Protein AF-0000000084674458 (afdb_homodimer)

Solvent-accessible surface area (backbone atoms only — not comparable to full-atom values): 36174 Å² total; per-residue (Å²): 134,76,93,43,54,44,60,72,57,74,43,96,80,61,64,52,61,41,69,32,42,58,55,99,85,36,41,43,38,36,57,61,54,48,10,60,68,35,63,53,49,47,68,57,46,52,53,46,52,50,49,40,42,73,71,61,54,45,59,59,85,79,31,52,47,76,42,78,42,71,42,98,86,69,44,73,39,81,40,59,30,32,24,51,52,49,56,52,55,43,36,59,67,46,89,30,74,47,11,41,52,47,45,38,52,51,33,52,49,50,42,42,23,69,72,52,34,37,41,71,40,62,77,58,62,30,39,70,76,76,73,40,57,64,58,50,51,51,52,51,25,49,34,50,48,28,68,60,30,35,50,50,54,52,48,56,57,47,62,64,14,75,52,33,84,82,37,55,74,55,47,57,54,49,50,51,49,54,52,26,35,52,37,23,43,60,70,72,31,34,48,34,43,43,33,57,71,50,53,30,45,88,39,73,73,32,46,45,71,48,68,72,82,94,55,85,49,82,77,45,61,73,40,46,74,21,56,42,52,72,67,46,45,51,51,39,17,49,51,44,46,51,48,50,54,51,51,52,51,50,57,72,72,44,89,82,43,43,64,68,50,54,56,50,49,53,50,50,51,33,52,72,68,72,35,60,77,68,88,66,90,66,93,44,49,65,66,57,28,48,52,52,39,49,53,35,44,53,52,28,51,50,53,49,52,50,51,50,49,50,51,52,49,48,50,49,48,51,49,48,50,51,49,50,52,54,53,55,57,58,56,68,80,102,137,81,88,41,61,46,55,73,64,69,48,96,80,66,62,58,64,44,69,33,44,58,56,99,85,35,42,44,39,36,56,61,54,49,11,62,68,33,64,53,48,47,66,57,46,51,52,46,53,53,49,40,43,72,71,61,56,46,60,59,86,78,33,53,46,78,43,77,42,70,42,96,86,70,44,71,39,81,40,59,31,31,23,51,53,48,56,51,56,43,34,60,66,45,89,29,73,47,11,41,52,46,44,38,52,51,32,50,49,50,42,42,24,70,73,54,33,36,40,71,39,62,76,59,62,30,42,69,85,74,73,40,55,64,57,49,50,51,52,50,26,49,33,50,49,28,69,60,29,35,48,50,53,52,48,56,57,45,63,63,15,75,51,33,83,82,37,54,74,55,45,56,53,48,49,51,48,54,51,27,35,51,36,23,44,61,71,72,30,34,47,34,43,42,34,58,70,50,53,30,46,86,39,74,70,32,46,43,72,49,68,73,80,95,55,86,49,81,76,47,60,74,41,48,73,22,56,40,51,72,66,46,43,51,52,40,18,50,51,43,47,51,47,52,54,49,50,50,52,49,56,73,72,44,88,80,43,43,64,67,52,55,56,50,48,54,51,51,50,34,54,73,68,71,36,59,76,68,88,67,89,65,93,45,48,66,66,56,28,49,51,52,40,49,52,35,44,53,53,28,49,50,52,50,53,48,51,51,48,50,50,52,48,52,50,50,49,52,49,49,48,52,49,50,53,55,52,54,56,56,57,68,77,99

InterPro domains:
  IPR011204 Virulence protein RhuM-like [PF13310] (62-306)
  IPR011204 Virulence protein RhuM-like [PIRSF015268] (3-325)

Radius of gyration: 31.55 Å; Cα contacts (8 Å, |Δi|>4): 806; chains: 2; bounding box: 107×78×80 Å

Secondary structure (DSSP, 8-state):
--TT-B-----TTS-----BEEETTEEEEEHHHHHHHTTS-HHHHHHHHHHHHHTTSS-HHHHEEEEEEE-TTS-EEEEEEEEHHHHHHHHTT--SHHHHHHHHHHHHHHHHHHHHSEEE-HHHHTS-SS--HHHHHHHHHHHHTSHHHHHHHHHHHHHTSTTTGGGHHHHHHHHHHHHHHHHHHHHSS-HHHHHHHH--TTSGGGG-S--SSSS--TTGGG-GGGG--HHHHHHHHHHHHHHHHHHHHHHHH-SS--HHHHHHHHHHHHHHTTPPPP-S--SS-HHHHHHHHHHHHHHHHHHHHHHHHHHHHHHHHHHHHHHHHHHHHHHHT-/--S-B------TTS-----BEEETTEEEEEHHHHHHHTTS-HHHHHHHHHHHHHTTSS-HHHHEEEEEEE-TTS-EEEEEEEEHHHHHHHHTT--SHHHHHHHHHHHHHHHHHHHHSEEE-HHHHT-TTS--HHHHHHHHHHHHTSHHHHHHHHHHHHHTSTTTGGGHHHHHHHHHHHHHHHHHHHHSS-HHHHHHHH--TTSGGGG-S--SSSS--TTGGG-GGGG--HHHHHHHHHHHHHHHHHHHHHHHH-SS--HHHHHHHHHHHHHHTTPPPP-S--SS-HHHHHHHHHHHHHHHHHHHHHHHHHHHHHHHHHHHHHHHHHHHHHHHT-

Nearest PDB structures (foldseek):
  7qvb-assembly1_A  TM=4.836E-01  e=3.045E-03  Deinococcus radiodurans R1 = ATCC 13939 = DSM 20539
  6irx-assembly1_A  TM=2.181E-01  e=9.329E+00  Danio rerio
  7qvb-assembly1_A  TM=4.905E-01  e=1.839E-03  Deinococcus radiodurans R1 = ATCC 13939 = DSM 20539
  6irx-assembly1_A  TM=2.181E-01  e=9.487E+00  Danio rerio

Structure (mmCIF, N/CA/C/O backbone):
data_AF-0000000084674458-model_v1
#
loop_
_entity.id
_entity.type
_entity.pdbx_description
1 polymer 'Hydroxyacid dehydrogenase'
#
loop_
_atom_site.group_PDB
_atom_site.id
_atom_site.type_symbol
_atom_site.label_atom_id
_atom_site.label_alt_id
_atom_site.label_comp_id
_atom_site.label_asym_id
_atom_site.label_entity_id
_atom_site.label_seq_id
_atom_site.pdbx_PDB_ins_code
_atom_site.Cartn_x
_atom_site.Cartn_y
_atom_site.Cartn_z
_atom_site.occupancy
_atom_site.B_iso_or_equiv
_atom_site.auth_seq_id
_atom_site.auth_comp_id
_atom_site.auth_asym_id
_atom_site.auth_atom_id
_atom_site.pdbx_PDB_model_num
ATOM 1 N N . MET A 1 1 ? -18.562 17.781 -16.188 1 26.91 1 MET A N 1
ATOM 2 C CA . MET A 1 1 ? -17.703 17.672 -15.016 1 26.91 1 MET A CA 1
ATOM 3 C C . MET A 1 1 ? -16.266 17.391 -15.414 1 26.91 1 MET A C 1
ATOM 5 O O . MET A 1 1 ? -15.992 16.359 -16.047 1 26.91 1 MET A O 1
ATOM 9 N N . ALA A 1 2 ? -15.398 18.281 -15.602 1 32.12 2 ALA A N 1
ATOM 10 C CA . ALA A 1 2 ? -14.133 18.203 -16.328 1 32.12 2 ALA A CA 1
ATOM 11 C C . ALA A 1 2 ? -13.219 17.156 -15.703 1 32.12 2 ALA A C 1
ATOM 13 O O . ALA A 1 2 ? -13.383 16.781 -14.547 1 32.12 2 ALA A O 1
ATOM 14 N N . SER A 1 3 ? -12.188 16.656 -16.359 1 39.53 3 SER A N 1
ATOM 15 C CA . SER A 1 3 ? -11.219 15.578 -16.172 1 39.53 3 SER A CA 1
ATOM 16 C C . SER A 1 3 ? -10.648 15.602 -14.758 1 39.53 3 SER A C 1
ATOM 18 O O . SER A 1 3 ? -10.242 14.562 -14.234 1 39.53 3 SER A O 1
ATOM 20 N N . GLY A 1 4 ? -9.891 16.703 -14.336 1 41.16 4 GLY A N 1
ATOM 21 C CA . GLY A 1 4 ? -8.781 16.859 -13.406 1 41.16 4 GLY A CA 1
ATOM 22 C C . GLY A 1 4 ? -9.227 16.969 -11.953 1 41.16 4 GLY A C 1
ATOM 23 O O . GLY A 1 4 ? -8.5 17.484 -11.109 1 41.16 4 GLY A O 1
ATOM 24 N N . ASP A 1 5 ? -10.453 16.672 -11.641 1 44.88 5 ASP A N 1
ATOM 25 C CA . ASP A 1 5 ? -10.867 17.141 -10.32 1 44.88 5 ASP A CA 1
ATOM 26 C C . ASP A 1 5 ? -10.312 16.234 -9.227 1 44.88 5 ASP A C 1
ATOM 28 O O . ASP A 1 5 ? -10.477 15.008 -9.273 1 44.88 5 ASP A O 1
ATOM 32 N N . LEU A 1 6 ? -9.094 16.406 -8.781 1 48.19 6 LEU A N 1
ATOM 33 C CA . LEU A 1 6 ? -8.633 15.688 -7.598 1 48.19 6 LEU A CA 1
ATOM 34 C C . LEU A 1 6 ? -9.391 16.156 -6.355 1 48.19 6 LEU A C 1
ATOM 36 O O . LEU A 1 6 ? -9.57 17.359 -6.148 1 48.19 6 LEU A O 1
ATOM 40 N N . ILE A 1 7 ? -10.273 15.406 -5.809 1 49.28 7 ILE A N 1
ATOM 41 C CA . ILE A 1 7 ? -11.031 15.633 -4.586 1 49.28 7 ILE A CA 1
ATOM 42 C C . ILE A 1 7 ? -10.094 15.57 -3.379 1 49.28 7 ILE A C 1
ATOM 44 O O . ILE A 1 7 ? -9.445 14.547 -3.143 1 49.28 7 ILE A O 1
ATOM 48 N N . LEU A 1 8 ? -9.57 16.578 -2.836 1 51 8 LEU A N 1
ATOM 49 C CA . LEU A 1 8 ? -8.594 16.5 -1.76 1 51 8 LEU A CA 1
ATOM 50 C C . LEU A 1 8 ? -9.141 15.711 -0.58 1 51 8 LEU A C 1
ATOM 52 O O . LEU A 1 8 ? -8.484 14.797 -0.072 1 51 8 LEU A O 1
ATOM 56 N N . TYR A 1 9 ? -9.938 16.312 0.445 1 51.25 9 TYR A N 1
ATOM 57 C CA . TYR A 1 9 ? -10.336 15.594 1.646 1 51.25 9 TYR A CA 1
ATOM 58 C C . TYR A 1 9 ? -11.852 15.562 1.791 1 51.25 9 TYR A C 1
ATOM 60 O O . TYR A 1 9 ? -12.547 16.453 1.299 1 51.25 9 TYR A O 1
ATOM 68 N N . SER A 1 10 ? -12.453 14.422 1.663 1 50.34 10 SER A N 1
ATOM 69 C CA . SER A 1 10 ? -13.891 14.383 1.915 1 50.34 10 SER A CA 1
ATOM 70 C C . SER A 1 10 ? -14.203 14.68 3.377 1 50.34 10 SER A C 1
ATOM 72 O O . SER A 1 10 ? -13.656 14.039 4.277 1 50.34 10 SER A O 1
ATOM 74 N N . THR A 1 11 ? -14.508 15.805 3.689 1 47.94 11 THR A N 1
ATOM 75 C CA . THR A 1 11 ? -15.055 16.062 5.02 1 47.94 11 THR A CA 1
ATOM 76 C C . THR A 1 11 ? -16.25 15.172 5.293 1 47.94 11 THR A C 1
ATOM 78 O O . THR A 1 11 ? -16.891 14.68 4.359 1 47.94 11 THR A O 1
ATOM 81 N N . ASP A 1 12 ? -16.359 14.766 6.531 1 47.94 12 ASP A N 1
ATOM 82 C CA . ASP A 1 12 ? -17.5 13.969 6.953 1 47.94 12 ASP A CA 1
ATOM 83 C C . ASP A 1 12 ? -18.781 14.438 6.258 1 47.94 12 ASP A C 1
ATOM 85 O O . ASP A 1 12 ? -19.688 13.641 6 1 47.94 12 ASP A O 1
ATOM 89 N N . ASP A 1 13 ? -18.844 15.828 6.125 1 46 13 ASP A N 1
ATOM 90 C CA . ASP A 1 13 ? -20.062 16.391 5.531 1 46 13 ASP A CA 1
ATOM 91 C C . ASP A 1 13 ? -20.062 16.203 4.012 1 46 13 ASP A C 1
ATOM 93 O O . ASP A 1 13 ? -21.047 16.516 3.344 1 46 13 ASP A O 1
ATOM 97 N N . GLY A 1 14 ? -19.219 15.477 3.393 1 47.09 14 GLY A N 1
ATOM 98 C CA . GLY A 1 14 ? -19.141 15.211 1.964 1 47.09 14 GLY A CA 1
ATOM 99 C C . GLY A 1 14 ? -18.891 16.469 1.142 1 47.09 14 GLY A C 1
ATOM 100 O O . GLY A 1 14 ? -18.953 16.422 -0.089 1 47.09 14 GLY A O 1
ATOM 101 N N . LEU A 1 15 ? -18.984 17.547 1.688 1 43.97 15 LEU A N 1
ATOM 102 C CA . LEU A 1 15 ? -19.109 18.812 0.98 1 43.97 15 LEU A CA 1
ATOM 103 C C . LEU A 1 15 ? -17.812 19.188 0.272 1 43.97 15 LEU A C 1
ATOM 105 O O . LEU A 1 15 ? -17.828 19.75 -0.823 1 43.97 15 LEU A O 1
ATOM 109 N N . ALA A 1 16 ? -16.703 19.188 0.928 1 46.22 16 ALA A N 1
ATOM 110 C CA . ALA A 1 16 ? -15.688 19.953 0.221 1 46.22 16 ALA A CA 1
ATOM 111 C C . ALA A 1 16 ? -14.93 19.078 -0.774 1 46.22 16 ALA A C 1
ATOM 113 O O . ALA A 1 16 ? -14.383 18.047 -0.402 1 46.22 16 ALA A O 1
ATOM 114 N N . GLN A 1 17 ? -15.539 18.859 -1.891 1 48.56 17 GLN A N 1
ATOM 115 C CA . GLN A 1 17 ? -14.797 18.25 -2.982 1 48.56 17 GLN A CA 1
ATOM 116 C C . GLN A 1 17 ? -13.883 19.266 -3.666 1 48.56 17 GLN A C 1
ATOM 118 O O . GLN A 1 17 ? -14.32 20.359 -4.027 1 48.56 17 GLN A O 1
ATOM 123 N N . PHE A 1 18 ? -12.625 19.375 -3.266 1 49.88 18 PHE A N 1
ATOM 124 C CA . PHE A 1 18 ? -11.742 20.344 -3.916 1 49.88 18 PHE A CA 1
ATOM 125 C C . PHE A 1 18 ? -11.375 19.891 -5.32 1 49.88 18 PHE A C 1
ATOM 127 O O . PHE A 1 18 ? -11.086 18.703 -5.539 1 49.88 18 PHE A O 1
ATOM 134 N N . THR A 1 19 ? -11.859 20.484 -6.262 1 51.72 19 THR A N 1
ATOM 135 C CA . THR A 1 19 ? -11.477 20.219 -7.645 1 51.72 19 THR A CA 1
ATOM 136 C C . THR A 1 19 ? -10.055 20.703 -7.91 1 51.72 19 THR A C 1
ATOM 138 O O . THR A 1 19 ? -9.742 21.875 -7.707 1 51.72 19 THR A O 1
ATOM 141 N N . LEU A 1 20 ? -8.992 19.828 -7.793 1 56.5 20 LEU A N 1
ATOM 142 C CA . LEU A 1 20 ? -7.602 20.125 -8.141 1 56.5 20 LEU A CA 1
ATOM 143 C C . LEU A 1 20 ? -7.395 20.062 -9.648 1 56.5 20 LEU A C 1
ATOM 145 O O . LEU A 1 20 ? -8.031 19.266 -10.336 1 56.5 20 LEU A O 1
ATOM 149 N N . ARG A 1 21 ? -7.023 21.188 -10.227 1 62.56 21 ARG A N 1
ATOM 150 C CA . ARG A 1 21 ? -6.633 21.219 -11.633 1 62.56 21 ARG A CA 1
ATOM 151 C C . ARG A 1 21 ? -5.305 20.5 -11.836 1 62.56 21 ARG A C 1
ATOM 153 O O . ARG A 1 21 ? -4.395 20.609 -11.016 1 62.56 21 ARG A O 1
ATOM 160 N N . GLU A 1 22 ? -5.332 19.594 -12.75 1 68.25 22 GLU A N 1
ATOM 161 C CA . GLU A 1 22 ? -4.102 18.875 -13.062 1 68.25 22 GLU A CA 1
ATOM 162 C C . GLU A 1 22 ? -3.4 19.469 -14.281 1 68.25 22 GLU A C 1
ATOM 164 O O . GLU A 1 22 ? -4.031 19.703 -15.305 1 68.25 22 GLU A O 1
ATOM 169 N N . MET A 1 23 ? -2.238 20.125 -14.078 1 64.94 23 MET A N 1
ATOM 170 C CA . MET A 1 23 ? -1.347 20.531 -15.156 1 64.94 23 MET A CA 1
ATOM 171 C C . MET A 1 23 ? -0.086 19.672 -15.172 1 64.94 23 MET A C 1
ATOM 173 O O . MET A 1 23 ? 0.641 19.609 -14.18 1 64.94 23 MET A O 1
ATOM 177 N N . ASP A 1 24 ? 0.194 19.078 -16.312 1 64.62 24 ASP A N 1
ATOM 178 C CA . ASP A 1 24 ? 1.366 18.234 -16.5 1 64.62 24 ASP A CA 1
ATOM 179 C C . ASP A 1 24 ? 1.448 17.172 -15.391 1 64.62 24 ASP A C 1
ATOM 181 O O . ASP A 1 24 ? 2.521 16.938 -14.836 1 64.62 24 ASP A O 1
ATOM 185 N N . GLY A 1 25 ? 0.286 16.812 -14.891 1 66.5 25 GLY A N 1
ATOM 186 C CA . GLY A 1 25 ? 0.246 15.734 -13.914 1 66.5 25 GLY A CA 1
ATOM 187 C C . GLY A 1 25 ? 0.304 16.234 -12.477 1 66.5 25 GLY A C 1
ATOM 188 O O . GLY A 1 25 ? 0.232 15.43 -11.539 1 66.5 25 GLY A O 1
ATOM 189 N N . GLN A 1 26 ? 0.491 17.578 -12.445 1 75.56 26 GLN A N 1
ATOM 190 C CA . GLN A 1 26 ? 0.587 18.141 -11.102 1 75.56 26 GLN A CA 1
ATOM 191 C C . GLN A 1 26 ? -0.63 19 -10.781 1 75.56 26 GLN A C 1
ATOM 193 O O . GLN A 1 26 ? -1.264 19.547 -11.688 1 75.56 26 GLN A O 1
ATOM 198 N N . VAL A 1 27 ? -0.944 19.047 -9.57 1 81 27 VAL A N 1
ATOM 199 C CA . VAL A 1 27 ? -2.076 19.828 -9.078 1 81 27 VAL A CA 1
ATOM 200 C C . VAL A 1 27 ? -1.633 21.25 -8.773 1 81 27 VAL A C 1
ATOM 202 O O . VAL A 1 27 ? -0.647 21.469 -8.07 1 81 27 VAL A O 1
ATOM 205 N N . TRP A 1 28 ? -2.311 22.219 -9.43 1 86.31 28 TRP A N 1
ATOM 206 C CA . TRP A 1 28 ? -2.002 23.625 -9.211 1 86.31 28 TRP A CA 1
ATOM 207 C C . TRP A 1 28 ? -3.254 24.406 -8.82 1 86.31 28 TRP A C 1
ATOM 209 O O . TRP A 1 28 ? -4.355 24.094 -9.281 1 86.31 28 TRP A O 1
ATOM 219 N N . LEU A 1 29 ? -3.107 25.406 -8.016 1 88.56 29 LEU A N 1
ATOM 220 C CA . LEU A 1 29 ? -4.188 26.344 -7.691 1 88.56 29 LEU A CA 1
ATOM 221 C C . LEU A 1 29 ? -3.693 27.781 -7.734 1 88.56 29 LEU A C 1
ATOM 223 O O . LEU A 1 29 ? -2.521 28.047 -7.453 1 88.56 29 LEU A O 1
ATOM 227 N N . THR A 1 30 ? -4.586 28.641 -8.172 1 88.69 30 THR A N 1
ATOM 228 C CA . THR A 1 30 ? -4.301 30.062 -8.016 1 88.69 30 THR A CA 1
ATOM 229 C C . THR A 1 30 ? -4.48 30.5 -6.566 1 88.69 30 THR A C 1
ATOM 231 O O . THR A 1 30 ? -5.023 29.75 -5.75 1 88.69 30 THR A O 1
ATOM 234 N N . GLN A 1 31 ? -4 31.734 -6.34 1 91.56 31 GLN A N 1
ATOM 235 C CA . GLN A 1 31 ? -4.184 32.281 -5.004 1 91.56 31 GLN A CA 1
ATOM 236 C C . GLN A 1 31 ? -5.668 32.406 -4.652 1 91.56 31 GLN A C 1
ATOM 238 O O . GLN A 1 31 ? -6.07 32.094 -3.529 1 91.56 31 GLN A O 1
ATOM 243 N N . LEU A 1 32 ? -6.43 32.781 -5.602 1 88.12 32 LEU A N 1
ATOM 244 C CA . LEU A 1 32 ? -7.867 32.938 -5.395 1 88.12 32 LEU A CA 1
ATOM 245 C C . LEU A 1 32 ? -8.516 31.578 -5.125 1 88.12 32 LEU A C 1
ATOM 247 O O . LEU A 1 32 ? -9.367 31.453 -4.238 1 88.12 32 LEU A O 1
ATOM 251 N N . GLU A 1 33 ? -8.141 30.594 -5.848 1 86.31 33 GLU A N 1
ATOM 252 C CA . GLU A 1 33 ? -8.688 29.25 -5.668 1 86.31 33 GLU A CA 1
ATOM 253 C C . GLU A 1 33 ? -8.305 28.688 -4.305 1 86.31 33 GLU A C 1
ATOM 255 O O . GLU A 1 33 ? -9.102 27.984 -3.676 1 86.31 33 GLU A O 1
ATOM 260 N N . MET A 1 34 ? -7.105 28.969 -3.822 1 91.06 34 MET A N 1
ATOM 261 C CA . MET A 1 34 ? -6.688 28.531 -2.494 1 91.06 34 MET A CA 1
ATOM 262 C C . MET A 1 34 ? -7.5 29.234 -1.408 1 91.06 34 MET A C 1
ATOM 264 O O . MET A 1 34 ? -7.852 28.609 -0.399 1 91.06 34 MET A O 1
ATOM 268 N N . ALA A 1 35 ? -7.766 30.484 -1.708 1 92.44 35 ALA A N 1
ATOM 269 C CA . ALA A 1 35 ? -8.594 31.25 -0.768 1 92.44 35 ALA A CA 1
ATOM 270 C C . ALA A 1 35 ? -9.984 30.641 -0.653 1 92.44 35 ALA A C 1
ATOM 272 O O . ALA A 1 35 ? -10.539 30.531 0.446 1 92.44 35 ALA A O 1
ATOM 273 N N . GLU A 1 36 ? -10.484 30.219 -1.762 1 86.88 36 GLU A N 1
ATOM 274 C CA . GLU A 1 36 ? -11.789 29.562 -1.779 1 86.88 36 GLU A CA 1
ATOM 275 C C . GLU A 1 36 ? -11.727 28.203 -1.098 1 86.88 36 GLU A C 1
ATOM 277 O O . GLU A 1 36 ? -12.609 27.859 -0.307 1 86.88 36 GLU A O 1
ATOM 282 N N . LEU A 1 37 ? -10.688 27.484 -1.349 1 85.31 37 LEU A N 1
ATOM 283 C CA . LEU A 1 37 ? -10.5 26.156 -0.791 1 85.31 37 LEU A CA 1
ATOM 284 C C . LEU A 1 37 ? -10.484 26.203 0.734 1 85.31 37 LEU A C 1
ATOM 286 O O . LEU A 1 37 ? -11.125 25.375 1.392 1 85.31 37 LEU A O 1
ATOM 290 N N . TYR A 1 38 ? -9.805 27.156 1.272 1 91.06 38 TYR A N 1
ATOM 291 C CA . TYR A 1 38 ? -9.594 27.203 2.715 1 91.06 38 TYR A CA 1
ATOM 292 C C . TYR A 1 38 ? -10.516 28.219 3.369 1 91.06 38 TYR A C 1
ATOM 294 O O . TYR A 1 38 ? -10.398 28.5 4.566 1 91.06 38 TYR A O 1
ATOM 302 N N . GLN A 1 39 ? -11.414 28.781 2.541 1 88.31 39 GLN A N 1
ATOM 303 C CA . GLN A 1 39 ? -12.422 29.719 3.041 1 88.31 39 GLN A CA 1
ATOM 304 C C . GLN A 1 39 ? -11.781 30.859 3.814 1 88.31 39 GLN A C 1
ATOM 306 O O . GLN A 1 39 ? -12.156 31.141 4.953 1 88.31 39 GLN A O 1
ATOM 311 N N . THR A 1 40 ? -10.883 31.547 3.213 1 94.44 40 THR A N 1
ATOM 312 C CA . THR A 1 40 ? -10.195 32.719 3.738 1 94.44 40 THR A CA 1
ATOM 313 C C . THR A 1 40 ? -9.961 33.75 2.635 1 94.44 40 THR A C 1
ATOM 315 O O . THR A 1 40 ? -10.531 33.625 1.547 1 94.44 40 THR A O 1
ATOM 318 N N . THR A 1 41 ? -9.281 34.812 2.887 1 96.44 41 THR A N 1
ATOM 319 C CA . THR A 1 41 ? -9.07 35.875 1.915 1 96.44 41 THR A CA 1
ATOM 320 C C . THR A 1 41 ? -7.797 35.625 1.107 1 96.44 41 THR A C 1
ATOM 322 O O . THR A 1 41 ? -6.887 34.938 1.572 1 96.44 41 THR A O 1
ATOM 325 N N . LYS A 1 42 ? -7.789 36.156 -0.122 1 95 42 LYS A N 1
ATOM 326 C CA . LYS A 1 42 ? -6.605 36.062 -0.975 1 95 42 LYS A CA 1
ATOM 327 C C . LYS A 1 42 ? -5.391 36.688 -0.283 1 95 42 LYS A C 1
ATOM 329 O O . LYS A 1 42 ? -4.281 36.156 -0.388 1 95 42 LYS A O 1
ATOM 334 N N . GLN A 1 43 ? -5.625 37.75 0.397 1 96.38 43 GLN A N 1
ATOM 335 C CA . GLN A 1 43 ? -4.559 38.438 1.117 1 96.38 43 GLN A CA 1
ATOM 336 C C . GLN A 1 43 ? -3.938 37.5 2.174 1 96.38 43 GLN A C 1
ATOM 338 O O . GLN A 1 43 ? -2.713 37.469 2.307 1 96.38 43 GLN A O 1
ATOM 343 N N . ASN A 1 44 ? -4.785 36.812 2.893 1 97.25 44 ASN A N 1
ATOM 344 C CA . ASN A 1 44 ? -4.301 35.906 3.914 1 97.25 44 ASN A CA 1
ATOM 345 C C . ASN A 1 44 ? -3.475 34.781 3.305 1 97.25 44 ASN A C 1
ATOM 347 O O . ASN A 1 44 ? -2.426 34.406 3.842 1 97.25 44 ASN A O 1
ATOM 351 N N . ILE A 1 45 ? -3.945 34.25 2.213 1 96.81 45 ILE A N 1
ATOM 352 C CA . ILE A 1 45 ? -3.211 33.219 1.496 1 96.81 45 ILE A CA 1
ATOM 353 C C . ILE A 1 45 ? -1.831 33.75 1.104 1 96.81 45 ILE A C 1
ATOM 355 O O . ILE A 1 45 ? -0.825 33.062 1.291 1 96.81 45 ILE A O 1
ATOM 359 N N . GLY A 1 46 ? -1.797 34.906 0.561 1 96.88 46 GLY A N 1
ATOM 360 C CA . GLY A 1 46 ? -0.536 35.531 0.156 1 96.88 46 GLY A CA 1
ATOM 361 C C . GLY A 1 46 ? 0.46 35.656 1.294 1 96.88 46 GLY A C 1
ATOM 362 O O . GLY A 1 46 ? 1.652 35.375 1.113 1 96.88 46 GLY A O 1
ATOM 363 N N . LYS A 1 47 ? -0.022 36.031 2.434 1 97.38 47 LYS A N 1
ATOM 364 C CA . LYS A 1 47 ? 0.822 36.156 3.619 1 97.38 47 LYS A CA 1
ATOM 365 C C . LYS A 1 47 ? 1.451 34.812 3.98 1 97.38 47 LYS A C 1
ATOM 367 O O . LYS A 1 47 ? 2.643 34.75 4.289 1 97.38 47 LYS A O 1
ATOM 372 N N . HIS A 1 48 ? 0.653 33.812 4.004 1 97.12 48 HIS A N 1
ATOM 373 C CA . HIS A 1 48 ? 1.153 32.469 4.348 1 97.12 48 HIS A CA 1
ATOM 374 C C . HIS A 1 48 ? 2.186 32 3.33 1 97.12 48 HIS A C 1
ATOM 376 O O . HIS A 1 48 ? 3.215 31.422 3.705 1 97.12 48 HIS A O 1
ATOM 382 N N . ILE A 1 49 ? 1.895 32.219 2.041 1 97.25 49 ILE A N 1
ATOM 383 C CA . ILE A 1 49 ? 2.809 31.812 0.983 1 97.25 49 ILE A CA 1
ATOM 384 C C . ILE A 1 49 ? 4.168 32.469 1.188 1 97.25 49 ILE A C 1
ATOM 386 O O . ILE A 1 49 ? 5.207 31.812 1.13 1 97.25 49 ILE A O 1
ATOM 390 N N . GLN A 1 50 ? 4.129 33.719 1.466 1 96.44 50 GLN A N 1
ATOM 391 C CA . GLN A 1 50 ? 5.367 34.438 1.681 1 96.44 50 GLN A CA 1
ATOM 392 C C . GLN A 1 50 ? 6.129 33.906 2.889 1 96.44 50 GLN A C 1
ATOM 394 O O . GLN A 1 50 ? 7.352 33.75 2.842 1 96.44 50 GLN A O 1
ATOM 399 N N . ALA A 1 51 ? 5.449 33.625 3.941 1 95.44 51 ALA A N 1
ATOM 400 C CA . ALA A 1 51 ? 6.066 33.125 5.156 1 95.44 51 ALA A CA 1
ATOM 401 C C . ALA A 1 51 ? 6.703 31.75 4.906 1 95.44 51 ALA A C 1
ATOM 403 O O . ALA A 1 51 ? 7.809 31.484 5.387 1 95.44 51 ALA A O 1
ATOM 404 N N . ILE A 1 52 ? 6.043 30.875 4.16 1 96.62 52 ILE A N 1
ATOM 405 C CA . ILE A 1 52 ? 6.5 29.516 3.863 1 96.62 52 ILE A CA 1
ATOM 406 C C . ILE A 1 52 ? 7.809 29.578 3.076 1 96.62 52 ILE A C 1
ATOM 408 O O . ILE A 1 52 ? 8.75 28.844 3.369 1 96.62 52 ILE A O 1
ATOM 412 N N . ILE A 1 53 ? 7.84 30.5 2.127 1 95.62 53 ILE A N 1
ATOM 413 C CA . ILE A 1 53 ? 9.023 30.656 1.294 1 95.62 53 ILE A CA 1
ATOM 414 C C . ILE A 1 53 ? 10.164 31.25 2.119 1 95.62 53 ILE A C 1
ATOM 416 O O . ILE A 1 53 ? 11.305 30.781 2.049 1 95.62 53 ILE A O 1
ATOM 420 N N . ALA A 1 54 ? 9.844 32.188 2.93 1 94.44 54 ALA A N 1
ATOM 421 C CA . ALA A 1 54 ? 10.828 32.875 3.764 1 94.44 54 ALA A CA 1
ATOM 422 C C . ALA A 1 54 ? 11.438 31.906 4.781 1 94.44 54 ALA A C 1
ATOM 424 O O . ALA A 1 54 ? 12.633 32 5.09 1 94.44 54 ALA A O 1
ATOM 425 N N . ASP A 1 55 ? 10.656 30.953 5.316 1 92.12 55 ASP A N 1
ATOM 426 C CA . ASP A 1 55 ? 11.102 29.969 6.305 1 92.12 55 ASP A CA 1
ATOM 427 C C . ASP A 1 55 ? 11.938 28.875 5.652 1 92.12 55 ASP A C 1
ATOM 429 O O . ASP A 1 55 ? 12.531 28.047 6.344 1 92.12 55 ASP A O 1
ATOM 433 N N . GLY A 1 56 ? 11.953 28.844 4.324 1 91.62 56 GLY A N 1
ATOM 434 C CA . GLY A 1 56 ? 12.703 27.828 3.611 1 91.62 56 GLY A CA 1
ATOM 435 C C . GLY A 1 56 ? 12.023 26.469 3.625 1 91.62 56 GLY A C 1
ATOM 436 O O . GLY A 1 56 ? 12.672 25.438 3.422 1 91.62 56 GLY A O 1
ATOM 437 N N . GLU A 1 57 ? 10.758 26.453 3.971 1 93.12 57 GLU A N 1
ATOM 438 C CA . GLU A 1 57 ? 10.008 25.203 3.996 1 93.12 57 GLU A CA 1
ATOM 439 C C . GLU A 1 57 ? 9.836 24.641 2.592 1 93.12 57 GLU A C 1
ATOM 441 O O . GLU A 1 57 ? 9.906 23.422 2.396 1 93.12 57 GLU A O 1
ATOM 446 N N . LEU A 1 58 ? 9.594 25.5 1.631 1 95.44 58 LEU A N 1
ATOM 447 C CA . LEU A 1 58 ? 9.5 25.125 0.221 1 95.44 58 LEU A CA 1
ATOM 448 C C . LEU A 1 58 ? 10.312 26.094 -0.644 1 95.44 58 LEU A C 1
ATOM 450 O O . LEU A 1 58 ? 10.359 27.297 -0.369 1 95.44 58 LEU A O 1
ATOM 454 N N . ALA A 1 59 ? 10.875 25.531 -1.638 1 93.69 59 ALA A N 1
ATOM 455 C CA . ALA A 1 59 ? 11.602 26.359 -2.602 1 93.69 59 ALA A CA 1
ATOM 456 C C . ALA A 1 59 ? 10.648 26.953 -3.631 1 93.69 59 ALA A C 1
ATOM 458 O O . ALA A 1 59 ? 9.922 26.234 -4.316 1 93.69 59 ALA A O 1
ATOM 459 N N . GLU A 1 60 ? 10.727 28.281 -3.742 1 92.25 60 GLU A N 1
ATOM 460 C CA . GLU A 1 60 ? 9.797 29 -4.609 1 92.25 60 GLU A CA 1
ATOM 461 C C . GLU A 1 60 ? 9.836 28.453 -6.035 1 92.25 60 GLU A C 1
ATOM 463 O O . GLU A 1 60 ? 8.789 28.25 -6.656 1 92.25 60 GLU A O 1
ATOM 468 N N . GLY A 1 61 ? 10.938 28.188 -6.535 1 90.5 61 GLY A N 1
ATOM 469 C CA . GLY A 1 61 ? 11.109 27.719 -7.906 1 90.5 61 GLY A CA 1
ATOM 470 C C . GLY A 1 61 ? 10.438 26.391 -8.172 1 90.5 61 GLY A C 1
ATOM 471 O O . GLY A 1 61 ? 10.109 26.078 -9.32 1 90.5 61 GLY A O 1
ATOM 472 N N . ALA A 1 62 ? 10.148 25.672 -7.148 1 89.44 62 ALA A N 1
ATOM 473 C CA . ALA A 1 62 ? 9.602 24.328 -7.312 1 89.44 62 ALA A CA 1
ATOM 474 C C . ALA A 1 62 ? 8.086 24.328 -7.156 1 89.44 62 ALA A C 1
ATOM 476 O O . ALA A 1 62 ? 7.41 23.391 -7.59 1 89.44 62 ALA A O 1
ATOM 477 N N . VAL A 1 63 ? 7.539 25.438 -6.562 1 92.69 63 VAL A N 1
ATOM 478 C CA . VAL A 1 63 ? 6.145 25.312 -6.156 1 92.69 63 VAL A CA 1
ATOM 479 C C . VAL A 1 63 ? 5.336 26.484 -6.695 1 92.69 63 VAL A C 1
ATOM 481 O O . VAL A 1 63 ? 4.125 26.562 -6.48 1 92.69 63 VAL A O 1
ATOM 484 N N . VAL A 1 64 ? 6.008 27.469 -7.449 1 92.19 64 VAL A N 1
ATOM 485 C CA . VAL A 1 64 ? 5.312 28.609 -8.016 1 92.19 64 VAL A CA 1
ATOM 486 C C . VAL A 1 64 ? 5.504 28.625 -9.531 1 92.19 64 VAL A C 1
ATOM 488 O O . VAL A 1 64 ? 6.621 28.453 -10.023 1 92.19 64 VAL A O 1
ATOM 491 N N . ASN A 1 65 ? 4.422 28.688 -10.219 1 87.88 65 ASN A N 1
ATOM 492 C CA 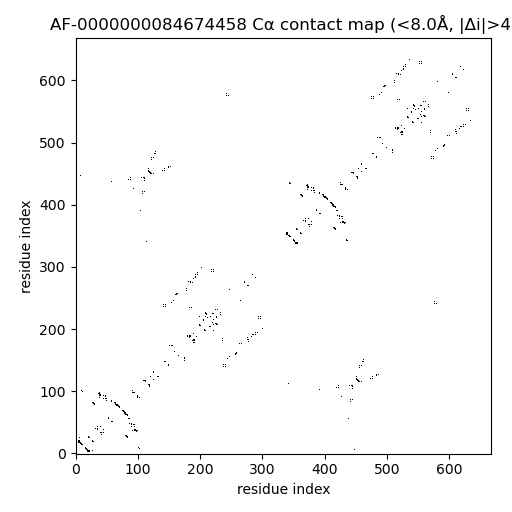. ASN A 1 65 ? 4.418 28.844 -11.664 1 87.88 65 ASN A CA 1
ATOM 493 C C . ASN A 1 65 ? 3.545 30.031 -12.094 1 87.88 65 ASN A C 1
ATOM 495 O O . ASN A 1 65 ? 2.857 30.625 -11.266 1 87.88 65 ASN A O 1
ATOM 499 N N . GLN A 1 66 ? 3.752 30.453 -13.344 1 87.12 66 GLN A N 1
ATOM 500 C CA . GLN A 1 66 ? 2.977 31.594 -13.836 1 87.12 66 GLN A CA 1
ATOM 501 C C . GLN A 1 66 ? 2.311 31.266 -15.172 1 87.12 66 GLN A C 1
ATOM 503 O O . GLN A 1 66 ? 2.871 30.547 -15.984 1 87.12 66 GLN A O 1
ATOM 508 N N . LYS A 1 67 ? 1.089 31.656 -15.242 1 79.25 67 LYS A N 1
ATOM 509 C CA . LYS A 1 67 ? 0.338 31.516 -16.484 1 79.25 67 LYS A CA 1
ATOM 510 C C . LYS A 1 67 ? -0.378 32.812 -16.844 1 79.25 67 LYS A C 1
ATOM 512 O O . LYS A 1 67 ? -0.817 33.562 -15.969 1 79.25 67 LYS A O 1
ATOM 517 N N . PHE A 1 68 ? -0.348 33.062 -18.188 1 78.75 68 PHE A N 1
ATOM 518 C CA . PHE A 1 68 ? -1.098 34.219 -18.641 1 78.75 68 PHE A CA 1
ATOM 519 C C . PHE A 1 68 ? -2.582 33.875 -18.766 1 78.75 68 PHE A C 1
ATOM 521 O O . PHE A 1 68 ? -2.953 32.844 -19.312 1 78.75 68 PHE A O 1
ATOM 528 N N . THR A 1 69 ? -3.391 34.562 -18.109 1 75.12 69 THR A N 1
ATOM 529 C CA . THR A 1 69 ? -4.836 34.406 -18.219 1 75.12 69 THR A CA 1
ATOM 530 C C . THR A 1 69 ? -5.473 35.688 -18.766 1 75.12 69 THR A C 1
ATOM 532 O O . THR A 1 69 ? -5.102 36.781 -18.375 1 75.12 69 THR A O 1
ATOM 535 N N . THR A 1 70 ? -6.258 35.5 -19.844 1 76.69 70 THR A N 1
ATOM 536 C CA . THR A 1 70 ? -6.934 36.625 -20.469 1 76.69 70 THR A CA 1
ATOM 537 C C . THR A 1 70 ? -8.133 37.062 -19.625 1 76.69 70 THR A C 1
ATOM 539 O O . THR A 1 70 ? -9.031 36.25 -19.359 1 76.69 70 THR A O 1
ATOM 542 N N . ALA A 1 71 ? -8.086 38.281 -19.141 1 74.25 71 ALA A N 1
ATOM 543 C CA . ALA A 1 71 ? -9.188 38.812 -18.344 1 74.25 71 ALA A CA 1
ATOM 544 C C . ALA A 1 71 ? -10.344 39.281 -19.234 1 74.25 71 ALA A C 1
ATOM 546 O O . ALA A 1 71 ? -10.266 39.188 -20.453 1 74.25 71 ALA A O 1
ATOM 547 N N . ALA A 1 72 ? -11.484 39.5 -18.547 1 75.25 72 ALA A N 1
ATOM 548 C CA . ALA A 1 72 ? -12.688 39.906 -19.25 1 75.25 72 ALA A CA 1
ATOM 549 C C . ALA A 1 72 ? -12.406 41.125 -20.125 1 75.25 72 ALA A C 1
ATOM 551 O O . ALA A 1 72 ? -13.062 41.344 -21.141 1 75.25 72 ALA A O 1
ATOM 552 N N . ASP A 1 73 ? -11.422 41.875 -19.812 1 80.31 73 ASP A N 1
ATOM 553 C CA . ASP A 1 73 ? -11.117 43.094 -20.562 1 80.31 73 ASP A CA 1
ATOM 554 C C . ASP A 1 73 ? -10.234 42.812 -21.766 1 80.31 73 ASP A C 1
ATOM 556 O O . ASP A 1 73 ? -9.812 43.719 -22.469 1 80.31 73 ASP A O 1
ATOM 560 N N . GLY A 1 74 ? -9.961 41.562 -21.922 1 76.5 74 GLY A N 1
ATOM 561 C CA . GLY A 1 74 ? -9.203 41.156 -23.094 1 76.5 74 GLY A CA 1
ATOM 562 C C . GLY A 1 74 ? -7.699 41.188 -22.875 1 76.5 74 GLY A C 1
ATOM 563 O O . GLY A 1 74 ? -6.926 40.906 -23.781 1 76.5 74 GLY A O 1
ATOM 564 N N . LYS A 1 75 ? -7.363 41.625 -21.703 1 82.56 75 LYS A N 1
ATOM 565 C CA . LYS A 1 75 ? -5.941 41.75 -21.391 1 82.56 75 LYS A CA 1
ATOM 566 C C . LYS A 1 75 ? -5.418 40.469 -20.719 1 82.56 75 LYS A C 1
ATOM 568 O O . LYS A 1 75 ? -6.16 39.781 -20.031 1 82.56 75 LYS A O 1
ATOM 573 N N . ASP A 1 76 ? -4.156 40.188 -21 1 79.94 76 ASP A N 1
ATOM 574 C CA . ASP A 1 76 ? -3.496 39.031 -20.406 1 79.94 76 ASP A CA 1
ATOM 575 C C . ASP A 1 76 ? -2.838 39.375 -19.078 1 79.94 76 ASP A C 1
ATOM 577 O O . ASP A 1 76 ? -2.107 40.375 -18.984 1 79.94 76 ASP A O 1
ATOM 581 N N . TYR A 1 77 ? -3.398 38.906 -18.094 1 79.81 77 TYR A N 1
ATOM 582 C CA . TYR A 1 77 ? -2.768 39.062 -16.797 1 79.81 77 TYR A CA 1
ATOM 583 C C . TYR A 1 77 ? -1.993 37.812 -16.391 1 79.81 77 TYR A C 1
ATOM 585 O O . TYR A 1 77 ? -2.393 36.688 -16.719 1 79.81 77 TYR A O 1
ATOM 593 N N . LEU A 1 78 ? -0.817 38.125 -15.797 1 84.94 78 LEU A N 1
ATOM 594 C CA . LEU A 1 78 ? -0.008 37.031 -15.281 1 84.94 78 LEU A CA 1
ATOM 595 C C . LEU A 1 78 ? -0.557 36.531 -13.953 1 84.94 78 LEU A C 1
ATOM 597 O O . LEU A 1 78 ? -0.711 37.312 -13.008 1 84.94 78 LEU A O 1
ATOM 601 N N . THR A 1 79 ? -1.039 35.344 -13.945 1 86.81 79 THR A N 1
ATOM 602 C CA . THR A 1 79 ? -1.575 34.75 -12.727 1 86.81 79 THR A CA 1
ATOM 603 C C . THR A 1 79 ? -0.626 33.688 -12.18 1 86.81 79 THR A C 1
ATOM 605 O O . THR A 1 79 ? -0.098 32.875 -12.938 1 86.81 79 THR A O 1
ATOM 608 N N . HIS A 1 80 ? -0.352 33.844 -10.852 1 90.69 80 HIS A N 1
ATOM 609 C CA . HIS A 1 80 ? 0.525 32.875 -10.211 1 90.69 80 HIS A CA 1
ATOM 610 C C . HIS A 1 80 ? -0.227 31.594 -9.867 1 90.69 80 HIS A C 1
ATOM 612 O O . HIS A 1 80 ? -1.385 31.641 -9.445 1 90.69 80 HIS A O 1
ATOM 618 N N . LEU A 1 81 ? 0.461 30.453 -10.125 1 90.31 81 LEU A N 1
ATOM 619 C CA . LEU A 1 81 ? -0.034 29.125 -9.781 1 90.31 81 LEU A CA 1
ATOM 620 C C . LEU A 1 81 ? 0.853 28.469 -8.727 1 90.31 81 LEU A C 1
ATOM 622 O O . LEU A 1 81 ? 2.08 28.578 -8.781 1 90.31 81 LEU A O 1
ATOM 626 N N . TYR A 1 82 ? 0.195 27.812 -7.836 1 93 82 TYR A N 1
ATOM 627 C CA . TYR A 1 82 ? 0.916 27.188 -6.734 1 93 82 TYR A CA 1
ATOM 628 C C . TYR A 1 82 ? 0.703 25.688 -6.734 1 93 82 TYR A C 1
ATOM 630 O O . TYR A 1 82 ? -0.428 25.203 -6.867 1 93 82 TYR A O 1
ATOM 638 N N . ALA A 1 83 ? 1.8 24.969 -6.531 1 92 83 ALA A N 1
ATOM 639 C CA . ALA A 1 83 ? 1.781 23.516 -6.625 1 92 83 ALA A CA 1
ATOM 640 C C . ALA A 1 83 ? 1.201 22.891 -5.359 1 92 83 ALA A C 1
ATOM 642 O O . ALA A 1 83 ? 1.009 23.578 -4.352 1 92 83 ALA A O 1
ATOM 643 N N . LEU A 1 84 ? 1.015 21.594 -5.383 1 91.69 84 LEU A N 1
ATOM 644 C CA . LEU A 1 84 ? 0.374 20.828 -4.324 1 91.69 84 LEU A CA 1
ATOM 645 C C . LEU A 1 84 ? 1.126 20.984 -3.006 1 91.69 84 LEU A C 1
ATOM 647 O O . LEU A 1 84 ? 0.516 21.234 -1.964 1 91.69 84 LEU A O 1
ATOM 651 N N . PRO A 1 85 ? 2.439 20.969 -2.98 1 94.12 85 PRO A N 1
ATOM 652 C CA . PRO A 1 85 ? 3.135 21.141 -1.703 1 94.12 85 PRO A CA 1
ATOM 653 C C . PRO A 1 85 ? 2.803 22.469 -1.031 1 94.12 85 PRO A C 1
ATOM 655 O O . PRO A 1 85 ? 2.637 22.531 0.19 1 94.12 85 PRO A O 1
ATOM 658 N N . MET A 1 86 ? 2.689 23.516 -1.838 1 95.62 86 MET A N 1
ATOM 659 C CA . MET A 1 86 ? 2.342 24.828 -1.292 1 95.62 86 MET A CA 1
ATOM 660 C C . MET A 1 86 ? 0.906 24.828 -0.776 1 95.62 86 MET A C 1
ATOM 662 O O . MET A 1 86 ? 0.628 25.391 0.288 1 95.62 86 MET A O 1
ATOM 666 N N . ILE A 1 87 ? 0.053 24.203 -1.521 1 92.69 87 ILE A N 1
ATOM 667 C CA . ILE A 1 87 ? -1.35 24.125 -1.128 1 92.69 87 ILE A CA 1
ATOM 668 C C . ILE A 1 87 ? -1.468 23.438 0.229 1 92.69 87 ILE A C 1
ATOM 670 O O . ILE A 1 87 ? -2.199 23.891 1.106 1 92.69 87 ILE A O 1
ATOM 674 N N . ILE A 1 88 ? -0.722 22.375 0.438 1 93.5 88 ILE A N 1
ATOM 675 C CA . ILE A 1 88 ? -0.713 21.609 1.688 1 93.5 88 ILE A CA 1
ATOM 676 C C . ILE A 1 88 ? -0.127 22.469 2.805 1 93.5 88 ILE A C 1
ATOM 678 O O . ILE A 1 88 ? -0.711 22.578 3.885 1 93.5 88 ILE A O 1
ATOM 682 N N . ALA A 1 89 ? 0.986 23.125 2.496 1 96.38 89 ALA A N 1
ATOM 683 C CA . ALA A 1 89 ? 1.685 23.922 3.496 1 96.38 89 ALA A CA 1
ATOM 684 C C . ALA A 1 89 ? 0.801 25.062 4 1 96.38 89 ALA A C 1
ATOM 686 O O . ALA A 1 89 ? 0.788 25.359 5.199 1 96.38 89 ALA A O 1
ATOM 687 N N . VAL A 1 90 ? 0.099 25.672 3.104 1 96.12 90 VAL A N 1
ATOM 688 C CA . VAL A 1 90 ? -0.819 26.734 3.48 1 96.12 90 VAL A CA 1
ATOM 689 C C . VAL A 1 90 ? -1.921 26.188 4.379 1 96.12 90 VAL A C 1
ATOM 691 O O . VAL A 1 90 ? -2.336 26.828 5.34 1 96.12 90 VAL A O 1
ATOM 694 N N . GLY A 1 91 ? -2.34 25.016 4.141 1 93.44 91 GLY A N 1
ATOM 695 C CA . GLY A 1 91 ? -3.402 24.391 4.91 1 93.44 91 GLY A CA 1
ATOM 696 C C . GLY A 1 91 ? -3.049 24.203 6.375 1 93.44 91 GLY A C 1
ATOM 697 O O . GLY A 1 91 ? -3.924 24.266 7.242 1 93.44 91 GLY A O 1
ATOM 698 N N . TYR A 1 92 ? -1.789 24.062 6.637 1 94.56 92 TYR A N 1
ATOM 699 C CA . TYR A 1 92 ? -1.351 23.875 8.016 1 94.56 92 TYR A CA 1
ATOM 700 C C . TYR A 1 92 ? -1.493 25.172 8.812 1 94.56 92 TYR A C 1
ATOM 702 O O . TYR A 1 92 ? -1.508 25.156 10.039 1 94.56 92 TYR A O 1
ATOM 710 N N . ARG A 1 93 ? -1.597 26.266 8.086 1 94.12 93 ARG A N 1
ATOM 711 C CA . ARG A 1 93 ? -1.434 27.562 8.758 1 94.12 93 ARG A CA 1
ATOM 712 C C . ARG A 1 93 ? -2.74 28.344 8.758 1 94.12 93 ARG A C 1
ATOM 714 O O . ARG A 1 93 ? -2.943 29.219 9.602 1 94.12 93 ARG A O 1
ATOM 721 N N . VAL A 1 94 ? -3.57 28.047 7.848 1 94 94 VAL A N 1
ATOM 722 C CA . VAL A 1 94 ? -4.777 28.844 7.664 1 94 94 VAL A CA 1
ATOM 723 C C . VAL A 1 94 ? -5.727 28.625 8.836 1 94 94 VAL A C 1
ATOM 725 O O . VAL A 1 94 ? -5.961 27.484 9.25 1 94 94 VAL A O 1
ATOM 728 N N . ARG A 1 95 ? -6.215 29.781 9.336 1 91.94 95 ARG A N 1
ATOM 729 C CA . ARG A 1 95 ? -7.211 29.703 10.406 1 91.94 95 ARG A CA 1
ATOM 730 C C . ARG A 1 95 ? -8.625 29.844 9.844 1 91.94 95 ARG A C 1
ATOM 732 O O . ARG A 1 95 ? -9.062 30.953 9.531 1 91.94 95 ARG A O 1
ATOM 739 N N . SER A 1 96 ? -9.25 28.797 9.594 1 90.69 96 SER A N 1
ATOM 740 C CA . SER A 1 96 ? -10.609 28.688 9.086 1 90.69 96 SER A CA 1
ATOM 741 C C . SER A 1 96 ? -11.203 27.312 9.398 1 90.69 96 SER A C 1
ATOM 743 O O . SER A 1 96 ? -10.492 26.406 9.852 1 90.69 96 SER A O 1
ATOM 745 N N . THR A 1 97 ? -12.461 27.234 9.242 1 86.88 97 THR A N 1
ATOM 746 C CA . THR A 1 97 ? -13.133 25.953 9.445 1 86.88 97 THR A CA 1
ATOM 747 C C . THR A 1 97 ? -12.562 24.891 8.516 1 86.88 97 THR A C 1
ATOM 749 O O . THR A 1 97 ? -12.266 23.781 8.945 1 86.88 97 THR A O 1
ATOM 752 N N . ARG A 1 98 ? -12.297 25.281 7.293 1 86.25 98 ARG A N 1
ATOM 753 C CA . ARG A 1 98 ? -11.758 24.344 6.316 1 86.25 98 ARG A CA 1
ATOM 754 C C . ARG A 1 98 ? -10.297 24.016 6.609 1 86.25 98 ARG A C 1
ATOM 756 O O . ARG A 1 98 ? -9.844 22.891 6.391 1 86.25 98 ARG A O 1
ATOM 763 N N . GLY A 1 99 ? -9.648 25.016 7.059 1 89.44 99 GLY A N 1
ATOM 764 C CA . GLY A 1 99 ? -8.281 24.766 7.488 1 89.44 99 GLY A CA 1
ATOM 765 C C . GLY A 1 99 ? -8.18 23.75 8.609 1 89.44 99 GLY A C 1
ATOM 766 O O . GLY A 1 99 ? -7.309 22.891 8.594 1 89.44 99 GLY A O 1
ATOM 767 N N . THR A 1 100 ? -9.117 23.844 9.516 1 90.5 100 THR A N 1
ATOM 768 C CA . THR A 1 100 ? -9.164 22.922 10.641 1 90.5 100 THR A CA 1
ATOM 769 C C . THR A 1 100 ? -9.477 21.5 10.156 1 90.5 100 THR A C 1
ATOM 771 O O . THR A 1 100 ? -8.844 20.531 10.586 1 90.5 100 THR A O 1
ATOM 774 N N . GLN A 1 101 ? -10.367 21.391 9.266 1 88.12 101 GLN A N 1
ATOM 775 C CA . GLN A 1 101 ? -10.719 20.094 8.695 1 88.12 101 GLN A CA 1
ATOM 776 C C . GLN A 1 101 ? -9.539 19.469 7.953 1 88.12 101 GLN A C 1
ATOM 778 O O . GLN A 1 101 ? -9.32 18.266 8.031 1 88.12 101 GLN A O 1
ATOM 783 N N . PHE A 1 102 ? -8.844 20.312 7.266 1 89.81 102 PHE A N 1
ATOM 784 C CA . PHE A 1 102 ? -7.66 19.828 6.562 1 89.81 102 PHE A CA 1
ATOM 785 C C . PHE A 1 102 ? -6.641 19.266 7.543 1 89.81 102 PHE A C 1
ATOM 787 O O . PHE A 1 102 ? -6.098 18.188 7.324 1 89.81 102 PHE A O 1
ATOM 794 N N . ARG A 1 103 ? -6.379 20.016 8.609 1 93.5 103 ARG A N 1
ATOM 795 C CA . ARG A 1 103 ? -5.383 19.578 9.586 1 93.5 103 ARG A CA 1
ATOM 796 C C . ARG A 1 103 ? -5.828 18.297 10.281 1 93.5 103 ARG A C 1
ATOM 798 O O . ARG A 1 103 ? -5.004 17.438 10.602 1 93.5 103 ARG A O 1
ATOM 805 N N . GLN A 1 104 ? -7.133 18.125 10.477 1 91.88 104 GLN A N 1
ATOM 806 C CA . GLN A 1 104 ? -7.656 16.891 11.031 1 91.88 104 GLN A CA 1
ATOM 807 C C . GLN A 1 104 ? -7.375 15.703 10.109 1 91.88 104 GLN A C 1
ATOM 809 O O . GLN A 1 104 ? -6.887 14.664 10.555 1 91.88 104 GLN A O 1
ATOM 814 N N . TRP A 1 105 ? -7.664 15.875 8.859 1 90.31 105 TRP A N 1
ATOM 815 C CA . TRP A 1 105 ? -7.422 14.844 7.863 1 90.31 105 TRP A CA 1
ATOM 816 C C . TRP A 1 105 ? -5.934 14.516 7.766 1 90.31 105 TRP A C 1
ATOM 818 O O . TRP A 1 105 ? -5.547 13.344 7.754 1 90.31 105 TRP A O 1
ATOM 828 N N . ALA A 1 106 ? -5.125 15.602 7.672 1 93.19 106 ALA A N 1
ATOM 829 C CA . ALA A 1 106 ? -3.682 15.438 7.543 1 93.19 106 ALA A CA 1
ATOM 830 C C . ALA A 1 106 ? -3.107 14.672 8.734 1 93.19 106 ALA A C 1
ATOM 832 O O . ALA A 1 106 ? -2.305 13.75 8.562 1 93.19 106 ALA A O 1
ATOM 833 N N . THR A 1 107 ? -3.541 15.039 9.922 1 93.75 107 THR A N 1
ATOM 834 C CA . THR A 1 107 ? -3.059 14.406 11.141 1 93.75 107 THR A CA 1
ATOM 835 C C . THR A 1 107 ? -3.469 12.938 11.18 1 93.75 107 THR A C 1
ATOM 837 O O . THR A 1 107 ? -2.658 12.07 11.516 1 93.75 107 THR A O 1
ATOM 840 N N . ARG A 1 108 ? -4.672 12.719 10.812 1 92.38 108 ARG A N 1
ATOM 841 C CA . ARG A 1 108 ? -5.152 11.336 10.781 1 92.38 108 ARG A CA 1
ATOM 842 C C . ARG A 1 108 ? -4.355 10.5 9.789 1 92.38 108 ARG A C 1
ATOM 844 O O . ARG A 1 108 ? -3.936 9.383 10.109 1 92.38 108 ARG A O 1
ATOM 851 N N . SER A 1 109 ? -4.113 10.984 8.602 1 92.75 109 SER A N 1
ATOM 852 C CA . SER A 1 109 ? -3.387 10.281 7.547 1 92.75 109 SER A CA 1
ATOM 853 C C . SER A 1 109 ? -1.938 10.023 7.949 1 92.75 109 SER A C 1
ATOM 855 O O . SER A 1 109 ? -1.443 8.906 7.82 1 92.75 109 SER A O 1
ATOM 857 N N . LEU A 1 110 ? -1.309 11.047 8.477 1 92.69 110 LEU A N 1
ATOM 858 C CA . LEU A 1 110 ? 0.091 10.898 8.859 1 92.69 110 LEU A CA 1
ATOM 859 C C . LEU A 1 110 ? 0.23 9.977 10.07 1 92.69 110 LEU A C 1
ATOM 861 O O . LEU A 1 110 ? 1.214 9.242 10.188 1 92.69 110 LEU A O 1
ATOM 865 N N . SER A 1 111 ? -0.808 10.055 10.969 1 91 111 SER A N 1
ATOM 866 C CA . SER A 1 111 ? -0.803 9.141 12.109 1 91 111 SER A CA 1
ATOM 867 C C . SER A 1 111 ? -0.83 7.684 11.648 1 91 111 SER A C 1
ATOM 869 O O . SER A 1 111 ? -0.064 6.859 12.148 1 91 111 SER A O 1
ATOM 871 N N . GLU A 1 112 ? -1.687 7.402 10.711 1 91.94 112 GLU A N 1
ATOM 872 C CA . GLU A 1 112 ? -1.763 6.047 10.18 1 91.94 112 GLU A CA 1
ATOM 873 C C . GLU A 1 112 ? -0.452 5.641 9.516 1 91.94 112 GLU A C 1
ATOM 875 O O . GLU A 1 112 ? 0.047 4.535 9.734 1 91.94 112 GLU A O 1
ATOM 880 N N . TYR A 1 113 ? 0.1 6.488 8.797 1 92.38 113 TYR A N 1
ATOM 881 C CA . TYR A 1 113 ? 1.367 6.234 8.117 1 92.38 113 TYR A CA 1
ATOM 882 C C . TYR A 1 113 ? 2.473 5.934 9.125 1 92.38 113 TYR A C 1
ATOM 884 O O . TYR A 1 113 ? 3.221 4.965 8.961 1 92.38 113 TYR A O 1
ATOM 892 N N . LEU A 1 114 ? 2.428 6.77 10.094 1 87.88 114 LEU A N 1
ATOM 893 C CA . LEU A 1 114 ? 3.496 6.629 11.078 1 87.88 114 LEU A CA 1
ATOM 894 C C . LEU A 1 114 ? 3.299 5.371 11.922 1 87.88 114 LEU A C 1
ATOM 896 O O . LEU A 1 114 ? 4.273 4.742 12.344 1 87.88 114 LEU A O 1
ATOM 900 N N . GLN A 1 115 ? 2.137 5 12.125 1 86.44 115 GLN A N 1
ATOM 901 C CA . GLN A 1 115 ? 1.847 3.812 12.922 1 86.44 115 GLN A CA 1
ATOM 902 C C . GLN A 1 115 ? 2.059 2.539 12.102 1 86.44 115 GLN A C 1
ATOM 904 O O . GLN A 1 115 ? 2.689 1.593 12.578 1 86.44 115 GLN A O 1
ATOM 909 N N . LYS A 1 116 ? 1.624 2.518 10.844 1 89.88 116 LYS A N 1
ATOM 910 C CA . LYS A 1 116 ? 1.539 1.26 10.109 1 89.88 116 LYS A CA 1
ATOM 911 C C . LYS A 1 116 ? 2.648 1.156 9.07 1 89.88 116 LYS A C 1
ATOM 913 O O . LYS A 1 116 ? 2.912 0.074 8.539 1 89.88 116 LYS A O 1
ATOM 918 N N . GLY A 1 117 ? 3.252 2.324 8.695 1 90 117 GLY A N 1
ATOM 919 C CA . GLY A 1 117 ? 4.254 2.344 7.641 1 90 117 GLY A CA 1
ATOM 920 C C . GLY A 1 117 ? 3.662 2.582 6.266 1 90 117 GLY A C 1
ATOM 921 O O . GLY A 1 117 ? 4.383 2.57 5.266 1 90 117 GLY A O 1
ATOM 922 N N . PHE A 1 118 ? 2.303 2.756 6.273 1 94.25 118 PHE A N 1
ATOM 923 C CA . PHE A 1 118 ? 1.644 3.035 5.004 1 94.25 118 PHE A CA 1
ATOM 924 C C . PHE A 1 118 ? 0.291 3.699 5.23 1 94.25 118 PHE A C 1
ATOM 926 O O . PHE A 1 118 ? -0.274 3.611 6.32 1 94.25 118 PHE A O 1
ATOM 933 N N . VAL A 1 119 ? -0.184 4.395 4.289 1 95.31 119 VAL A N 1
ATOM 934 C CA . VAL A 1 119 ? -1.551 4.898 4.203 1 95.31 119 VAL A CA 1
ATOM 935 C C . VAL A 1 119 ? -2.029 4.855 2.754 1 95.31 119 VAL A C 1
ATOM 937 O O . VAL A 1 119 ? -1.265 5.148 1.833 1 95.31 119 VAL A O 1
ATOM 940 N N . MET A 1 120 ? -3.262 4.352 2.57 1 94.94 120 MET A N 1
ATOM 941 C CA . MET A 1 120 ? -3.789 4.156 1.223 1 94.94 120 MET A CA 1
ATOM 942 C C . MET A 1 120 ? -5.23 4.641 1.126 1 94.94 120 MET A C 1
ATOM 944 O O . MET A 1 120 ? -6.012 4.48 2.066 1 94.94 120 MET A O 1
ATOM 948 N N . ASP A 1 121 ? -5.52 5.195 0.087 1 90.94 121 ASP A N 1
ATOM 949 C CA . ASP A 1 121 ? -6.895 5.512 -0.282 1 90.94 121 ASP A CA 1
ATOM 950 C C . ASP A 1 121 ? -7.508 4.395 -1.123 1 90.94 121 ASP A C 1
ATOM 952 O O . ASP A 1 121 ? -7.465 4.441 -2.354 1 90.94 121 ASP A O 1
ATOM 956 N N . ASP A 1 122 ? -8.141 3.436 -0.51 1 92.12 122 ASP A N 1
ATOM 957 C CA . ASP A 1 122 ? -8.633 2.225 -1.161 1 92.12 122 ASP A CA 1
ATOM 958 C C . ASP A 1 122 ? -9.625 2.562 -2.268 1 92.12 122 ASP A C 1
ATOM 960 O O . ASP A 1 122 ? -9.562 1.996 -3.361 1 92.12 122 ASP A O 1
ATOM 964 N N . ALA A 1 123 ? -10.555 3.422 -1.952 1 86.88 123 ALA A N 1
ATOM 965 C CA . ALA A 1 123 ? -11.594 3.785 -2.916 1 86.88 123 ALA A CA 1
ATOM 966 C C . ALA A 1 123 ? -10.977 4.363 -4.188 1 86.88 123 ALA A C 1
ATOM 968 O O . ALA A 1 123 ? -11.398 4.023 -5.297 1 86.88 123 ALA A O 1
ATOM 969 N N . ARG A 1 124 ? -9.969 5.18 -3.994 1 86.81 124 ARG A N 1
ATOM 970 C CA . ARG A 1 124 ? -9.305 5.797 -5.137 1 86.81 124 ARG A CA 1
ATOM 971 C C . ARG A 1 124 ? -8.523 4.758 -5.941 1 86.81 124 ARG A C 1
ATOM 973 O O . ARG A 1 124 ? -8.547 4.777 -7.172 1 86.81 124 ARG A O 1
ATOM 980 N N . LEU A 1 125 ? -7.891 3.904 -5.254 1 91.62 125 LEU A N 1
ATOM 981 C CA . LEU A 1 125 ? -7.043 2.914 -5.91 1 91.62 125 LEU A CA 1
ATOM 982 C C . LEU A 1 125 ? -7.891 1.886 -6.652 1 91.62 125 LEU A C 1
ATOM 984 O O . LEU A 1 125 ? -7.387 1.176 -7.527 1 91.62 125 LEU A O 1
ATOM 988 N N . LYS A 1 126 ? -9.18 1.797 -6.336 1 90.56 126 LYS A N 1
ATOM 989 C CA . LYS A 1 126 ? -10.086 0.896 -7.035 1 90.56 126 LYS A CA 1
ATOM 990 C C . LYS A 1 126 ? -10.516 1.483 -8.375 1 90.56 126 LYS A C 1
ATOM 992 O O . LYS A 1 126 ? -11.07 0.776 -9.219 1 90.56 126 LYS A O 1
ATOM 997 N N . GLU A 1 127 ? -10.234 2.75 -8.555 1 85.06 127 GLU A N 1
ATOM 998 C CA . GLU A 1 127 ? -10.555 3.41 -9.812 1 85.06 127 GLU A CA 1
ATOM 999 C C . GLU A 1 127 ? -9.383 3.338 -10.789 1 85.06 127 GLU A C 1
ATOM 1001 O O . GLU A 1 127 ? -8.32 3.912 -10.531 1 85.06 127 GLU A O 1
ATOM 1006 N N . PRO A 1 128 ? -9.617 2.688 -11.828 1 79.88 128 PRO A N 1
ATOM 1007 C CA . PRO A 1 128 ? -8.5 2.459 -12.742 1 79.88 128 PRO A CA 1
ATOM 1008 C C . PRO A 1 128 ? -7.973 3.75 -13.367 1 79.88 128 PRO A C 1
ATOM 1010 O O . PRO A 1 128 ? -6.875 3.764 -13.938 1 79.88 128 PRO A O 1
ATOM 1013 N N . ARG A 1 129 ? -8.773 4.938 -13.141 1 66.25 129 ARG A N 1
ATOM 1014 C CA . ARG A 1 129 ? -8.312 6.219 -13.656 1 66.25 129 ARG A CA 1
ATOM 1015 C C . ARG A 1 129 ? -7.066 6.691 -12.914 1 66.25 129 ARG A C 1
ATOM 1017 O O . ARG A 1 129 ? -7 6.605 -11.688 1 66.25 129 ARG A O 1
ATOM 1024 N N . TRP A 1 130 ? -5.707 6.785 -13.445 1 63.88 130 TRP A N 1
ATOM 1025 C CA . TRP A 1 130 ? -4.465 7.336 -12.922 1 63.88 130 TRP A CA 1
ATOM 1026 C C . TRP A 1 130 ? -3.609 6.25 -12.281 1 63.88 130 TRP A C 1
ATOM 1028 O O . TRP A 1 130 ? -3.691 6.016 -11.07 1 63.88 130 TRP A O 1
ATOM 1038 N N . ASP A 1 131 ? -2.969 5.543 -12.898 1 73.75 131 ASP A N 1
ATOM 1039 C CA . ASP A 1 131 ? -2.686 4.18 -12.453 1 73.75 131 ASP A CA 1
ATOM 1040 C C . ASP A 1 131 ? -1.322 4.094 -11.773 1 73.75 131 ASP A C 1
ATOM 1042 O O . ASP A 1 131 ? -0.292 4.008 -12.445 1 73.75 131 ASP A O 1
ATOM 1046 N N . TYR A 1 132 ? -1.306 4.547 -10.57 1 88 132 TYR A N 1
ATOM 1047 C CA . TYR A 1 132 ? -0.137 4.312 -9.727 1 88 132 TYR A CA 1
ATOM 1048 C C . TYR A 1 132 ? -0.253 2.979 -8.992 1 88 132 TYR A C 1
ATOM 1050 O O . TYR A 1 132 ? 0.582 2.656 -8.148 1 88 132 TYR A O 1
ATOM 1058 N N . PHE A 1 133 ? -1.261 2.279 -9.375 1 92.44 133 PHE A N 1
ATOM 1059 C CA . PHE A 1 133 ? -1.483 1.024 -8.672 1 92.44 133 PHE A CA 1
ATOM 1060 C C . PHE A 1 133 ? -0.419 -0.001 -9.039 1 92.44 133 PHE A C 1
ATOM 1062 O O . PHE A 1 133 ? 0.035 -0.768 -8.188 1 92.44 133 PHE A O 1
ATOM 1069 N N . ASP A 1 134 ? -0.013 -0.033 -10.266 1 91.75 134 ASP A N 1
ATOM 1070 C CA . ASP A 1 134 ? 1.045 -0.946 -10.688 1 91.75 134 ASP A CA 1
ATOM 1071 C C . ASP A 1 134 ? 2.352 -0.652 -9.953 1 91.75 134 ASP A C 1
ATOM 1073 O O . ASP A 1 134 ? 3.098 -1.571 -9.609 1 91.75 134 ASP A O 1
ATOM 1077 N N . GLU A 1 135 ? 2.6 0.655 -9.805 1 94.62 135 GLU A N 1
ATOM 1078 C CA . GLU A 1 135 ? 3.766 1.032 -9.008 1 94.62 135 GLU A CA 1
ATOM 1079 C C . GLU A 1 135 ? 3.672 0.475 -7.594 1 94.62 135 GLU A C 1
ATOM 1081 O O . GLU A 1 135 ? 4.652 -0.041 -7.059 1 94.62 135 GLU A O 1
ATOM 1086 N N . LEU A 1 136 ? 2.477 0.638 -7.047 1 95.56 136 LEU A N 1
ATOM 1087 C CA . LEU A 1 136 ? 2.236 0.101 -5.711 1 95.56 136 LEU A CA 1
ATOM 1088 C C . LEU A 1 136 ? 2.512 -1.398 -5.672 1 95.56 136 LEU A C 1
ATOM 1090 O O . LEU A 1 136 ? 3.223 -1.88 -4.789 1 95.56 136 LEU A O 1
ATOM 1094 N N . LEU A 1 137 ? 2.029 -2.146 -6.652 1 95.25 137 LEU A N 1
ATOM 1095 C CA . LEU A 1 137 ? 2.209 -3.594 -6.695 1 95.25 137 LEU A CA 1
ATOM 1096 C C . LEU A 1 137 ? 3.686 -3.955 -6.812 1 95.25 137 LEU A C 1
ATOM 1098 O O . LEU A 1 137 ? 4.148 -4.91 -6.18 1 95.25 137 LEU A O 1
ATOM 1102 N N . LYS A 1 138 ? 4.359 -3.193 -7.625 1 95.19 138 LYS A N 1
ATOM 1103 C CA . LYS A 1 138 ? 5.793 -3.432 -7.789 1 95.19 138 LYS A CA 1
ATOM 1104 C C . LYS A 1 138 ? 6.535 -3.246 -6.469 1 95.19 138 LYS A C 1
ATOM 1106 O O . LYS A 1 138 ? 7.387 -4.062 -6.109 1 95.19 138 LYS A O 1
ATOM 1111 N N . ARG A 1 139 ? 6.219 -2.211 -5.734 1 96.44 139 ARG A N 1
ATOM 1112 C CA . ARG A 1 139 ? 6.852 -1.943 -4.445 1 96.44 139 ARG A CA 1
ATOM 1113 C C . ARG A 1 139 ? 6.504 -3.027 -3.43 1 96.44 139 ARG A C 1
ATOM 1115 O O . ARG A 1 139 ? 7.363 -3.451 -2.65 1 96.44 139 ARG A O 1
ATOM 1122 N N . ILE A 1 140 ? 5.266 -3.48 -3.473 1 96.56 140 ILE A N 1
ATOM 1123 C CA . ILE A 1 140 ? 4.828 -4.543 -2.576 1 96.56 140 ILE A CA 1
ATOM 1124 C C . ILE A 1 140 ? 5.621 -5.816 -2.861 1 96.56 140 ILE A C 1
ATOM 1126 O O . ILE A 1 140 ? 6.086 -6.488 -1.937 1 96.56 140 ILE A O 1
ATOM 1130 N N . ARG A 1 141 ? 5.793 -6.117 -4.129 1 95.56 141 ARG A N 1
ATOM 1131 C CA . ARG A 1 141 ? 6.566 -7.297 -4.512 1 95.56 141 ARG A CA 1
ATOM 1132 C C . ARG A 1 141 ? 8.008 -7.184 -4.031 1 95.56 141 ARG A C 1
ATOM 1134 O O . ARG A 1 141 ? 8.586 -8.164 -3.561 1 95.56 141 ARG A O 1
ATOM 1141 N N . ASP A 1 142 ? 8.547 -6.027 -4.16 1 95.44 142 ASP A N 1
ATOM 1142 C CA . ASP A 1 142 ? 9.922 -5.789 -3.715 1 95.44 142 ASP A CA 1
ATOM 1143 C C . ASP A 1 142 ? 10.047 -6 -2.207 1 95.44 142 ASP A C 1
ATOM 1145 O O . ASP A 1 142 ? 11.008 -6.621 -1.742 1 95.44 142 ASP A O 1
ATOM 1149 N N . ILE A 1 143 ? 9.109 -5.516 -1.506 1 95 143 ILE A N 1
ATOM 1150 C CA . ILE A 1 143 ? 9.117 -5.652 -0.054 1 95 143 ILE A CA 1
ATOM 1151 C C . ILE A 1 143 ? 8.984 -7.125 0.326 1 95 143 ILE A C 1
ATOM 1153 O O . ILE A 1 143 ? 9.734 -7.629 1.161 1 95 143 ILE A O 1
ATOM 1157 N N . ARG A 1 144 ? 8.078 -7.809 -0.317 1 94.69 144 ARG A N 1
ATOM 1158 C CA . ARG A 1 144 ? 7.828 -9.219 -0.03 1 94.69 144 ARG A CA 1
ATOM 1159 C C . ARG A 1 144 ? 9.062 -10.062 -0.324 1 94.69 144 ARG A C 1
ATOM 1161 O O . ARG A 1 144 ? 9.32 -11.055 0.362 1 94.69 144 ARG A O 1
ATOM 1168 N N . ALA A 1 145 ? 9.805 -9.633 -1.319 1 93.94 145 ALA A N 1
ATOM 1169 C CA . ALA A 1 145 ? 10.953 -10.406 -1.774 1 93.94 145 ALA A CA 1
ATOM 1170 C C . ALA A 1 145 ? 12.219 -10.008 -1.018 1 93.94 145 ALA A C 1
ATOM 1172 O O . ALA A 1 145 ? 13.297 -10.547 -1.271 1 93.94 145 ALA A O 1
ATOM 1173 N N . SER A 1 146 ? 12.062 -9.07 -0.146 1 91.75 146 SER A N 1
ATOM 1174 C CA . SER A 1 146 ? 13.219 -8.742 0.684 1 91.75 146 SER A CA 1
ATOM 1175 C C . SER A 1 146 ? 13.656 -9.953 1.509 1 91.75 146 SER A C 1
ATOM 1177 O O . SER A 1 146 ? 12.844 -10.805 1.86 1 91.75 146 SER A O 1
ATOM 1179 N N . GLU A 1 147 ? 14.93 -9.969 1.811 1 84.56 147 GLU A N 1
ATOM 1180 C CA . GLU A 1 147 ? 15.492 -11.117 2.518 1 84.56 147 GLU A CA 1
ATOM 1181 C C . GLU A 1 147 ? 14.781 -11.344 3.85 1 84.56 147 GLU A C 1
ATOM 1183 O O . GLU A 1 147 ? 14.344 -12.453 4.145 1 84.56 147 GLU A O 1
ATOM 1188 N N . LYS A 1 148 ? 14.641 -10.352 4.582 1 87.75 148 LYS A N 1
ATOM 1189 C CA . LYS A 1 148 ? 14.062 -10.477 5.918 1 87.75 148 LYS A CA 1
ATOM 1190 C C . LYS A 1 148 ? 12.609 -10.93 5.848 1 87.75 148 LYS A C 1
ATOM 1192 O O . LYS A 1 148 ? 12.211 -11.859 6.547 1 87.75 148 LYS A O 1
ATOM 1197 N N . ARG A 1 149 ? 11.883 -10.312 4.965 1 90.56 149 ARG A N 1
ATOM 1198 C CA . ARG A 1 149 ? 10.461 -10.641 4.863 1 90.56 149 ARG A CA 1
ATOM 1199 C C . ARG A 1 149 ? 10.266 -12.031 4.277 1 90.56 149 ARG A C 1
ATOM 1201 O O . ARG A 1 149 ? 9.43 -12.805 4.758 1 90.56 149 ARG A O 1
ATOM 1208 N N . PHE A 1 150 ? 10.992 -12.266 3.303 1 92.06 150 PHE A N 1
ATOM 1209 C CA . PHE A 1 150 ? 10.883 -13.578 2.67 1 92.06 150 PHE A CA 1
ATOM 1210 C C . PHE A 1 150 ? 11.227 -14.688 3.656 1 92.06 150 PHE A C 1
ATOM 1212 O O . PHE A 1 150 ? 10.469 -15.648 3.799 1 92.06 150 PHE A O 1
ATOM 1219 N N . TYR A 1 151 ? 12.273 -14.477 4.312 1 89 151 TYR A N 1
ATOM 1220 C CA . TYR A 1 151 ? 12.711 -15.477 5.277 1 89 151 TYR A CA 1
ATOM 1221 C C . TYR A 1 151 ? 11.672 -15.672 6.371 1 89 151 TYR A C 1
ATOM 1223 O O . TYR A 1 151 ? 11.336 -16.812 6.727 1 89 151 TYR A O 1
ATOM 1231 N N . GLN A 1 152 ? 11.211 -14.641 6.832 1 91.69 152 GLN A N 1
ATOM 1232 C CA . GLN A 1 152 ? 10.203 -14.703 7.887 1 91.69 152 GLN A CA 1
ATOM 1233 C C . GLN A 1 152 ? 8.961 -15.445 7.41 1 91.69 152 GLN A C 1
ATOM 1235 O O . GLN A 1 152 ? 8.438 -16.312 8.117 1 91.69 152 GLN A O 1
ATOM 1240 N N . LYS A 1 153 ? 8.484 -15.086 6.27 1 92.5 153 LYS A N 1
ATOM 1241 C CA . LYS A 1 153 ? 7.246 -15.68 5.766 1 92.5 153 LYS A CA 1
ATOM 1242 C C . LYS A 1 153 ? 7.43 -17.172 5.48 1 92.5 153 LYS A C 1
ATOM 1244 O O . LYS A 1 153 ? 6.566 -17.984 5.812 1 92.5 153 LYS A O 1
ATOM 1249 N N . VAL A 1 154 ? 8.547 -17.531 4.926 1 92.31 154 VAL A N 1
ATOM 1250 C CA . VAL A 1 154 ? 8.836 -18.922 4.637 1 92.31 154 VAL A CA 1
ATOM 1251 C C . VAL A 1 154 ? 8.961 -19.719 5.941 1 92.31 154 VAL A C 1
ATOM 1253 O O . VAL A 1 154 ? 8.43 -20.812 6.062 1 92.31 154 VAL A O 1
ATOM 1256 N N . ARG A 1 155 ? 9.625 -19.125 6.828 1 90.19 155 ARG A N 1
ATOM 1257 C CA . ARG A 1 155 ? 9.742 -19.766 8.141 1 90.19 155 ARG A CA 1
ATOM 1258 C C . ARG A 1 155 ? 8.367 -19.984 8.766 1 90.19 155 ARG A C 1
ATOM 1260 O O . ARG A 1 155 ? 8.078 -21.062 9.266 1 90.19 155 ARG A O 1
ATOM 1267 N N . ASP A 1 156 ? 7.559 -18.969 8.766 1 91.19 156 ASP A N 1
ATOM 1268 C CA . ASP A 1 156 ? 6.207 -19.078 9.297 1 91.19 156 ASP A CA 1
ATOM 1269 C C . ASP A 1 156 ? 5.449 -20.234 8.641 1 91.19 156 ASP A C 1
ATOM 1271 O O . ASP A 1 156 ? 4.73 -20.969 9.32 1 91.19 156 ASP A O 1
ATOM 1275 N N . LEU A 1 157 ? 5.633 -20.344 7.375 1 92.75 157 LEU A N 1
ATOM 1276 C CA . LEU A 1 157 ? 4.965 -21.422 6.645 1 92.75 157 LEU A CA 1
ATOM 1277 C C . LEU A 1 157 ? 5.492 -22.781 7.078 1 92.75 157 LEU A C 1
ATOM 1279 O O . LEU A 1 157 ? 4.715 -23.719 7.301 1 92.75 157 LEU A O 1
ATOM 1283 N N . PHE A 1 158 ? 6.766 -22.859 7.289 1 91.12 158 PHE A N 1
ATOM 1284 C CA . PHE A 1 158 ? 7.383 -24.109 7.684 1 91.12 158 PHE A CA 1
ATOM 1285 C C . PHE A 1 158 ? 6.949 -24.516 9.086 1 91.12 158 PHE A C 1
ATOM 1287 O O . PHE A 1 158 ? 6.785 -25.703 9.375 1 91.12 158 PHE A O 1
ATOM 1294 N N . THR A 1 159 ? 6.754 -23.547 9.953 1 91.12 159 THR A N 1
ATOM 1295 C CA . THR A 1 159 ? 6.371 -23.812 11.336 1 91.12 159 THR A CA 1
ATOM 1296 C C . THR A 1 159 ? 4.988 -24.453 11.398 1 91.12 159 THR A C 1
ATOM 1298 O O . THR A 1 159 ? 4.621 -25.062 12.406 1 91.12 159 THR A O 1
ATOM 1301 N N . LEU A 1 160 ? 4.246 -24.297 10.297 1 91.44 160 LEU A N 1
ATOM 1302 C CA . LEU A 1 160 ? 2.916 -24.891 10.25 1 91.44 160 LEU A CA 1
ATOM 1303 C C . LEU A 1 160 ? 3.004 -26.391 10.008 1 91.44 160 LEU A C 1
ATOM 1305 O O . LEU A 1 160 ? 2.018 -27.109 10.18 1 91.44 160 LEU A O 1
ATOM 1309 N N . ALA A 1 161 ? 4.156 -26.828 9.609 1 91.31 161 ALA A N 1
ATOM 1310 C CA . ALA A 1 161 ? 4.348 -28.266 9.375 1 91.31 161 ALA A CA 1
ATOM 1311 C C . ALA A 1 161 ? 4.348 -29.047 10.688 1 91.31 161 ALA A C 1
ATOM 1313 O O . ALA A 1 161 ? 4.934 -28.609 11.672 1 91.31 161 ALA A O 1
ATOM 1314 N N . GLU A 1 162 ? 3.76 -30.141 10.766 1 92 162 GLU A N 1
ATOM 1315 C CA . GLU A 1 162 ? 3.619 -30.969 11.961 1 92 162 GLU A CA 1
ATOM 1316 C C . GLU A 1 162 ? 4.977 -31.453 12.469 1 92 162 GLU A C 1
ATOM 1318 O O . GLU A 1 162 ? 5.172 -31.625 13.672 1 92 162 GLU A O 1
ATOM 1323 N N . ASP A 1 163 ? 5.891 -31.656 11.625 1 90.44 163 ASP A N 1
ATOM 1324 C CA . ASP A 1 163 ? 7.184 -32.219 12 1 90.44 163 ASP A CA 1
ATOM 1325 C C . ASP A 1 163 ? 8.258 -31.141 12.078 1 90.44 163 ASP A C 1
ATOM 1327 O O . ASP A 1 163 ? 9.453 -31.438 12.008 1 90.44 163 ASP A O 1
ATOM 1331 N N . TYR A 1 164 ? 7.879 -29.906 12.141 1 87.69 164 TYR A N 1
ATOM 1332 C CA . TYR A 1 164 ? 8.805 -28.766 12.102 1 87.69 164 TYR A CA 1
ATOM 1333 C C . TYR A 1 164 ? 9.805 -28.844 13.25 1 87.69 164 TYR A C 1
ATOM 1335 O O . TYR A 1 164 ? 11.008 -28.703 13.039 1 87.69 164 TYR A O 1
ATOM 1343 N N . ARG A 1 165 ? 9.367 -29.047 14.469 1 80.44 165 ARG A N 1
ATOM 1344 C CA . ARG A 1 165 ? 10.203 -29.031 15.672 1 80.44 165 ARG A CA 1
ATOM 1345 C C . ARG A 1 165 ? 11.203 -30.172 15.648 1 80.44 165 ARG A C 1
ATOM 1347 O O . ARG A 1 165 ? 12.352 -30.016 16.062 1 80.44 165 ARG A O 1
ATOM 1354 N N . ALA A 1 166 ? 10.82 -31.203 15.078 1 79.5 166 ALA A N 1
ATOM 1355 C CA . ALA A 1 166 ? 11.656 -32.406 15.062 1 79.5 166 ALA A CA 1
ATOM 1356 C C . ALA A 1 166 ? 12.758 -32.281 14.016 1 79.5 166 ALA A C 1
ATOM 1358 O O . ALA A 1 166 ? 13.773 -32.969 14.086 1 79.5 166 ALA A O 1
ATOM 1359 N N . ASN A 1 167 ? 12.625 -31.375 13.117 1 77.81 167 ASN A N 1
ATOM 1360 C CA . ASN A 1 167 ? 13.539 -31.328 11.977 1 77.81 167 ASN A CA 1
ATOM 1361 C C . ASN A 1 167 ? 14.094 -29.922 11.75 1 77.81 167 ASN A C 1
ATOM 1363 O O . ASN A 1 167 ? 14.172 -29.469 10.609 1 77.81 167 ASN A O 1
ATOM 1367 N N . GLU A 1 168 ? 14.523 -29.234 12.703 1 75.25 168 GLU A N 1
ATOM 1368 C CA . GLU A 1 168 ? 14.969 -27.844 12.625 1 75.25 168 GLU A CA 1
ATOM 1369 C C . GLU A 1 168 ? 16.156 -27.703 11.664 1 75.25 168 GLU A C 1
ATOM 1371 O O . GLU A 1 168 ? 16.219 -26.75 10.898 1 75.25 168 GLU A O 1
ATOM 1376 N N . GLN A 1 169 ? 17.078 -28.656 11.766 1 76.31 169 GLN A N 1
ATOM 1377 C CA . GLN A 1 169 ? 18.219 -28.609 10.867 1 76.31 169 GLN A CA 1
ATOM 1378 C C . GLN A 1 169 ? 17.781 -28.734 9.406 1 76.31 169 GLN A C 1
ATOM 1380 O O . GLN A 1 169 ? 18.328 -28.062 8.539 1 76.31 169 GLN A O 1
ATOM 1385 N N . ASP A 1 170 ? 16.812 -29.453 9.234 1 81.44 170 ASP A N 1
ATOM 1386 C CA . ASP A 1 170 ? 16.281 -29.672 7.891 1 81.44 170 ASP A CA 1
ATOM 1387 C C . ASP A 1 170 ? 15.594 -28.422 7.352 1 81.44 170 ASP A C 1
ATOM 1389 O O . ASP A 1 170 ? 15.555 -28.203 6.141 1 81.44 170 ASP A O 1
ATOM 1393 N N . THR A 1 171 ? 15.25 -27.578 8.258 1 85.06 171 THR A N 1
ATOM 1394 C CA . THR A 1 171 ? 14.523 -26.391 7.84 1 85.06 171 THR A CA 1
ATOM 1395 C C . THR A 1 171 ? 15.453 -25.391 7.176 1 85.06 171 THR A C 1
ATOM 1397 O O . THR A 1 171 ? 15.094 -24.75 6.188 1 85.06 171 THR A O 1
ATOM 1400 N N . ALA A 1 172 ? 16.625 -25.312 7.742 1 83.81 172 ALA A N 1
ATOM 1401 C CA . ALA A 1 172 ? 17.609 -24.406 7.137 1 83.81 172 ALA A CA 1
ATOM 1402 C C . ALA A 1 172 ? 17.953 -24.859 5.719 1 83.81 172 ALA A C 1
ATOM 1404 O O . ALA A 1 172 ? 18.078 -24.016 4.816 1 83.81 172 ALA A O 1
ATOM 1405 N N . ARG A 1 173 ? 18.078 -26.078 5.637 1 86.56 173 ARG A N 1
ATOM 1406 C CA . ARG A 1 173 ? 18.375 -26.656 4.324 1 86.56 173 ARG A CA 1
ATOM 1407 C C . ARG A 1 173 ? 17.219 -26.422 3.357 1 86.56 173 ARG A C 1
ATOM 1409 O O . ARG A 1 173 ? 17.438 -26.094 2.188 1 86.56 173 ARG A O 1
ATOM 1416 N N . LEU A 1 174 ? 16.094 -26.578 3.861 1 88.38 174 LEU A N 1
ATOM 1417 C CA . LEU A 1 174 ? 14.906 -26.359 3.039 1 88.38 174 LEU A CA 1
ATOM 1418 C C . LEU A 1 174 ? 14.812 -24.906 2.594 1 88.38 174 LEU A C 1
ATOM 1420 O O . LEU A 1 174 ? 14.477 -24.625 1.439 1 88.38 174 LEU A O 1
ATOM 1424 N N . PHE A 1 175 ? 15.172 -24.078 3.502 1 88.31 175 PHE A N 1
ATOM 1425 C CA . PHE A 1 175 ? 15.172 -22.656 3.182 1 88.31 175 PHE A CA 1
ATOM 1426 C C . PHE A 1 175 ? 16.141 -22.359 2.035 1 88.31 175 PHE A C 1
ATOM 1428 O O . PHE A 1 175 ? 15.781 -21.656 1.089 1 88.31 175 PHE A O 1
ATOM 1435 N N . ALA A 1 176 ? 17.234 -22.859 2.143 1 87.81 176 ALA A N 1
ATOM 1436 C CA . ALA A 1 176 ? 18.25 -22.656 1.118 1 87.81 176 ALA A CA 1
ATOM 1437 C C . ALA A 1 176 ? 17.812 -23.219 -0.226 1 87.81 176 ALA A C 1
ATOM 1439 O O . ALA A 1 176 ? 18.062 -22.609 -1.274 1 87.81 176 ALA A O 1
ATOM 1440 N N . GLU A 1 177 ? 17.172 -24.297 -0.152 1 89.81 177 GLU A N 1
ATOM 1441 C CA . GLU A 1 177 ? 16.656 -24.922 -1.366 1 89.81 177 GLU A CA 1
ATOM 1442 C C . GLU A 1 177 ? 15.625 -24.031 -2.057 1 89.81 177 GLU A C 1
ATOM 1444 O O . GLU A 1 177 ? 15.688 -23.828 -3.271 1 89.81 177 GLU A O 1
ATOM 1449 N N . VAL A 1 178 ? 14.734 -23.531 -1.226 1 91.12 178 VAL A N 1
ATOM 1450 C CA . VAL A 1 178 ? 13.695 -22.656 -1.761 1 91.12 178 VAL A CA 1
ATOM 1451 C C . VAL A 1 178 ? 14.32 -21.438 -2.416 1 91.12 178 VAL A C 1
ATOM 1453 O O . VAL A 1 178 ? 14 -21.094 -3.557 1 91.12 178 VAL A O 1
ATOM 1456 N N . GLN A 1 179 ? 15.203 -20.906 -1.733 1 90.69 179 GLN A N 1
ATOM 1457 C CA . GLN A 1 179 ? 15.867 -19.719 -2.238 1 90.69 179 GLN A CA 1
ATOM 1458 C C . GLN A 1 179 ? 16.609 -20 -3.535 1 90.69 179 GLN A C 1
ATOM 1460 O O . GLN A 1 179 ? 16.5 -19.25 -4.508 1 90.69 179 GLN A O 1
ATOM 1465 N N . ASN A 1 180 ? 17.344 -21.031 -3.566 1 93.25 180 ASN A N 1
ATOM 1466 C CA . ASN A 1 180 ? 18.156 -21.359 -4.73 1 93.25 180 ASN A CA 1
ATOM 1467 C C . ASN A 1 180 ? 17.297 -21.703 -5.941 1 93.25 180 ASN A C 1
ATOM 1469 O O . ASN A 1 180 ? 17.641 -21.359 -7.07 1 93.25 180 ASN A O 1
ATOM 1473 N N . LYS A 1 181 ? 16.234 -22.375 -5.707 1 94 181 LYS A N 1
ATOM 1474 C CA . LYS A 1 181 ? 15.32 -22.703 -6.805 1 94 181 LYS A CA 1
ATOM 1475 C C . LYS A 1 181 ? 14.758 -21.422 -7.438 1 94 181 LYS A C 1
ATOM 1477 O O . LYS A 1 181 ? 14.648 -21.328 -8.664 1 94 181 LYS A O 1
ATOM 1482 N N . LEU A 1 182 ? 14.445 -20.469 -6.613 1 94.62 182 LEU A N 1
ATOM 1483 C CA . LEU A 1 182 ? 13.891 -19.203 -7.109 1 94.62 182 LEU A CA 1
ATOM 1484 C C . LEU A 1 182 ? 14.953 -18.406 -7.867 1 94.62 182 LEU A C 1
ATOM 1486 O O . LEU A 1 182 ? 14.68 -17.875 -8.938 1 94.62 182 LEU A O 1
ATOM 1490 N N . PHE A 1 183 ? 16.188 -18.375 -7.32 1 95.06 183 PHE A N 1
ATOM 1491 C CA . PHE A 1 183 ? 17.281 -17.688 -8.008 1 95.06 183 PHE A CA 1
ATOM 1492 C C . PHE A 1 183 ? 17.609 -18.375 -9.328 1 95.06 183 PHE A C 1
ATOM 1494 O O . PHE A 1 183 ? 17.812 -17.719 -10.352 1 95.06 183 PHE A O 1
ATOM 1501 N N . PHE A 1 184 ? 17.609 -19.672 -9.273 1 95.25 184 PHE A N 1
ATOM 1502 C CA . PHE A 1 184 ? 17.938 -20.453 -10.461 1 95.25 184 PHE A CA 1
ATOM 1503 C C . PHE A 1 184 ? 16.922 -20.203 -11.57 1 95.25 184 PHE A C 1
ATOM 1505 O O . PHE A 1 184 ? 17.281 -20.109 -12.742 1 95.25 184 PHE A O 1
ATOM 1512 N N . ALA A 1 185 ? 15.711 -20.109 -11.203 1 94.12 185 ALA A N 1
ATOM 1513 C CA . ALA A 1 185 ? 14.641 -19.891 -12.172 1 94.12 185 ALA A CA 1
ATOM 1514 C C . ALA A 1 185 ? 14.859 -18.594 -12.938 1 94.12 185 ALA A C 1
ATOM 1516 O O . ALA A 1 185 ? 14.547 -18.5 -14.125 1 94.12 185 ALA A O 1
ATOM 1517 N N . VAL A 1 186 ? 15.445 -17.609 -12.305 1 94.44 186 VAL A N 1
ATOM 1518 C CA . VAL A 1 186 ? 15.547 -16.266 -12.867 1 94.44 186 VAL A CA 1
ATOM 1519 C C . VAL A 1 186 ? 16.891 -16.094 -13.57 1 94.44 186 VAL A C 1
ATOM 1521 O O . VAL A 1 186 ? 16.969 -15.469 -14.633 1 94.44 186 VAL A O 1
ATOM 1524 N N . THR A 1 187 ? 17.953 -16.719 -12.984 1 95.56 187 THR A N 1
ATOM 1525 C CA . THR A 1 187 ? 19.297 -16.391 -13.461 1 95.56 187 THR A CA 1
ATOM 1526 C C . THR A 1 187 ? 19.984 -17.609 -14.055 1 95.56 187 THR A C 1
ATOM 1528 O O . THR A 1 187 ? 21 -17.484 -14.742 1 95.56 187 THR A O 1
ATOM 1531 N N . GLY A 1 188 ? 19.484 -18.75 -13.75 1 94.38 188 GLY A N 1
ATOM 1532 C CA . GLY A 1 188 ? 20.141 -19.984 -14.156 1 94.38 188 GLY A CA 1
ATOM 1533 C C . GLY A 1 188 ? 21.234 -20.422 -13.195 1 94.38 188 GLY A C 1
ATOM 1534 O O . GLY A 1 188 ? 21.922 -21.406 -13.453 1 94.38 188 GLY A O 1
ATOM 1535 N N . HIS A 1 189 ? 21.359 -19.672 -12.102 1 95.25 189 HIS A N 1
ATOM 1536 C CA . HIS A 1 189 ? 22.391 -19.969 -11.117 1 95.25 189 HIS A CA 1
ATOM 1537 C C . HIS A 1 189 ? 21.812 -19.953 -9.703 1 95.25 189 HIS A C 1
ATOM 1539 O O . HIS A 1 189 ? 20.828 -19.25 -9.43 1 95.25 189 HIS A O 1
ATOM 1545 N N . THR A 1 190 ? 22.391 -20.766 -8.812 1 95.38 190 THR A N 1
ATOM 1546 C CA . THR A 1 190 ? 22.094 -20.609 -7.395 1 95.38 190 THR A CA 1
ATOM 1547 C C . THR A 1 190 ? 22.609 -19.266 -6.883 1 95.38 190 THR A C 1
ATOM 1549 O O . THR A 1 190 ? 23.375 -18.594 -7.566 1 95.38 190 THR A O 1
ATOM 1552 N N . ALA A 1 191 ? 22.203 -18.891 -5.664 1 94.31 191 ALA A N 1
ATOM 1553 C CA . ALA A 1 191 ? 22.641 -17.609 -5.086 1 94.31 191 ALA A CA 1
ATOM 1554 C C . ALA A 1 191 ? 24.172 -17.547 -4.984 1 94.31 191 ALA A C 1
ATOM 1556 O O . ALA A 1 191 ? 24.781 -16.547 -5.371 1 94.31 191 ALA A O 1
ATOM 1557 N N . ALA A 1 192 ? 24.734 -18.609 -4.551 1 95.38 192 ALA A N 1
ATOM 1558 C CA . ALA A 1 192 ? 26.172 -18.672 -4.379 1 95.38 192 ALA A CA 1
ATOM 1559 C C . ALA A 1 192 ? 26.891 -18.609 -5.727 1 95.38 192 ALA A C 1
ATOM 1561 O O . ALA A 1 192 ? 27.875 -17.875 -5.887 1 95.38 192 ALA A O 1
ATOM 1562 N N . GLU A 1 193 ? 26.422 -19.359 -6.668 1 96.56 193 GLU A N 1
ATOM 1563 C CA . GLU A 1 193 ? 26.984 -19.359 -8.016 1 96.56 193 GLU A CA 1
ATOM 1564 C C . GLU A 1 193 ? 26.906 -17.984 -8.648 1 96.56 193 GLU A C 1
ATOM 1566 O O . GLU A 1 193 ? 27.859 -17.516 -9.273 1 96.56 193 GLU A O 1
ATOM 1571 N N . LEU A 1 194 ? 25.812 -17.344 -8.43 1 96.62 194 LEU A N 1
ATOM 1572 C CA . LEU A 1 194 ? 25.578 -16.016 -8.992 1 96.62 194 LEU A CA 1
ATOM 1573 C C . LEU A 1 194 ? 26.562 -15 -8.445 1 96.62 194 LEU A C 1
ATOM 1575 O O . LEU A 1 194 ? 27.156 -14.227 -9.203 1 96.62 194 LEU A O 1
ATOM 1579 N N . ILE A 1 195 ? 26.781 -15.016 -7.184 1 97.12 195 ILE A N 1
ATOM 1580 C CA . ILE A 1 195 ? 27.672 -14.078 -6.523 1 97.12 195 ILE A CA 1
ATOM 1581 C C . ILE A 1 195 ? 29.094 -14.281 -7.02 1 97.12 195 ILE A C 1
ATOM 1583 O O . ILE A 1 195 ? 29.766 -13.328 -7.406 1 97.12 195 ILE A O 1
ATOM 1587 N N . VAL A 1 196 ? 29.516 -15.531 -7.094 1 96.88 196 VAL A N 1
ATOM 1588 C CA . VAL A 1 196 ? 30.891 -15.828 -7.516 1 96.88 196 VAL A CA 1
ATOM 1589 C C . VAL A 1 196 ? 31.062 -15.445 -8.984 1 96.88 196 VAL A C 1
ATOM 1591 O O . VAL A 1 196 ? 32.125 -14.938 -9.375 1 96.88 196 VAL A O 1
ATOM 1594 N N . GLN A 1 197 ? 30.094 -15.641 -9.719 1 96.44 197 GLN A N 1
ATOM 1595 C CA . GLN A 1 197 ? 30.156 -15.359 -11.148 1 96.44 197 GLN A CA 1
ATOM 1596 C C . GLN A 1 197 ? 30.203 -13.852 -11.414 1 96.44 197 GLN A C 1
ATOM 1598 O O . GLN A 1 197 ? 30.922 -13.391 -12.297 1 96.44 197 GLN A O 1
ATOM 1603 N N . ARG A 1 198 ? 29.453 -13.117 -10.641 1 97.38 198 ARG A N 1
ATOM 1604 C CA . ARG A 1 198 ? 29.234 -11.719 -11.008 1 97.38 198 ARG A CA 1
ATOM 1605 C C . ARG A 1 198 ? 30.094 -10.789 -10.156 1 97.38 198 ARG A C 1
ATOM 1607 O O . ARG A 1 198 ? 30.328 -9.641 -10.531 1 97.38 198 ARG A O 1
ATOM 1614 N N . ALA A 1 199 ? 30.516 -11.242 -9.031 1 96.94 199 ALA A N 1
ATOM 1615 C CA . ALA A 1 199 ? 31.391 -10.422 -8.203 1 96.94 199 ALA A CA 1
ATOM 1616 C C . ALA A 1 199 ? 32.719 -10.172 -8.906 1 96.94 199 ALA A C 1
ATOM 1618 O O . ALA A 1 199 ? 33.438 -11.109 -9.242 1 96.94 199 ALA A O 1
ATOM 1619 N N . ASP A 1 200 ? 33.031 -8.961 -9.141 1 96.62 200 ASP A N 1
ATOM 1620 C CA . ASP A 1 200 ? 34.219 -8.57 -9.867 1 96.62 200 ASP A CA 1
ATOM 1621 C C . ASP A 1 200 ? 34.906 -7.391 -9.195 1 96.62 200 ASP A C 1
ATOM 1623 O O . ASP A 1 200 ? 34.438 -6.258 -9.258 1 96.62 200 ASP A O 1
ATOM 1627 N N . ALA A 1 201 ? 36.062 -7.621 -8.734 1 95.12 201 ALA A N 1
ATOM 1628 C CA . ALA A 1 201 ? 36.812 -6.609 -7.996 1 95.12 201 ALA A CA 1
ATOM 1629 C C . ALA A 1 201 ? 37.25 -5.469 -8.914 1 95.12 201 ALA A C 1
ATOM 1631 O O . ALA A 1 201 ? 37.531 -4.367 -8.445 1 95.12 201 ALA A O 1
ATOM 1632 N N . SER A 1 202 ? 37.281 -5.781 -10.172 1 94.31 202 SER A N 1
ATOM 1633 C CA . SER A 1 202 ? 37.781 -4.785 -11.117 1 94.31 202 SER A CA 1
ATOM 1634 C C . SER A 1 202 ? 36.656 -3.926 -11.656 1 94.31 202 SER A C 1
ATOM 1636 O O . SER A 1 202 ? 36.906 -2.91 -12.312 1 94.31 202 SER A O 1
ATOM 1638 N N . ALA A 1 203 ? 35.469 -4.281 -11.398 1 94.94 203 ALA A N 1
ATOM 1639 C CA . ALA A 1 203 ? 34.312 -3.551 -11.891 1 94.94 203 ALA A CA 1
ATOM 1640 C C . ALA A 1 203 ? 33.875 -2.475 -10.898 1 94.94 203 ALA A C 1
ATOM 1642 O O . ALA A 1 203 ? 34.156 -2.58 -9.695 1 94.94 203 ALA A O 1
ATOM 1643 N N . PRO A 1 204 ? 33.25 -1.451 -11.461 1 93.31 204 PRO A N 1
ATOM 1644 C CA . PRO A 1 204 ? 32.656 -0.471 -10.547 1 93.31 204 PRO A CA 1
ATOM 1645 C C . PRO A 1 204 ? 31.719 -1.108 -9.523 1 93.31 204 PRO A C 1
ATOM 1647 O O . PRO A 1 204 ? 30.891 -1.952 -9.883 1 93.31 204 PRO A O 1
ATOM 1650 N N . ASN A 1 205 ? 31.969 -0.78 -8.203 1 95.19 205 ASN A N 1
ATOM 1651 C CA . ASN A 1 205 ? 31.188 -1.294 -7.094 1 95.19 205 ASN A CA 1
ATOM 1652 C C . ASN A 1 205 ? 31.188 -2.82 -7.062 1 95.19 205 ASN A C 1
ATOM 1654 O O . ASN A 1 205 ? 30.172 -3.438 -6.719 1 95.19 205 ASN A O 1
ATOM 1658 N N . MET A 1 206 ? 32.219 -3.438 -7.602 1 95.75 206 MET A N 1
ATOM 1659 C CA . MET A 1 206 ? 32.375 -4.887 -7.656 1 95.75 206 MET A CA 1
ATOM 1660 C C . MET A 1 206 ? 31.266 -5.539 -8.453 1 95.75 206 MET A C 1
ATOM 1662 O O . MET A 1 206 ? 30.859 -6.664 -8.156 1 95.75 206 MET A O 1
ATOM 1666 N N . ASN A 1 207 ? 30.578 -4.797 -9.258 1 95.88 207 ASN A N 1
ATOM 1667 C CA . ASN A 1 207 ? 29.516 -5.242 -10.141 1 95.88 207 ASN A CA 1
ATOM 1668 C C . ASN A 1 207 ? 28.188 -5.348 -9.406 1 95.88 207 ASN A C 1
ATOM 1670 O O . ASN A 1 207 ? 27.25 -6.004 -9.883 1 95.88 207 ASN A O 1
ATOM 1674 N N . LEU A 1 208 ? 28.141 -4.777 -8.188 1 96.56 208 LEU A N 1
ATOM 1675 C CA . LEU A 1 208 ? 26.859 -4.672 -7.5 1 96.56 208 LEU A CA 1
ATOM 1676 C C . LEU A 1 208 ? 25.969 -3.607 -8.156 1 96.56 208 LEU A C 1
ATOM 1678 O O . LEU A 1 208 ? 26.453 -2.527 -8.5 1 96.56 208 LEU A O 1
ATOM 1682 N N . LEU A 1 209 ? 24.797 -3.959 -8.352 1 94.94 209 LEU A N 1
ATOM 1683 C CA . LEU A 1 209 ? 23.859 -3.021 -8.961 1 94.94 209 LEU A CA 1
ATOM 1684 C C . LEU A 1 209 ? 23 -2.352 -7.898 1 94.94 209 LEU A C 1
ATOM 1686 O O . LEU A 1 209 ? 22.375 -1.324 -8.156 1 94.94 209 LEU A O 1
ATOM 1690 N N . SER A 1 210 ? 22.984 -2.941 -6.719 1 91.81 210 SER A N 1
ATOM 1691 C CA . SER A 1 210 ? 22.281 -2.367 -5.574 1 91.81 210 SER A CA 1
ATOM 1692 C C . SER A 1 210 ? 23.031 -2.641 -4.277 1 91.81 210 SER A C 1
ATOM 1694 O O . SER A 1 210 ? 23.672 -3.688 -4.129 1 91.81 210 SER A O 1
ATOM 1696 N N . PHE A 1 211 ? 23.062 -1.71 -3.377 1 90.94 211 PHE A N 1
ATOM 1697 C CA . PHE A 1 211 ? 23.641 -1.887 -2.047 1 90.94 211 PHE A CA 1
ATOM 1698 C C . PHE A 1 211 ? 23.172 -0.784 -1.104 1 90.94 211 PHE A C 1
ATOM 1700 O O . PHE A 1 211 ? 22.641 0.236 -1.55 1 90.94 211 PHE A O 1
ATOM 1707 N N . LYS A 1 212 ? 23.344 -1.015 0.161 1 82.75 212 LYS A N 1
ATOM 1708 C CA . LYS A 1 212 ? 22.906 -0.06 1.17 1 82.75 212 LYS A CA 1
ATOM 1709 C C . LYS A 1 212 ? 23.953 1.008 1.428 1 82.75 212 LYS A C 1
ATOM 1711 O O . LYS A 1 212 ? 25.156 0.707 1.47 1 82.75 212 LYS A O 1
ATOM 1716 N N . GLY A 1 213 ? 23.516 2.271 1.474 1 80.81 213 GLY A N 1
ATOM 1717 C CA . GLY A 1 213 ? 24.438 3.33 1.849 1 80.81 213 GLY A CA 1
ATOM 1718 C C . GLY A 1 213 ? 25.109 3.982 0.657 1 80.81 213 GLY A C 1
ATOM 1719 O O . GLY A 1 213 ? 24.594 3.955 -0.455 1 80.81 213 GLY A O 1
ATOM 1720 N N . ASP A 1 214 ? 26.281 4.672 0.948 1 85.69 214 ASP A N 1
ATOM 1721 C CA . ASP A 1 214 ? 26.938 5.477 -0.076 1 85.69 214 ASP A CA 1
ATOM 1722 C C . ASP A 1 214 ? 28.078 4.703 -0.731 1 85.69 214 ASP A C 1
ATOM 1724 O O . ASP A 1 214 ? 28.594 5.117 -1.772 1 85.69 214 ASP A O 1
ATOM 1728 N N . ARG A 1 215 ? 28.469 3.609 -0.083 1 90.88 215 ARG A N 1
ATOM 1729 C CA . ARG A 1 215 ? 29.531 2.803 -0.663 1 90.88 215 ARG A CA 1
ATOM 1730 C C . ARG A 1 215 ? 29.312 1.321 -0.375 1 90.88 215 ARG A C 1
ATOM 1732 O O . ARG A 1 215 ? 28.625 0.962 0.573 1 90.88 215 ARG A O 1
ATOM 1739 N N . VAL A 1 216 ? 29.938 0.553 -1.189 1 94.56 216 VAL A N 1
ATOM 1740 C CA . VAL A 1 216 ? 29.828 -0.897 -1.062 1 94.56 216 VAL A CA 1
ATOM 1741 C C . VAL A 1 216 ? 30.562 -1.363 0.191 1 94.56 216 VAL A C 1
ATOM 1743 O O . VAL A 1 216 ? 31.703 -0.962 0.433 1 94.56 216 VAL A O 1
ATOM 1746 N N . ARG A 1 217 ? 29.922 -2.15 1 1 94 217 ARG A N 1
ATOM 1747 C CA . ARG A 1 217 ? 30.516 -2.723 2.203 1 94 217 ARG A CA 1
ATOM 1748 C C . ARG A 1 217 ? 30.641 -4.238 2.084 1 94 217 ARG A C 1
ATOM 1750 O O . ARG A 1 217 ? 30.078 -4.844 1.172 1 94 217 ARG A O 1
ATOM 1757 N N . LYS A 1 218 ? 31.359 -4.777 3.041 1 94.75 218 LYS A N 1
ATOM 1758 C CA . LYS A 1 218 ? 31.656 -6.203 3.035 1 94.75 218 LYS A CA 1
ATOM 1759 C C . LYS A 1 218 ? 30.375 -7.035 3.137 1 94.75 218 LYS A C 1
ATOM 1761 O O . LYS A 1 218 ? 30.281 -8.102 2.531 1 94.75 218 LYS A O 1
ATOM 1766 N N . ALA A 1 219 ? 29.453 -6.523 3.795 1 93.06 219 ALA A N 1
ATOM 1767 C CA . ALA A 1 219 ? 28.203 -7.25 4 1 93.06 219 ALA A CA 1
ATOM 1768 C C . ALA A 1 219 ? 27.359 -7.258 2.729 1 93.06 219 ALA A C 1
ATOM 1770 O O . ALA A 1 219 ? 26.5 -8.125 2.553 1 93.06 219 ALA A O 1
ATOM 1771 N N . ASP A 1 220 ? 27.547 -6.348 1.841 1 95.25 220 ASP A N 1
ATOM 1772 C CA . ASP A 1 220 ? 26.734 -6.199 0.637 1 95.25 220 ASP A CA 1
ATOM 1773 C C . ASP A 1 220 ? 27.125 -7.242 -0.414 1 95.25 220 ASP A C 1
ATOM 1775 O O . ASP A 1 220 ? 26.297 -7.621 -1.247 1 95.25 220 ASP A O 1
ATOM 1779 N N . VAL A 1 221 ? 28.359 -7.656 -0.388 1 96.44 221 VAL A N 1
ATOM 1780 C CA . VAL A 1 221 ? 28.906 -8.398 -1.52 1 96.44 221 VAL A CA 1
ATOM 1781 C C . VAL A 1 221 ? 28.5 -9.867 -1.421 1 96.44 221 VAL A C 1
ATOM 1783 O O . VAL A 1 221 ? 28.688 -10.633 -2.363 1 96.44 221 VAL A O 1
ATOM 1786 N N . VAL A 1 222 ? 27.844 -10.25 -0.3 1 95.25 222 VAL A N 1
ATOM 1787 C CA . VAL A 1 222 ? 27.438 -11.641 -0.144 1 95.25 222 VAL A CA 1
ATOM 1788 C C . VAL A 1 222 ? 25.938 -11.766 -0.326 1 95.25 222 VAL A C 1
ATOM 1790 O O . VAL A 1 222 ? 25.344 -12.812 -0.03 1 95.25 222 VAL A O 1
ATOM 1793 N N . VAL A 1 223 ? 25.281 -10.75 -0.743 1 93.62 223 VAL A N 1
ATOM 1794 C CA . VAL A 1 223 ? 23.844 -10.75 -1.006 1 93.62 223 VAL A CA 1
ATOM 1795 C C . VAL A 1 223 ? 23.594 -10.883 -2.506 1 93.62 223 VAL A C 1
ATOM 1797 O O . VAL A 1 223 ? 23.844 -9.945 -3.268 1 93.62 223 VAL A O 1
ATOM 1800 N N . ALA A 1 224 ? 23.016 -11.984 -2.92 1 95.06 224 ALA A N 1
ATOM 1801 C CA . ALA A 1 224 ? 22.859 -12.32 -4.332 1 95.06 224 ALA A CA 1
ATOM 1802 C C . ALA A 1 224 ? 21.969 -11.297 -5.043 1 95.06 224 ALA A C 1
ATOM 1804 O O . ALA A 1 224 ? 22.219 -10.938 -6.195 1 95.06 224 ALA A O 1
ATOM 1805 N N . LYS A 1 225 ? 20.969 -10.789 -4.383 1 94.44 225 LYS A N 1
ATOM 1806 C CA . LYS A 1 225 ? 20.016 -9.852 -4.965 1 94.44 225 LYS A CA 1
ATOM 1807 C C . LYS A 1 225 ? 20.719 -8.578 -5.434 1 94.44 225 LYS A C 1
ATOM 1809 O O . LYS A 1 225 ? 20.266 -7.926 -6.383 1 94.44 225 LYS A O 1
ATOM 1814 N N . ASN A 1 226 ? 21.797 -8.258 -4.781 1 95.94 226 ASN A N 1
ATOM 1815 C CA . ASN A 1 226 ? 22.531 -7.027 -5.086 1 95.94 226 ASN A CA 1
ATOM 1816 C C . ASN A 1 226 ? 23.172 -7.09 -6.465 1 95.94 226 ASN A C 1
ATOM 1818 O O . ASN A 1 226 ? 23.594 -6.062 -7 1 95.94 226 ASN A O 1
ATOM 1822 N N . TYR A 1 227 ? 23.266 -8.281 -7.031 1 97.06 227 TYR A N 1
ATOM 1823 C CA . TYR A 1 227 ? 23.938 -8.469 -8.312 1 97.06 227 TYR A CA 1
ATOM 1824 C C . TYR A 1 227 ? 22.906 -8.562 -9.445 1 97.06 227 TYR A C 1
ATOM 1826 O O . TYR A 1 227 ? 23.281 -8.641 -10.617 1 97.06 227 TYR A O 1
ATOM 1834 N N . LEU A 1 228 ? 21.625 -8.562 -9.141 1 97 228 LEU A N 1
ATOM 1835 C CA . LEU A 1 228 ? 20.578 -8.75 -10.141 1 97 228 LEU A CA 1
ATOM 1836 C C . LEU A 1 228 ? 20.297 -7.445 -10.875 1 97 228 LEU A C 1
ATOM 1838 O O . LEU A 1 228 ? 20.266 -6.371 -10.266 1 97 228 LEU A O 1
ATOM 1842 N N . ASN A 1 229 ? 20.172 -7.539 -12.188 1 96.12 229 ASN A N 1
ATOM 1843 C CA . ASN A 1 229 ? 19.719 -6.375 -12.938 1 96.12 229 ASN A CA 1
ATOM 1844 C C . ASN A 1 229 ? 18.219 -6.148 -12.758 1 96.12 229 ASN A C 1
ATOM 1846 O O . ASN A 1 229 ? 17.531 -6.941 -12.094 1 96.12 229 ASN A O 1
ATOM 1850 N N . ALA A 1 230 ? 17.719 -5.113 -13.312 1 94.94 230 ALA A N 1
ATOM 1851 C CA . ALA A 1 230 ? 16.344 -4.688 -13.07 1 94.94 230 ALA A CA 1
ATOM 1852 C C . ALA A 1 230 ? 15.359 -5.754 -13.523 1 94.94 230 ALA A C 1
ATOM 1854 O O . ALA A 1 230 ? 14.383 -6.039 -12.828 1 94.94 230 ALA A O 1
ATOM 1855 N N . GLU A 1 231 ? 15.586 -6.344 -14.617 1 94.81 231 GLU A N 1
ATOM 1856 C CA . GLU A 1 231 ? 14.695 -7.367 -15.148 1 94.81 231 GLU A CA 1
ATOM 1857 C C . GLU A 1 231 ? 14.703 -8.617 -14.281 1 94.81 231 GLU A C 1
ATOM 1859 O O . GLU A 1 231 ? 13.648 -9.164 -13.961 1 94.81 231 GLU A O 1
ATOM 1864 N N . GLU A 1 232 ? 15.875 -9.023 -13.914 1 96.12 232 GLU A N 1
ATOM 1865 C CA . GLU A 1 232 ? 16.031 -10.195 -13.055 1 96.12 232 GLU A CA 1
ATOM 1866 C C . GLU A 1 232 ? 15.344 -9.969 -11.703 1 96.12 232 GLU A C 1
ATOM 1868 O O . GLU A 1 232 ? 14.664 -10.867 -11.195 1 96.12 232 GLU A O 1
ATOM 1873 N N . LEU A 1 233 ? 15.562 -8.812 -11.227 1 95.88 233 LEU A N 1
ATOM 1874 C CA . LEU A 1 233 ? 14.992 -8.477 -9.93 1 95.88 233 LEU A CA 1
ATOM 1875 C C . LEU A 1 233 ? 13.469 -8.484 -9.992 1 95.88 233 LEU A C 1
ATOM 1877 O O . LEU A 1 233 ? 12.805 -9.008 -9.094 1 95.88 233 LEU A O 1
ATOM 1881 N N . ASP A 1 234 ? 12.953 -7.945 -11.016 1 94.94 234 ASP A N 1
ATOM 1882 C CA . ASP A 1 234 ? 11.508 -7.914 -11.195 1 94.94 234 ASP A CA 1
ATOM 1883 C C . ASP A 1 234 ? 10.938 -9.328 -11.281 1 94.94 234 ASP A C 1
ATOM 1885 O O . ASP A 1 234 ? 9.922 -9.633 -10.656 1 94.94 234 ASP A O 1
ATOM 1889 N N . GLN A 1 235 ? 11.578 -10.148 -12.023 1 94.75 235 GLN A N 1
ATOM 1890 C CA . GLN A 1 235 ? 11.141 -11.531 -12.18 1 94.75 235 GLN A CA 1
ATOM 1891 C C . GLN A 1 235 ? 11.203 -12.281 -10.852 1 94.75 235 GLN A C 1
ATOM 1893 O O . GLN A 1 235 ? 10.266 -13 -10.492 1 94.75 235 GLN A O 1
ATOM 1898 N N . LEU A 1 236 ? 12.281 -12.094 -10.164 1 96.19 236 LEU A N 1
ATOM 1899 C CA . LEU A 1 236 ? 12.422 -12.742 -8.867 1 96.19 236 LEU A CA 1
ATOM 1900 C C . LEU A 1 236 ? 11.32 -12.297 -7.91 1 96.19 236 LEU A C 1
ATOM 1902 O O . LEU A 1 236 ? 10.688 -13.125 -7.258 1 96.19 236 LEU A O 1
ATOM 1906 N N . ASN A 1 237 ? 11.117 -11 -7.887 1 96.44 237 ASN A N 1
ATOM 1907 C CA . ASN A 1 237 ? 10.102 -10.453 -6.996 1 96.44 237 ASN A CA 1
ATOM 1908 C C . ASN A 1 237 ? 8.719 -11 -7.316 1 96.44 237 ASN A C 1
ATOM 1910 O O . ASN A 1 237 ? 7.941 -11.305 -6.41 1 96.44 237 ASN A O 1
ATOM 1914 N N . ARG A 1 238 ? 8.445 -11.141 -8.531 1 95.44 238 ARG A N 1
ATOM 1915 C CA . ARG A 1 238 ? 7.16 -11.68 -8.961 1 95.44 238 ARG A CA 1
ATOM 1916 C C . ARG A 1 238 ? 7.016 -13.141 -8.547 1 95.44 238 ARG A C 1
ATOM 1918 O O . ARG A 1 238 ? 5.988 -13.531 -7.984 1 95.44 238 ARG A O 1
ATOM 1925 N N . LEU A 1 239 ? 8.039 -13.898 -8.805 1 95.94 239 LEU A N 1
ATOM 1926 C CA . LEU A 1 239 ? 8 -15.32 -8.477 1 95.94 239 LEU A CA 1
ATOM 1927 C C . LEU A 1 239 ? 7.859 -15.523 -6.969 1 95.94 239 LEU A C 1
ATOM 1929 O O . LEU A 1 239 ? 7.09 -16.375 -6.527 1 95.94 239 LEU A O 1
ATOM 1933 N N . VAL A 1 240 ? 8.586 -14.719 -6.27 1 96.12 240 VAL A N 1
ATOM 1934 C CA . VAL A 1 240 ? 8.516 -14.812 -4.816 1 96.12 240 VAL A CA 1
ATOM 1935 C C . VAL A 1 240 ? 7.094 -14.516 -4.348 1 96.12 240 VAL A C 1
ATOM 1937 O O . VAL A 1 240 ? 6.523 -15.266 -3.553 1 96.12 240 VAL A O 1
ATOM 1940 N N . GLY A 1 241 ? 6.551 -13.453 -4.855 1 95.88 241 GLY A N 1
ATOM 1941 C CA . GLY A 1 241 ? 5.188 -13.094 -4.5 1 95.88 241 GLY A CA 1
ATOM 1942 C C . GLY A 1 241 ? 4.18 -14.18 -4.832 1 95.88 241 GLY A C 1
ATOM 1943 O O . GLY A 1 241 ? 3.352 -14.547 -3.99 1 95.88 241 GLY A O 1
ATOM 1944 N N . MET A 1 242 ? 4.289 -14.711 -5.977 1 95.94 242 MET A N 1
ATOM 1945 C CA . MET A 1 242 ? 3.377 -15.758 -6.426 1 95.94 242 MET A CA 1
ATOM 1946 C C . MET A 1 242 ? 3.541 -17.016 -5.582 1 95.94 242 MET A C 1
ATOM 1948 O O . MET A 1 242 ? 2.555 -17.656 -5.211 1 95.94 242 MET A O 1
ATOM 1952 N N . PHE A 1 243 ? 4.75 -17.391 -5.285 1 96.25 243 PHE A N 1
ATOM 1953 C CA . PHE A 1 243 ? 5.012 -18.578 -4.488 1 96.25 243 PHE A CA 1
ATOM 1954 C C . PHE A 1 243 ? 4.422 -18.438 -3.09 1 96.25 243 PHE A C 1
ATOM 1956 O O . PHE A 1 243 ? 3.779 -19.359 -2.582 1 96.25 243 PHE A O 1
ATOM 1963 N N . LEU A 1 244 ? 4.691 -17.266 -2.508 1 95.56 244 LEU A N 1
ATOM 1964 C CA . LEU A 1 244 ? 4.203 -17.047 -1.15 1 95.56 244 LEU A CA 1
ATOM 1965 C C . LEU A 1 244 ? 2.682 -17.109 -1.103 1 95.56 244 LEU A C 1
ATOM 1967 O O . LEU A 1 244 ? 2.107 -17.703 -0.188 1 95.56 244 LEU A O 1
ATOM 1971 N N . ASP A 1 245 ? 2.051 -16.484 -2.055 1 95.19 245 ASP A N 1
ATOM 1972 C CA . ASP A 1 245 ? 0.593 -16.547 -2.115 1 95.19 245 ASP A CA 1
ATOM 1973 C C . ASP A 1 245 ? 0.108 -17.984 -2.285 1 95.19 245 ASP A C 1
ATOM 1975 O O . ASP A 1 245 ? -0.832 -18.422 -1.611 1 95.19 245 ASP A O 1
ATOM 1979 N N . PHE A 1 246 ? 0.747 -18.734 -3.135 1 95.31 246 PHE A N 1
ATOM 1980 C CA . PHE A 1 246 ? 0.441 -20.141 -3.369 1 95.31 246 PHE A CA 1
ATOM 1981 C C . PHE A 1 246 ? 0.616 -20.953 -2.094 1 95.31 246 PHE A C 1
ATOM 1983 O O . PHE A 1 246 ? -0.279 -21.703 -1.702 1 95.31 246 PHE A O 1
ATOM 1990 N N . ALA A 1 247 ? 1.739 -20.719 -1.516 1 94.38 247 ALA A N 1
ATOM 1991 C CA . ALA A 1 247 ? 2.07 -21.484 -0.311 1 94.38 247 ALA A CA 1
ATOM 1992 C C . ALA A 1 247 ? 1.093 -21.172 0.819 1 94.38 247 ALA A C 1
ATOM 1994 O O . ALA A 1 247 ? 0.664 -22.078 1.543 1 94.38 247 ALA A O 1
ATOM 1995 N N . GLU A 1 248 ? 0.748 -19.953 0.947 1 93.5 248 GLU A N 1
ATOM 1996 C CA . GLU A 1 248 ? -0.205 -19.547 1.976 1 93.5 248 GLU A CA 1
ATOM 1997 C C . GLU A 1 248 ? -1.575 -20.172 1.738 1 93.5 248 GLU A C 1
ATOM 1999 O O . GLU A 1 248 ? -2.225 -20.641 2.682 1 93.5 248 GLU A O 1
ATOM 2004 N N . LEU A 1 249 ? -1.961 -20.172 0.508 1 92.62 249 LEU A N 1
ATOM 2005 C CA . LEU A 1 249 ? -3.244 -20.781 0.167 1 92.62 249 LEU A CA 1
ATOM 2006 C C . LEU A 1 249 ? -3.236 -22.281 0.475 1 92.62 249 LEU A C 1
ATOM 2008 O O . LEU A 1 249 ? -4.195 -22.797 1.041 1 92.62 249 LEU A O 1
ATOM 2012 N N . ARG A 1 250 ? -2.125 -22.984 0.174 1 92.12 250 ARG A N 1
ATOM 2013 C CA . ARG A 1 250 ? -2 -24.406 0.46 1 92.12 250 ARG A CA 1
ATOM 2014 C C . ARG A 1 250 ? -2.059 -24.672 1.96 1 92.12 250 ARG A C 1
ATOM 2016 O O . ARG A 1 250 ? -2.73 -25.609 2.406 1 92.12 250 ARG A O 1
ATOM 2023 N N . ALA A 1 251 ? -1.382 -23.828 2.65 1 92.44 251 ALA A N 1
ATOM 2024 C CA . ALA A 1 251 ? -1.342 -23.984 4.102 1 92.44 251 ALA A CA 1
ATOM 2025 C C . ALA A 1 251 ? -2.73 -23.812 4.711 1 92.44 251 ALA A C 1
ATOM 2027 O O . ALA A 1 251 ? -3.078 -24.484 5.68 1 92.44 251 ALA A O 1
ATOM 2028 N N . GLU A 1 252 ? -3.492 -22.922 4.152 1 89.56 252 GLU A N 1
ATOM 2029 C CA . GLU A 1 252 ? -4.84 -22.656 4.648 1 89.56 252 GLU A CA 1
ATOM 2030 C C . GLU A 1 252 ? -5.777 -23.828 4.332 1 89.56 252 GLU A C 1
ATOM 2032 O O . GLU A 1 252 ? -6.711 -24.094 5.09 1 89.56 252 GLU A O 1
ATOM 2037 N N . GLN A 1 253 ? -5.508 -24.484 3.287 1 87.88 253 GLN A N 1
ATOM 2038 C CA . GLN A 1 253 ? -6.434 -25.484 2.785 1 87.88 253 GLN A CA 1
ATOM 2039 C C . GLN A 1 253 ? -6.066 -26.875 3.297 1 87.88 253 GLN A C 1
ATOM 2041 O O . GLN A 1 253 ? -6.895 -27.797 3.279 1 87.88 253 GLN A O 1
ATOM 2046 N N . ARG A 1 254 ? -4.828 -27.031 3.711 1 86.81 254 ARG A N 1
ATOM 2047 C CA . ARG A 1 254 ? -4.379 -28.344 4.125 1 86.81 254 ARG A CA 1
ATOM 2048 C C . ARG A 1 254 ? -4.336 -28.469 5.645 1 86.81 254 ARG A C 1
ATOM 2050 O O . ARG A 1 254 ? -3.793 -27.594 6.324 1 86.81 254 ARG A O 1
ATOM 2057 N N . LYS A 1 255 ? -4.922 -29.422 6.16 1 83.44 255 LYS A N 1
ATOM 2058 C CA . LYS A 1 255 ? -4.984 -29.625 7.605 1 83.44 255 LYS A CA 1
ATOM 2059 C C . LYS A 1 255 ? -3.723 -30.312 8.117 1 83.44 255 LYS A C 1
ATOM 2061 O O . LYS A 1 255 ? -3.293 -30.078 9.25 1 83.44 255 LYS A O 1
ATOM 2066 N N . HIS A 1 256 ? -3.133 -31.172 7.285 1 89.75 256 HIS A N 1
ATOM 2067 C CA . HIS A 1 256 ? -1.955 -31.922 7.723 1 89.75 256 HIS A CA 1
ATOM 2068 C C . HIS A 1 256 ? -0.767 -31.656 6.805 1 89.75 256 HIS A C 1
ATOM 2070 O O . HIS A 1 256 ? -0.649 -32.281 5.742 1 89.75 256 HIS A O 1
ATOM 2076 N N . LEU A 1 257 ? 0.034 -30.734 7.223 1 91.56 257 LEU A N 1
ATOM 2077 C CA . LEU A 1 257 ? 1.198 -30.344 6.426 1 91.56 257 LEU A CA 1
ATOM 2078 C C . LEU A 1 257 ? 2.479 -30.922 7.035 1 91.56 257 LEU A C 1
ATOM 2080 O O . LEU A 1 257 ? 2.641 -30.922 8.258 1 91.56 257 LEU A O 1
ATOM 2084 N N . MET A 1 258 ? 3.332 -31.484 6.199 1 92.12 258 MET A N 1
ATOM 2085 C CA . MET A 1 258 ? 4.684 -31.906 6.559 1 92.12 258 MET A CA 1
ATOM 2086 C C . MET A 1 258 ? 5.727 -31.078 5.82 1 92.12 258 MET A C 1
ATOM 2088 O O . MET A 1 258 ? 5.418 -30.422 4.824 1 92.12 258 MET A O 1
ATOM 2092 N N . LEU A 1 259 ? 6.938 -31.078 6.305 1 90.19 259 LEU A N 1
ATOM 2093 C CA . LEU A 1 259 ? 8.008 -30.328 5.652 1 90.19 259 LEU A CA 1
ATOM 2094 C C . LEU A 1 259 ? 8.234 -30.828 4.23 1 90.19 259 LEU A C 1
ATOM 2096 O O . LEU A 1 259 ? 8.562 -30.047 3.336 1 90.19 259 LEU A O 1
ATOM 2100 N N . ALA A 1 260 ? 8.047 -32.094 4.059 1 89.56 260 ALA A N 1
ATOM 2101 C CA . ALA A 1 260 ? 8.203 -32.688 2.738 1 89.56 260 ALA A CA 1
ATOM 2102 C C . ALA A 1 260 ? 7.191 -32.125 1.75 1 89.56 260 ALA A C 1
ATOM 2104 O O . ALA A 1 260 ? 7.48 -31.984 0.558 1 89.56 260 ALA A O 1
ATOM 2105 N N . ASP A 1 261 ? 6.043 -31.75 2.209 1 92 261 ASP A N 1
ATOM 2106 C CA . ASP A 1 261 ? 5.023 -31.141 1.362 1 92 261 ASP A CA 1
ATOM 2107 C C . ASP A 1 261 ? 5.496 -29.797 0.807 1 92 261 ASP A C 1
ATOM 2109 O O . ASP A 1 261 ? 5.246 -29.484 -0.357 1 92 261 ASP A O 1
ATOM 2113 N N . TRP A 1 262 ? 6.184 -29.078 1.669 1 91.12 262 TRP A N 1
ATOM 2114 C CA . TRP A 1 262 ? 6.672 -27.766 1.241 1 91.12 262 TRP A CA 1
ATOM 2115 C C . TRP A 1 262 ? 7.68 -27.906 0.103 1 91.12 262 TRP A C 1
ATOM 2117 O O . TRP A 1 262 ? 7.684 -27.109 -0.831 1 91.12 262 TRP A O 1
ATOM 2127 N N . ARG A 1 263 ? 8.5 -28.906 0.135 1 88.69 263 ARG A N 1
ATOM 2128 C CA . ARG A 1 263 ? 9.438 -29.188 -0.948 1 88.69 263 ARG A CA 1
ATOM 2129 C C . ARG A 1 263 ? 8.695 -29.5 -2.244 1 88.69 263 ARG A C 1
ATOM 2131 O O . ARG A 1 263 ? 9.07 -29.016 -3.312 1 88.69 263 ARG A O 1
ATOM 2138 N N . GLN A 1 264 ? 7.723 -30.281 -2.055 1 90.81 264 GLN A N 1
ATOM 2139 C CA . GLN A 1 264 ? 6.918 -30.641 -3.217 1 90.81 264 GLN A CA 1
ATOM 2140 C C . GLN A 1 264 ? 6.18 -29.422 -3.773 1 90.81 264 GLN A C 1
ATOM 2142 O O . GLN A 1 264 ? 6.039 -29.281 -4.992 1 90.81 264 GLN A O 1
ATOM 2147 N N . TYR A 1 265 ? 5.723 -28.531 -2.859 1 92.25 265 TYR A N 1
ATOM 2148 C CA . TYR A 1 265 ? 4.977 -27.359 -3.275 1 92.25 265 TYR A CA 1
ATOM 2149 C C . TYR A 1 265 ? 5.844 -26.422 -4.113 1 92.25 265 TYR A C 1
ATOM 2151 O O . TYR A 1 265 ? 5.398 -25.906 -5.141 1 92.25 265 TYR A O 1
ATOM 2159 N N . ILE A 1 266 ? 7.074 -26.281 -3.701 1 92.94 266 ILE A N 1
ATOM 2160 C CA . ILE A 1 266 ? 7.945 -25.391 -4.457 1 92.94 266 ILE A CA 1
ATOM 2161 C C . ILE A 1 266 ? 8.234 -25.984 -5.828 1 92.94 266 ILE A C 1
ATOM 2163 O O . ILE A 1 266 ? 8.242 -25.281 -6.84 1 92.94 266 ILE A O 1
ATOM 2167 N N . ASP A 1 267 ? 8.43 -27.219 -5.895 1 93 267 ASP A N 1
ATOM 2168 C CA . ASP A 1 267 ? 8.703 -27.891 -7.164 1 93 267 ASP A CA 1
ATOM 2169 C C . ASP A 1 267 ? 7.492 -27.812 -8.094 1 93 267 ASP A C 1
ATOM 2171 O O . ASP A 1 267 ? 7.633 -27.5 -9.281 1 93 267 ASP A O 1
ATOM 2175 N N . SER A 1 268 ? 6.406 -28.125 -7.535 1 93.75 268 SER A N 1
ATOM 2176 C CA . SER A 1 268 ? 5.18 -28.062 -8.328 1 93.75 268 SER A CA 1
ATOM 2177 C C . SER A 1 268 ? 4.914 -26.656 -8.836 1 93.75 268 SER A C 1
ATOM 2179 O O . SER A 1 268 ? 4.492 -26.469 -9.977 1 93.75 268 SER A O 1
ATOM 2181 N N . PHE A 1 269 ? 5.145 -25.719 -8 1 95.94 269 PHE A N 1
ATOM 2182 C CA . PHE A 1 269 ? 4.957 -24.312 -8.352 1 95.94 269 PHE A CA 1
ATOM 2183 C C . PHE A 1 269 ? 5.867 -23.906 -9.508 1 95.94 269 PHE A C 1
ATOM 2185 O O . PHE A 1 269 ? 5.418 -23.281 -10.461 1 95.94 269 PHE A O 1
ATOM 2192 N N . MET A 1 270 ? 7.152 -24.281 -9.383 1 94.19 270 MET A N 1
ATOM 2193 C CA . MET A 1 270 ? 8.117 -23.953 -10.43 1 94.19 270 MET A CA 1
ATOM 2194 C C . MET A 1 270 ? 7.738 -24.625 -11.742 1 94.19 270 MET A C 1
ATOM 2196 O O . MET A 1 270 ? 7.801 -24.016 -12.805 1 94.19 270 MET A O 1
ATOM 2200 N N . ALA A 1 271 ? 7.309 -25.859 -11.641 1 93.06 271 ALA A N 1
ATOM 2201 C CA . ALA A 1 271 ? 6.914 -26.609 -12.82 1 93.06 271 ALA A CA 1
ATOM 2202 C C . ALA A 1 271 ? 5.676 -26.016 -13.477 1 93.06 271 ALA A C 1
ATOM 2204 O O . ALA A 1 271 ? 5.633 -25.844 -14.695 1 93.06 271 ALA A O 1
ATOM 2205 N N . PHE A 1 272 ? 4.766 -25.656 -12.703 1 93.44 272 PHE A N 1
ATOM 2206 C CA . PHE A 1 272 ? 3.516 -25.094 -13.195 1 93.44 272 PHE A CA 1
ATOM 2207 C C . PHE A 1 272 ? 3.77 -23.781 -13.922 1 93.44 272 PHE A C 1
ATOM 2209 O O . PHE A 1 272 ? 3.105 -23.484 -14.922 1 93.44 272 PHE A O 1
ATOM 2216 N N . ASN A 1 273 ? 4.688 -23.031 -13.414 1 92.31 273 ASN A N 1
ATOM 2217 C CA . ASN A 1 273 ? 4.98 -21.734 -14.016 1 92.31 273 ASN A CA 1
ATOM 2218 C C . ASN A 1 273 ? 6.051 -21.844 -15.094 1 92.31 273 ASN A C 1
ATOM 2220 O O . ASN A 1 273 ? 6.582 -20.828 -15.547 1 92.31 273 ASN A O 1
ATOM 2224 N N . GLU A 1 274 ? 6.328 -23.094 -15.453 1 90.25 274 GLU A N 1
ATOM 2225 C CA . GLU A 1 274 ? 7.234 -23.391 -16.562 1 90.25 274 GLU A CA 1
ATOM 2226 C C . GLU A 1 274 ? 8.609 -22.766 -16.328 1 90.25 274 GLU A C 1
ATOM 2228 O O . GLU A 1 274 ? 9.195 -22.188 -17.234 1 90.25 274 GLU A O 1
ATOM 2233 N N . GLN A 1 275 ? 8.984 -22.766 -15.047 1 89.25 275 GLN A N 1
ATOM 2234 C CA . GLN A 1 275 ? 10.312 -22.281 -14.688 1 89.25 275 GLN A CA 1
ATOM 2235 C C . GLN A 1 275 ? 11.32 -23.422 -14.625 1 89.25 275 GLN A C 1
ATOM 2237 O O . GLN A 1 275 ? 10.969 -24.547 -14.289 1 89.25 275 GLN A O 1
ATOM 2242 N N . PRO A 1 276 ? 12.547 -23.078 -14.961 1 88.06 276 PRO A N 1
ATOM 2243 C CA . PRO A 1 276 ? 13.57 -24.125 -14.836 1 88.06 276 PRO A CA 1
ATOM 2244 C C . PRO A 1 276 ? 13.734 -24.625 -13.398 1 88.06 276 PRO A C 1
ATOM 2246 O O . PRO A 1 276 ? 13.672 -23.828 -12.453 1 88.06 276 PRO A O 1
ATOM 2249 N N . LEU A 1 277 ? 13.836 -25.906 -13.289 1 87.19 277 LEU A N 1
ATOM 2250 C CA . LEU A 1 277 ? 13.93 -26.516 -11.969 1 87.19 277 LEU A CA 1
ATOM 2251 C C . LEU A 1 277 ? 15.383 -26.828 -11.617 1 87.19 277 LEU A C 1
ATOM 2253 O O . LEU A 1 277 ? 16.141 -27.328 -12.445 1 87.19 277 LEU A O 1
ATOM 2257 N N . LEU A 1 278 ? 15.766 -26.453 -10.461 1 85.44 278 LEU A N 1
ATOM 2258 C CA . LEU A 1 278 ? 17.062 -26.844 -9.914 1 85.44 278 LEU A CA 1
ATOM 2259 C C . LEU A 1 278 ? 17.016 -28.281 -9.383 1 85.44 278 LEU A C 1
ATOM 2261 O O . LEU A 1 278 ? 16.219 -28.594 -8.5 1 85.44 278 LEU A O 1
ATOM 2265 N N . ARG A 1 279 ? 17.844 -29.094 -9.953 1 81.69 279 ARG A N 1
ATOM 2266 C CA . ARG A 1 279 ? 17.781 -30.5 -9.594 1 81.69 279 ARG A CA 1
ATOM 2267 C C . ARG A 1 279 ? 18.984 -30.906 -8.742 1 81.69 279 ARG A C 1
ATOM 2269 O O . ARG A 1 279 ? 19.031 -32 -8.188 1 81.69 279 ARG A O 1
ATOM 2276 N N . THR A 1 280 ? 19.953 -29.953 -8.633 1 80.75 280 THR A N 1
ATOM 2277 C CA . THR A 1 280 ? 21.156 -30.234 -7.867 1 80.75 280 THR A CA 1
ATOM 2278 C C . THR A 1 280 ? 21.422 -29.156 -6.832 1 80.75 280 THR A C 1
ATOM 2280 O O . THR A 1 280 ? 20.75 -28.125 -6.828 1 80.75 280 THR A O 1
ATOM 2283 N N . ALA A 1 281 ? 22.312 -29.391 -5.875 1 80.31 281 ALA A N 1
ATOM 2284 C CA . ALA A 1 281 ? 22.641 -28.422 -4.832 1 80.31 281 ALA A CA 1
ATOM 2285 C C . ALA A 1 281 ? 23.516 -27.297 -5.379 1 80.31 281 ALA A C 1
ATOM 2287 O O . ALA A 1 281 ? 23.812 -26.328 -4.676 1 80.31 281 ALA A O 1
ATOM 2288 N N . GLY A 1 282 ? 23.766 -27.219 -6.555 1 81.75 282 GLY A N 1
ATOM 2289 C CA . GLY A 1 282 ? 24.672 -26.219 -7.09 1 81.75 282 GLY A CA 1
ATOM 2290 C C . GLY A 1 282 ? 26.141 -26.625 -6.984 1 81.75 282 GLY A C 1
ATOM 2291 O O . GLY A 1 282 ? 26.453 -27.672 -6.406 1 81.75 282 GLY A O 1
ATOM 2292 N N . SER A 1 283 ? 27 -25.828 -7.582 1 88.62 283 SER A N 1
ATOM 2293 C CA . SER A 1 283 ? 28.406 -26.203 -7.676 1 88.62 283 SER A CA 1
ATOM 2294 C C . SER A 1 283 ? 29.25 -25.406 -6.688 1 88.62 283 SER A C 1
ATOM 2296 O O . SER A 1 283 ? 30.422 -25.719 -6.484 1 88.62 283 SER A O 1
ATOM 2298 N N . ILE A 1 284 ? 28.688 -24.422 -6.098 1 92.56 284 ILE A N 1
ATOM 2299 C CA . ILE A 1 284 ? 29.422 -23.562 -5.184 1 92.56 284 ILE A CA 1
ATOM 2300 C C . ILE A 1 284 ? 28.719 -23.516 -3.83 1 92.56 284 ILE A C 1
ATOM 2302 O O . ILE A 1 284 ? 27.516 -23.25 -3.758 1 92.56 284 ILE A O 1
ATOM 2306 N N . SER A 1 285 ? 29.453 -23.781 -2.818 1 91.12 285 SER A N 1
ATOM 2307 C CA . SER A 1 285 ? 28.906 -23.734 -1.472 1 91.12 285 SER A CA 1
ATOM 2308 C C . SER A 1 285 ? 28.859 -22.297 -0.948 1 91.12 285 SER A C 1
ATOM 2310 O O . SER A 1 285 ? 29.5 -21.406 -1.496 1 91.12 285 SER A O 1
ATOM 2312 N N . HIS A 1 286 ? 28.031 -22.156 0.098 1 91.31 286 HIS A N 1
ATOM 2313 C CA . HIS A 1 286 ? 27.922 -20.844 0.722 1 91.31 286 HIS A CA 1
ATOM 2314 C C . HIS A 1 286 ? 29.25 -20.375 1.278 1 91.31 286 HIS A C 1
ATOM 2316 O O . HIS A 1 286 ? 29.625 -19.203 1.114 1 91.31 286 HIS A O 1
ATOM 2322 N N . GLU A 1 287 ? 29.922 -21.25 1.867 1 93.31 287 GLU A N 1
ATOM 2323 C CA . GLU A 1 287 ? 31.219 -20.938 2.463 1 93.31 287 GLU A CA 1
ATOM 2324 C C . GLU A 1 287 ? 32.219 -20.531 1.396 1 93.31 287 GLU A C 1
ATOM 2326 O O . GLU A 1 287 ? 32.969 -19.578 1.572 1 93.31 287 GLU A O 1
ATOM 2331 N N . GLN A 1 288 ? 32.25 -21.312 0.419 1 95.06 288 GLN A N 1
ATOM 2332 C CA . GLN A 1 288 ? 33.156 -21 -0.694 1 95.06 288 GLN A CA 1
ATOM 2333 C C . GLN A 1 288 ? 32.812 -19.625 -1.294 1 95.06 288 GLN A C 1
ATOM 2335 O O . GLN A 1 288 ? 33.719 -18.844 -1.597 1 95.06 288 GLN A O 1
ATOM 2340 N N . MET A 1 289 ? 31.547 -19.391 -1.458 1 95.31 289 MET A N 1
ATOM 2341 C CA . MET A 1 289 ? 31.078 -18.109 -1.992 1 95.31 289 MET A CA 1
ATOM 2342 C C . MET A 1 289 ? 31.531 -16.953 -1.109 1 95.31 289 MET A C 1
ATOM 2344 O O . MET A 1 289 ? 32.062 -15.961 -1.607 1 95.31 289 MET A O 1
ATOM 2348 N N . LYS A 1 290 ? 31.344 -17.109 0.164 1 96.31 290 LYS A N 1
ATOM 2349 C CA . LYS A 1 290 ? 31.734 -16.047 1.1 1 96.31 290 LYS A CA 1
ATOM 2350 C C . LYS A 1 290 ? 33.25 -15.766 1.015 1 96.31 290 LYS A C 1
ATOM 2352 O O . LYS A 1 290 ? 33.656 -14.609 0.994 1 96.31 290 LYS A O 1
ATOM 2357 N N . GLN A 1 291 ? 33.969 -16.812 0.934 1 96.69 291 GLN A N 1
ATOM 2358 C CA . GLN A 1 291 ? 35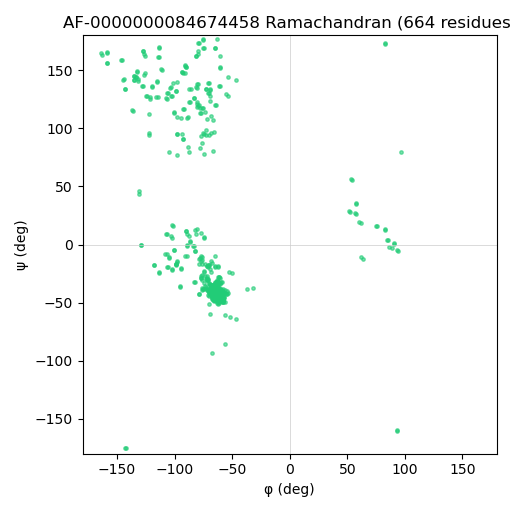.406 -16.672 0.846 1 96.69 291 GLN A CA 1
ATOM 2359 C C . GLN A 1 291 ? 35.844 -15.93 -0.417 1 96.69 291 GLN A C 1
ATOM 2361 O O . GLN A 1 291 ? 36.625 -14.977 -0.355 1 96.69 291 GLN A O 1
ATOM 2366 N N . VAL A 1 292 ? 35.312 -16.328 -1.493 1 97.06 292 VAL A N 1
ATOM 2367 C CA . VAL A 1 292 ? 35.656 -15.727 -2.779 1 97.06 292 VAL A CA 1
ATOM 2368 C C . VAL A 1 292 ? 35.188 -14.266 -2.797 1 97.06 292 VAL A C 1
ATOM 2370 O O . VAL A 1 292 ? 35.969 -13.375 -3.174 1 97.06 292 VAL A O 1
ATOM 2373 N N . ALA A 1 293 ? 33.969 -14.031 -2.414 1 97.25 293 ALA A N 1
ATOM 2374 C CA . ALA A 1 293 ? 33.406 -12.688 -2.43 1 97.25 293 ALA A CA 1
ATOM 2375 C C . ALA A 1 293 ? 34.188 -11.75 -1.51 1 97.25 293 ALA A C 1
ATOM 2377 O O . ALA A 1 293 ? 34.438 -10.602 -1.869 1 97.25 293 ALA A O 1
ATOM 2378 N N . HIS A 1 294 ? 34.531 -12.258 -0.396 1 97.38 294 HIS A N 1
ATOM 2379 C CA . HIS A 1 294 ? 35.281 -11.43 0.564 1 97.38 294 HIS A CA 1
ATOM 2380 C C . HIS A 1 294 ? 36.688 -11.141 0.078 1 97.38 294 HIS A C 1
ATOM 2382 O O . HIS A 1 294 ? 37.188 -10.039 0.281 1 97.38 294 HIS A O 1
ATOM 2388 N N . GLU A 1 295 ? 37.312 -12.094 -0.48 1 97 295 GLU A N 1
ATOM 2389 C CA . GLU A 1 295 ? 38.625 -11.875 -1.067 1 97 295 GLU A CA 1
ATOM 2390 C C . GLU A 1 295 ? 38.562 -10.805 -2.152 1 97 295 GLU A C 1
ATOM 2392 O O . GLU A 1 295 ? 39.406 -9.906 -2.188 1 97 295 GLU A O 1
ATOM 2397 N N . ARG A 1 296 ? 37.656 -10.914 -2.941 1 97.38 296 ARG A N 1
ATOM 2398 C CA . ARG A 1 296 ? 37.469 -9.93 -4.012 1 97.38 296 ARG A CA 1
ATOM 2399 C C . ARG A 1 296 ? 37.125 -8.562 -3.443 1 97.38 296 ARG A C 1
ATOM 2401 O O . ARG A 1 296 ? 37.562 -7.535 -3.971 1 97.38 296 ARG A O 1
ATOM 2408 N N . TYR A 1 297 ? 36.344 -8.602 -2.408 1 97.5 297 TYR A N 1
ATOM 2409 C CA . TYR A 1 297 ? 36.031 -7.34 -1.76 1 97.5 297 TYR A CA 1
ATOM 2410 C C . TYR A 1 297 ? 37.281 -6.664 -1.209 1 97.5 297 TYR A C 1
ATOM 2412 O O . TYR A 1 297 ? 37.406 -5.445 -1.321 1 97.5 297 TYR A O 1
ATOM 2420 N N . GLU A 1 298 ? 38.125 -7.449 -0.598 1 96.31 298 GLU A N 1
ATOM 2421 C CA . GLU A 1 298 ? 39.375 -6.902 -0.039 1 96.31 298 GLU A CA 1
ATOM 2422 C C . GLU A 1 298 ? 40.219 -6.258 -1.123 1 96.31 298 GLU A C 1
ATOM 2424 O O . GLU A 1 298 ? 40.812 -5.188 -0.915 1 96.31 298 GLU A O 1
ATOM 2429 N N . GLN A 1 299 ? 40.312 -6.895 -2.205 1 95.94 299 GLN A N 1
ATOM 2430 C CA . GLN A 1 299 ? 41.031 -6.336 -3.344 1 95.94 299 GLN A CA 1
ATOM 2431 C C . GLN A 1 299 ? 40.375 -5.039 -3.82 1 95.94 299 GLN A C 1
ATOM 2433 O O . GLN A 1 299 ? 41.062 -4.043 -4.051 1 95.94 299 GLN A O 1
ATOM 2438 N N . PHE A 1 300 ? 39.125 -5.105 -4.004 1 95.94 300 PHE A N 1
ATOM 2439 C CA . PHE A 1 300 ? 38.344 -3.947 -4.441 1 95.94 300 PHE A CA 1
ATOM 2440 C C . PHE A 1 300 ? 38.531 -2.783 -3.473 1 95.94 300 PHE A C 1
ATOM 2442 O O . PHE A 1 300 ? 38.781 -1.654 -3.895 1 95.94 300 PHE A O 1
ATOM 2449 N N . ASP A 1 301 ? 38.375 -3.078 -2.238 1 94.25 301 ASP A N 1
ATOM 2450 C CA . ASP A 1 301 ? 38.438 -2.062 -1.192 1 94.25 301 ASP A CA 1
ATOM 2451 C C . ASP A 1 301 ? 39.844 -1.447 -1.129 1 94.25 301 ASP A C 1
ATOM 2453 O O . ASP A 1 301 ? 40 -0.247 -0.888 1 94.25 301 ASP A O 1
ATOM 2457 N N . GLN A 1 302 ? 40.844 -2.248 -1.313 1 93.31 302 GLN A N 1
ATOM 2458 C CA . GLN A 1 302 ? 42.219 -1.759 -1.347 1 93.31 302 GLN A CA 1
ATOM 2459 C C . GLN A 1 302 ? 42.438 -0.786 -2.504 1 93.31 302 GLN A C 1
ATOM 2461 O O . GLN A 1 302 ? 43.031 0.274 -2.328 1 93.31 302 GLN A O 1
ATOM 2466 N N . HIS A 1 303 ? 42 -1.16 -3.631 1 92.44 303 HIS A N 1
ATOM 2467 C CA . HIS A 1 303 ? 42.094 -0.29 -4.797 1 92.44 303 HIS A CA 1
ATOM 2468 C C . HIS A 1 303 ? 41.344 1.019 -4.57 1 92.44 303 HIS A C 1
ATOM 2470 O O . HIS A 1 303 ? 41.812 2.088 -4.961 1 92.44 303 HIS A O 1
ATOM 2476 N N . ARG A 1 304 ? 40.156 0.901 -3.967 1 91.38 304 ARG A N 1
ATOM 2477 C CA . ARG A 1 304 ? 39.344 2.082 -3.678 1 91.38 304 ARG A CA 1
ATOM 2478 C C . ARG A 1 304 ? 40.094 3.025 -2.729 1 91.38 304 ARG A C 1
ATOM 2480 O O . ARG A 1 304 ? 40.125 4.234 -2.957 1 91.38 304 ARG A O 1
ATOM 2487 N N . ARG A 1 305 ? 40.656 2.48 -1.678 1 90.5 305 ARG A N 1
ATOM 2488 C CA . ARG A 1 305 ? 41.375 3.273 -0.691 1 90.5 305 ARG A CA 1
ATOM 2489 C C . ARG A 1 305 ? 42.594 3.939 -1.318 1 90.5 305 ARG A C 1
ATOM 2491 O O . ARG A 1 305 ? 42.906 5.098 -1.021 1 90.5 305 ARG A O 1
ATOM 2498 N N . GLN A 1 306 ? 43.25 3.244 -2.18 1 90.88 306 GLN A N 1
ATOM 2499 C CA . GLN A 1 306 ? 44.406 3.791 -2.873 1 90.88 306 GLN A CA 1
ATOM 2500 C C . GLN A 1 306 ? 44 4.93 -3.805 1 90.88 306 GLN A C 1
ATOM 2502 O O . GLN A 1 306 ? 44.656 5.977 -3.836 1 90.88 306 GLN A O 1
ATOM 2507 N N . ALA A 1 307 ? 43 4.68 -4.559 1 89.94 307 ALA A N 1
ATOM 2508 C CA . ALA A 1 307 ? 42.5 5.707 -5.473 1 89.94 307 ALA A CA 1
ATOM 2509 C C . ALA A 1 307 ? 42.062 6.953 -4.711 1 89.94 307 ALA A C 1
ATOM 2511 O O . ALA A 1 307 ? 42.281 8.078 -5.156 1 89.94 307 ALA A O 1
ATOM 2512 N N . GLU A 1 308 ? 41.375 6.738 -3.572 1 88.25 308 GLU A N 1
ATOM 2513 C CA . GLU A 1 308 ? 40.938 7.844 -2.736 1 88.25 308 GLU A CA 1
ATOM 2514 C C . GLU A 1 308 ? 42.094 8.617 -2.156 1 88.25 308 GLU A C 1
ATOM 2516 O O . GLU A 1 308 ? 42.062 9.844 -2.07 1 88.25 308 GLU A O 1
ATOM 2521 N N . ALA A 1 309 ? 43.094 7.863 -1.832 1 88.69 309 ALA A N 1
ATOM 2522 C CA . ALA A 1 309 ? 44.312 8.484 -1.307 1 88.69 309 ALA A CA 1
ATOM 2523 C C . ALA A 1 309 ? 45 9.312 -2.379 1 88.69 309 ALA A C 1
ATOM 2525 O O . ALA A 1 309 ? 45.438 10.438 -2.121 1 88.69 309 ALA A O 1
ATOM 2526 N N . LEU A 1 310 ? 45.094 8.797 -3.545 1 88.38 310 LEU A N 1
ATOM 2527 C CA . LEU A 1 310 ? 45.719 9.492 -4.66 1 88.38 310 LEU A CA 1
ATOM 2528 C C . LEU A 1 310 ? 44.938 10.75 -5.027 1 88.38 310 LEU A C 1
ATOM 2530 O O . LEU A 1 310 ? 45.531 11.797 -5.312 1 88.38 310 LEU A O 1
ATOM 2534 N N . ALA A 1 311 ? 43.656 10.609 -5.047 1 88 311 ALA A N 1
ATOM 2535 C CA . ALA A 1 311 ? 42.781 11.75 -5.352 1 88 311 ALA A CA 1
ATOM 2536 C C . ALA A 1 311 ? 42.938 12.844 -4.301 1 88 311 ALA A C 1
ATOM 2538 O O . ALA A 1 311 ? 42.969 14.031 -4.637 1 88 311 ALA A O 1
ATOM 2539 N N . ALA A 1 312 ? 43.031 12.438 -3.025 1 87.62 312 ALA A N 1
ATOM 2540 C CA . ALA A 1 312 ? 43.219 13.383 -1.93 1 87.62 312 ALA A CA 1
ATOM 2541 C C . ALA A 1 312 ? 44.562 14.109 -2.057 1 87.62 312 ALA A C 1
ATOM 2543 O O . ALA A 1 312 ? 44.625 15.32 -1.838 1 87.62 312 ALA A O 1
ATOM 2544 N N . ASP A 1 313 ? 45.594 13.367 -2.479 1 88.38 313 ASP A N 1
ATOM 2545 C CA . ASP A 1 313 ? 46.938 13.938 -2.686 1 88.38 313 ASP A CA 1
ATOM 2546 C C . ASP A 1 313 ? 46.938 14.945 -3.83 1 88.38 313 ASP A C 1
ATOM 2548 O O . ASP A 1 313 ? 47.5 16.031 -3.715 1 88.38 313 ASP A O 1
ATOM 2552 N N . THR A 1 314 ? 46.281 14.516 -4.875 1 88.06 314 THR A N 1
ATOM 2553 C CA . THR A 1 314 ? 46.188 15.383 -6.047 1 88.06 314 THR A CA 1
ATOM 2554 C C . THR A 1 314 ? 45.438 16.672 -5.711 1 88.06 314 THR A C 1
ATOM 2556 O O . THR A 1 314 ? 45.812 17.75 -6.145 1 88.06 314 THR A O 1
ATOM 2559 N N . GLN A 1 315 ? 44.375 16.469 -4.977 1 87.19 315 GLN A N 1
ATOM 2560 C CA . GLN A 1 315 ? 43.594 17.641 -4.566 1 87.19 315 GLN A CA 1
ATOM 2561 C C . GLN A 1 315 ? 44.406 18.547 -3.65 1 87.19 315 GLN A C 1
ATOM 2563 O O . GLN A 1 315 ? 44.344 19.781 -3.775 1 87.19 315 GLN A O 1
ATOM 2568 N N . GLU A 1 316 ? 45.125 17.906 -2.756 1 87.69 316 GLU A N 1
ATOM 2569 C CA . GLU A 1 316 ? 46 18.672 -1.866 1 87.69 316 GLU A CA 1
ATOM 2570 C C . GLU A 1 316 ? 47.094 19.391 -2.65 1 87.69 316 GLU A C 1
ATOM 2572 O O . GLU A 1 316 ? 47.406 20.562 -2.377 1 87.69 316 GLU A O 1
ATOM 2577 N N . LEU A 1 317 ? 47.625 18.734 -3.557 1 87.69 317 LEU A N 1
ATOM 2578 C CA . LEU A 1 317 ? 48.656 19.328 -4.398 1 87.69 317 LEU A CA 1
ATOM 2579 C C . LEU A 1 317 ? 48.094 20.5 -5.203 1 87.69 317 LEU A C 1
ATOM 2581 O O . LEU A 1 317 ? 48.719 21.547 -5.332 1 87.69 317 LEU A O 1
ATOM 2585 N N . ALA A 1 318 ? 46.906 20.234 -5.77 1 88 318 ALA A N 1
ATOM 2586 C CA . ALA A 1 318 ? 46.25 21.297 -6.539 1 88 318 ALA A CA 1
ATOM 2587 C C . ALA A 1 318 ? 45.938 22.5 -5.664 1 88 318 ALA A C 1
ATOM 2589 O O . ALA A 1 318 ? 46.094 23.641 -6.102 1 88 318 ALA A O 1
ATOM 2590 N N . GLU A 1 319 ? 45.562 22.188 -4.461 1 87.62 319 GLU A N 1
ATOM 2591 C CA . GLU A 1 319 ? 45.312 23.266 -3.512 1 87.62 319 GLU A CA 1
ATOM 2592 C C . GLU A 1 319 ? 46.594 24 -3.131 1 87.62 319 GLU A C 1
ATOM 2594 O O . GLU A 1 319 ? 46.594 25.219 -3.008 1 87.62 319 GLU A O 1
ATOM 2599 N N . LEU A 1 320 ? 47.656 23.281 -3 1 87.81 320 LEU A N 1
ATOM 2600 C CA . LEU A 1 320 ? 48.938 23.875 -2.693 1 87.81 320 LEU A CA 1
ATOM 2601 C C . LEU A 1 320 ? 49.438 24.734 -3.855 1 87.81 320 LEU A C 1
ATOM 2603 O O . LEU A 1 320 ? 50 25.812 -3.643 1 87.81 320 LEU A O 1
ATOM 2607 N N . GLU A 1 321 ? 49.219 24.25 -4.984 1 87.19 321 GLU A N 1
ATOM 2608 C CA . GLU A 1 321 ? 49.594 25 -6.176 1 87.19 321 GLU A CA 1
ATOM 2609 C C . GLU A 1 321 ? 48.781 26.281 -6.301 1 87.19 321 GLU A C 1
ATOM 2611 O O . GLU A 1 321 ? 49.344 27.328 -6.656 1 87.19 321 GLU A O 1
ATOM 2616 N N . ARG A 1 322 ? 47.531 26.141 -6.012 1 86.94 322 ARG A N 1
ATOM 2617 C CA . ARG A 1 322 ? 46.688 27.328 -6.043 1 86.94 322 ARG A CA 1
ATOM 2618 C C . ARG A 1 322 ? 47.125 28.344 -4.996 1 86.94 322 ARG A C 1
ATOM 2620 O O . ARG A 1 322 ? 47.156 29.547 -5.27 1 86.94 322 ARG A O 1
ATOM 2627 N N . LEU A 1 323 ? 47.5 27.781 -3.902 1 87.25 323 LEU A N 1
ATOM 2628 C CA . LEU A 1 323 ? 47.969 28.656 -2.832 1 87.25 323 LEU A CA 1
ATOM 2629 C C . LEU A 1 323 ? 49.312 29.312 -3.219 1 87.25 323 LEU A C 1
ATOM 2631 O O . LEU A 1 323 ? 49.5 30.5 -2.955 1 87.25 323 LEU A O 1
ATOM 2635 N N . GLU A 1 324 ? 50.125 28.562 -3.785 1 87 324 GLU A N 1
ATOM 2636 C CA . GLU A 1 324 ? 51.406 29.078 -4.23 1 87 324 GLU A CA 1
ATOM 2637 C C . GLU A 1 324 ? 51.219 30.172 -5.285 1 87 324 GLU A C 1
ATOM 2639 O O . GLU A 1 324 ? 51.906 31.203 -5.246 1 87 324 GLU A O 1
ATOM 2644 N N . LYS A 1 325 ? 50.312 30 -6.137 1 86.75 325 LYS A N 1
ATOM 2645 C CA . LYS A 1 325 ? 50.031 31 -7.168 1 86.75 325 LYS A CA 1
ATOM 2646 C C . LYS A 1 325 ? 49.469 32.281 -6.562 1 86.75 325 LYS A C 1
ATOM 2648 O O . LYS A 1 325 ? 49.812 33.375 -6.977 1 86.75 325 LYS A O 1
ATOM 2653 N N . ARG A 1 326 ? 48.656 32.094 -5.578 1 86.62 326 ARG A N 1
ATOM 2654 C CA . ARG A 1 326 ? 48.062 33.25 -4.895 1 86.62 326 ARG A CA 1
ATOM 2655 C C . ARG A 1 326 ? 49.125 34.031 -4.133 1 86.62 326 ARG A C 1
ATOM 2657 O O . ARG A 1 326 ? 49.125 35.281 -4.152 1 86.62 326 ARG A O 1
ATOM 2664 N N . LEU A 1 327 ? 50.062 33.344 -3.617 1 87.94 327 LEU A N 1
ATOM 2665 C CA . LEU A 1 327 ? 51.125 33.969 -2.85 1 87.94 327 LEU A CA 1
ATOM 2666 C C . LEU A 1 327 ? 52.125 34.656 -3.773 1 87.94 327 LEU A C 1
ATOM 2668 O O . LEU A 1 327 ? 52.594 35.75 -3.463 1 87.94 327 LEU A O 1
ATOM 2672 N N . SER A 1 328 ? 52.406 34.094 -4.801 1 86.81 328 SER A N 1
ATOM 2673 C CA . SER A 1 328 ? 53.344 34.688 -5.77 1 86.81 328 SER A CA 1
ATOM 2674 C C . SER A 1 328 ? 52.75 35.938 -6.418 1 86.81 328 SER A C 1
ATOM 2676 O O . SER A 1 328 ? 53.469 36.906 -6.676 1 86.81 328 SER A O 1
ATOM 2678 N N . SER A 1 329 ? 51.531 36 -6.645 1 83.5 329 SER A N 1
ATOM 2679 C CA . SER A 1 329 ? 50.844 37.156 -7.23 1 83.5 329 SER A CA 1
ATOM 2680 C C . SER A 1 329 ? 50.781 38.312 -6.242 1 83.5 329 SER A C 1
ATOM 2682 O O . SER A 1 329 ? 50.875 39.469 -6.633 1 83.5 329 SER A O 1
ATOM 2684 N N . GLN A 1 330 ? 50.75 38.156 -5.094 1 77.94 330 GLN A N 1
ATOM 2685 C CA . GLN A 1 330 ? 50.719 39.188 -4.055 1 77.94 330 GLN A CA 1
ATOM 2686 C C . GLN A 1 330 ? 52.094 39.812 -3.875 1 77.94 330 GLN A C 1
ATOM 2688 O O . GLN A 1 330 ? 52.219 41 -3.572 1 77.94 330 GLN A O 1
ATOM 2693 N N . LYS A 1 331 ? 53.094 39.188 -4.066 1 76.88 331 LYS A N 1
ATOM 2694 C CA . LYS A 1 331 ? 54.438 39.719 -3.957 1 76.88 331 LYS A CA 1
ATOM 2695 C C . LYS A 1 331 ? 54.75 40.656 -5.121 1 76.88 331 LYS A C 1
ATOM 2697 O O . LYS A 1 331 ? 55.469 41.656 -4.957 1 76.88 331 LYS A O 1
ATOM 2702 N N . LYS A 1 332 ? 54.25 40.531 -6.211 1 69.94 332 LYS A N 1
ATOM 2703 C CA . LYS A 1 332 ? 54.5 41.438 -7.328 1 69.94 332 LYS A CA 1
ATOM 2704 C C . LYS A 1 332 ? 53.75 42.75 -7.164 1 69.94 332 LYS A C 1
ATOM 2706 O O . LYS A 1 332 ? 54.188 43.781 -7.648 1 69.94 332 LYS A O 1
ATOM 2711 N N . LYS A 1 333 ? 52.781 42.844 -6.562 1 68.94 333 LYS A N 1
ATOM 2712 C CA . LYS A 1 333 ? 52.031 44.062 -6.414 1 68.94 333 LYS A CA 1
ATOM 2713 C C . LYS A 1 333 ? 52.594 44.938 -5.293 1 68.94 333 LYS A C 1
ATOM 2715 O O . LYS A 1 333 ? 52.281 46.125 -5.176 1 68.94 333 LYS A O 1
ATOM 2720 N N . ARG A 1 334 ? 53.656 44.469 -4.586 1 58.69 334 ARG A N 1
ATOM 2721 C CA . ARG A 1 334 ? 54.344 45.344 -3.623 1 58.69 334 ARG A CA 1
ATOM 2722 C C . ARG A 1 334 ? 55.719 45.75 -4.152 1 58.69 334 ARG A C 1
ATOM 2724 O O . ARG A 1 334 ? 56.406 44.969 -4.773 1 58.69 334 ARG A O 1
ATOM 2731 N N . MET B 1 1 ? 19.125 -2.158 24.312 1 25.33 1 MET B N 1
ATOM 2732 C CA . MET B 1 1 ? 18.516 -1.162 23.438 1 25.33 1 MET B CA 1
ATOM 2733 C C . MET B 1 1 ? 17.047 -1.472 23.188 1 25.33 1 MET B C 1
ATOM 2735 O O . MET B 1 1 ? 16.703 -2.527 22.656 1 25.33 1 MET B O 1
ATOM 2739 N N . ALA B 1 2 ? 16.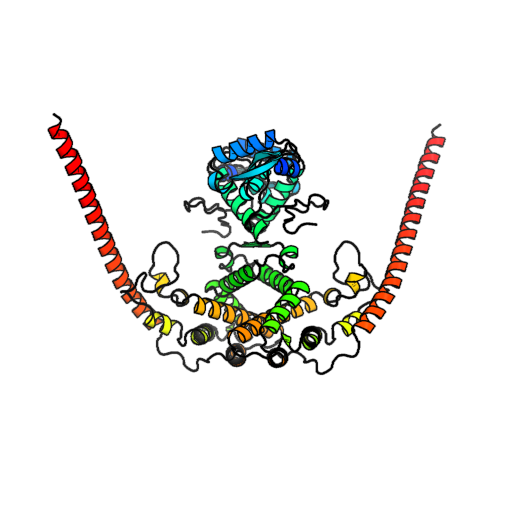047 -0.947 23.969 1 30.28 2 ALA B N 1
ATOM 2740 C CA . ALA B 1 2 ? 14.672 -1.371 24.203 1 30.28 2 ALA B CA 1
ATOM 2741 C C . ALA B 1 2 ? 13.844 -1.324 22.922 1 30.28 2 ALA B C 1
ATOM 2743 O O . ALA B 1 2 ? 14.227 -0.668 21.953 1 30.28 2 ALA B O 1
ATOM 2744 N N . SER B 1 3 ? 12.539 -1.751 22.969 1 36.72 3 SER B N 1
ATOM 2745 C CA . SER B 1 3 ? 11.453 -2.066 22.047 1 36.72 3 SER B CA 1
ATOM 2746 C C . SER B 1 3 ? 11.148 -0.886 21.141 1 36.72 3 SER B C 1
ATOM 2748 O O . SER B 1 3 ? 10.578 -1.062 20.062 1 36.72 3 SER B O 1
ATOM 2750 N N . GLY B 1 4 ? 10.75 0.272 21.734 1 39 4 GLY B N 1
ATOM 2751 C CA . GLY B 1 4 ? 9.742 1.23 21.281 1 39 4 GLY B CA 1
ATOM 2752 C C . GLY B 1 4 ? 10.266 2.197 20.234 1 39 4 GLY B C 1
ATOM 2753 O O . GLY B 1 4 ? 9.727 3.297 20.078 1 39 4 GLY B O 1
ATOM 2754 N N . ASP B 1 5 ? 11.453 2.025 19.688 1 41.91 5 ASP B N 1
ATOM 2755 C CA . ASP B 1 5 ? 12.031 3.203 19.031 1 41.91 5 ASP B CA 1
ATOM 2756 C C . ASP B 1 5 ? 11.359 3.482 17.703 1 41.91 5 ASP B C 1
ATOM 2758 O O . ASP B 1 5 ? 11.312 2.611 16.828 1 41.91 5 ASP B O 1
ATOM 2762 N N . LEU B 1 6 ? 10.195 4.059 17.719 1 44.25 6 LEU B N 1
ATOM 2763 C CA . LEU B 1 6 ? 9.703 4.418 16.391 1 44.25 6 LEU B CA 1
ATOM 2764 C C . LEU B 1 6 ? 10.484 5.602 15.828 1 44.25 6 LEU B C 1
ATOM 2766 O O . LEU B 1 6 ? 10.664 6.613 16.516 1 44.25 6 LEU B O 1
ATOM 2770 N N . ILE B 1 7 ? 11.602 5.625 14.891 1 46.19 7 ILE B N 1
ATOM 2771 C CA . ILE B 1 7 ? 12.266 6.805 14.336 1 46.19 7 ILE B CA 1
ATOM 2772 C C . ILE B 1 7 ? 11.383 7.438 13.266 1 46.19 7 ILE B C 1
ATOM 2774 O O . ILE B 1 7 ? 11.031 6.785 12.281 1 46.19 7 ILE B O 1
ATOM 2778 N N . LEU B 1 8 ? 10.648 8.305 13.367 1 43.72 8 LEU B N 1
ATOM 2779 C CA . LEU B 1 8 ? 9.977 8.789 12.172 1 43.72 8 LEU B CA 1
ATOM 2780 C C . LEU B 1 8 ? 10.969 9.453 11.227 1 43.72 8 LEU B C 1
ATOM 2782 O O . LEU B 1 8 ? 11.07 9.07 10.055 1 43.72 8 LEU B O 1
ATOM 2786 N N . TYR B 1 9 ? 11.219 11.125 11.289 1 43.81 9 TYR B N 1
ATOM 2787 C CA . TYR B 1 9 ? 11.477 12.055 10.195 1 43.81 9 TYR B CA 1
ATOM 2788 C C . TYR B 1 9 ? 12.914 11.945 9.711 1 43.81 9 TYR B C 1
ATOM 2790 O O . TYR B 1 9 ? 13.852 11.945 10.516 1 43.81 9 TYR B O 1
ATOM 2798 N N . SER B 1 10 ? 13.359 11.203 8.883 1 46.25 10 SER B N 1
ATOM 2799 C CA . SER B 1 10 ? 14.773 11.227 8.523 1 46.25 10 SER B CA 1
ATOM 2800 C C . SER B 1 10 ? 15.141 12.539 7.824 1 46.25 10 SER B C 1
ATOM 2802 O O . SER B 1 10 ? 14.547 12.883 6.801 1 46.25 10 SER B O 1
ATOM 2804 N N . THR B 1 11 ? 15.383 13.664 8.422 1 45.03 11 THR B N 1
ATOM 2805 C CA . THR B 1 11 ? 15.977 14.812 7.742 1 45.03 11 THR B CA 1
ATOM 2806 C C . THR B 1 11 ? 17.188 14.391 6.918 1 45.03 11 THR B C 1
ATOM 2808 O O . THR B 1 11 ? 17.797 13.352 7.184 1 45.03 11 THR B O 1
ATOM 2811 N N . ASP B 1 12 ? 17.312 14.977 5.812 1 45.91 12 ASP B N 1
ATOM 2812 C CA . ASP B 1 12 ? 18.438 14.734 4.914 1 45.91 12 ASP B CA 1
ATOM 2813 C C . ASP B 1 12 ? 19.703 14.398 5.699 1 45.91 12 ASP B C 1
ATOM 2815 O O . ASP B 1 12 ? 20.547 13.641 5.23 1 45.91 12 ASP B O 1
ATOM 2819 N N . ASP B 1 13 ? 19.859 15.148 6.922 1 43.47 13 ASP B N 1
ATOM 2820 C CA . ASP B 1 13 ? 21.094 15.031 7.691 1 43.47 13 ASP B CA 1
ATOM 2821 C C . ASP B 1 13 ? 21.094 13.773 8.547 1 43.47 13 ASP B C 1
ATOM 2823 O O . ASP B 1 13 ? 22.078 13.469 9.219 1 43.47 13 ASP B O 1
ATOM 2827 N N . GLY B 1 14 ? 20.203 12.758 8.398 1 45 14 GLY B N 1
ATOM 2828 C CA . GLY B 1 14 ? 20.172 11.5 9.141 1 45 14 GLY B CA 1
ATOM 2829 C C . GLY B 1 14 ? 19.922 11.688 10.625 1 45 14 GLY B C 1
ATOM 2830 O O . GLY B 1 14 ? 20.047 10.742 11.406 1 45 14 GLY B O 1
ATOM 2831 N N . LEU B 1 15 ? 20 12.844 11.156 1 41.56 15 LEU B N 1
ATOM 2832 C CA . LEU B 1 15 ? 20.172 13.109 12.578 1 41.56 15 LEU B CA 1
ATOM 2833 C C . LEU B 1 15 ? 18.922 12.727 13.359 1 41.56 15 LEU B C 1
ATOM 2835 O O . LEU B 1 15 ? 19.016 12.141 14.445 1 41.56 15 LEU B O 1
ATOM 2839 N N . ALA B 1 16 ? 17.734 13.258 13.156 1 43.72 16 ALA B N 1
ATOM 2840 C CA . ALA B 1 16 ? 16.859 13.172 14.312 1 43.72 16 ALA B CA 1
ATOM 2841 C C . ALA B 1 16 ? 16.062 11.859 14.305 1 43.72 16 ALA B C 1
ATOM 2843 O O . ALA B 1 16 ? 15.445 11.516 13.305 1 43.72 16 ALA B O 1
ATOM 2844 N N . GLN B 1 17 ? 16.625 10.82 14.773 1 47.25 17 GLN B N 1
ATOM 2845 C CA . GLN B 1 17 ? 15.867 9.609 15.062 1 47.25 17 GLN B CA 1
ATOM 2846 C C . GLN B 1 17 ? 15.023 9.781 16.328 1 47.25 17 GLN B C 1
ATOM 2848 O O . GLN B 1 17 ? 15.523 10.242 17.359 1 47.25 17 GLN B O 1
ATOM 2853 N N . PHE B 1 18 ? 13.719 10.156 16.234 1 49.59 18 PHE B N 1
ATOM 2854 C CA . PHE B 1 18 ? 12.898 10.352 17.422 1 49.59 18 PHE B CA 1
ATOM 2855 C C . PHE B 1 18 ? 12.531 9.016 18.047 1 49.59 18 PHE B C 1
ATOM 2857 O O . PHE B 1 18 ? 12.211 8.055 17.328 1 49.59 18 PHE B O 1
ATOM 2864 N N . THR B 1 19 ? 12.961 8.734 19.141 1 50.84 19 THR B N 1
ATOM 2865 C CA . THR B 1 19 ? 12.547 7.559 19.891 1 50.84 19 THR B CA 1
ATOM 2866 C C . THR B 1 19 ? 11.125 7.738 20.438 1 50.84 19 THR B C 1
ATOM 2868 O O . THR B 1 19 ? 10.836 8.734 21.109 1 50.84 19 THR B O 1
ATOM 2871 N N . LEU B 1 20 ? 10.031 7.258 19.734 1 55.56 20 LEU B N 1
ATOM 2872 C CA . LEU B 1 20 ? 8.656 7.27 20.234 1 55.56 20 LEU B CA 1
ATOM 2873 C C . LEU B 1 20 ? 8.422 6.109 21.188 1 55.56 20 LEU B C 1
ATOM 2875 O O . LEU B 1 20 ? 8.992 5.031 21.031 1 55.56 20 LEU B O 1
ATOM 2879 N N . ARG B 1 21 ? 8.102 6.453 22.422 1 61.78 21 ARG B N 1
ATOM 2880 C CA . ARG B 1 21 ? 7.695 5.438 23.391 1 61.78 21 ARG B CA 1
ATOM 2881 C C . ARG B 1 21 ? 6.332 4.855 23.031 1 61.78 21 ARG B C 1
ATOM 2883 O O . ARG B 1 21 ? 5.426 5.59 22.641 1 61.78 21 ARG B O 1
ATOM 2890 N N . GLU B 1 22 ? 6.293 3.594 22.875 1 69.19 22 GLU B N 1
ATOM 2891 C CA . GLU B 1 22 ? 5.031 2.924 22.562 1 69.19 22 GLU B CA 1
ATOM 2892 C C . GLU B 1 22 ? 4.352 2.42 23.844 1 69.19 22 GLU B C 1
ATOM 2894 O O . GLU B 1 22 ? 4.977 1.742 24.656 1 69.19 22 GLU B O 1
ATOM 2899 N N . MET B 1 23 ? 3.246 3.051 24.25 1 65.81 23 MET B N 1
ATOM 2900 C CA . MET B 1 23 ? 2.367 2.549 25.297 1 65.81 23 MET B CA 1
ATOM 2901 C C . MET B 1 23 ? 1.069 2.004 24.719 1 65.81 23 MET B C 1
ATOM 2903 O O . MET B 1 23 ? 0.353 2.721 24.016 1 65.81 23 MET B O 1
ATOM 2907 N N . ASP B 1 24 ? 0.764 0.77 25.047 1 65.12 24 ASP B N 1
ATOM 2908 C CA . ASP B 1 24 ? -0.44 0.096 24.578 1 65.12 24 ASP B CA 1
ATOM 2909 C C . ASP B 1 24 ? -0.558 0.187 23.047 1 65.12 24 ASP B C 1
ATOM 2911 O O . ASP B 1 24 ? -1.636 0.467 22.531 1 65.12 24 ASP B O 1
ATOM 2915 N N . GLY B 1 25 ? 0.588 0.278 22.422 1 66.94 25 GLY B N 1
ATOM 2916 C CA . GLY B 1 25 ? 0.587 0.253 20.969 1 66.94 25 GLY B CA 1
ATOM 2917 C C . GLY B 1 25 ? 0.556 1.637 20.344 1 66.94 25 GLY B C 1
ATOM 2918 O O . GLY B 1 25 ? 0.592 1.775 19.125 1 66.94 25 GLY B O 1
ATOM 2919 N N . GLN B 1 26 ? 0.421 2.594 21.297 1 76.12 26 GLN B N 1
ATOM 2920 C CA . GLN B 1 26 ? 0.356 3.963 20.797 1 76.12 26 GLN B CA 1
ATOM 2921 C C . GLN B 1 26 ? 1.593 4.758 21.203 1 76.12 26 GLN B C 1
ATOM 2923 O O . GLN B 1 26 ? 2.227 4.449 22.219 1 76.12 26 GLN B O 1
ATOM 2928 N N . VAL B 1 27 ? 1.921 5.684 20.422 1 81.62 27 VAL B N 1
ATOM 2929 C CA . VAL B 1 27 ? 3.068 6.551 20.656 1 81.62 27 VAL B CA 1
ATOM 2930 C C . VAL B 1 27 ? 2.65 7.727 21.547 1 81.62 27 VAL B C 1
ATOM 2932 O O . VAL B 1 27 ? 1.676 8.422 21.234 1 81.62 27 VAL B O 1
ATOM 2935 N N . TRP B 1 28 ? 3.35 7.855 22.688 1 86.31 28 TRP B N 1
ATOM 2936 C CA . TRP B 1 28 ? 3.062 8.953 23.609 1 86.31 28 TRP B CA 1
ATOM 2937 C C . TRP B 1 28 ? 4.328 9.734 23.922 1 86.31 28 TRP B C 1
ATOM 2939 O O . TRP B 1 28 ? 5.41 9.156 24.062 1 86.31 28 TRP B O 1
ATOM 2949 N N . LEU B 1 29 ? 4.219 11.031 24.109 1 88.06 29 LEU B N 1
ATOM 2950 C CA . LEU B 1 29 ? 5.32 11.867 24.562 1 88.06 29 LEU B CA 1
ATOM 2951 C C . LEU B 1 29 ? 4.852 12.828 25.656 1 88.06 29 LEU B C 1
ATOM 2953 O O . LEU B 1 29 ? 3.693 13.25 25.656 1 88.06 29 LEU B O 1
ATOM 2957 N N . THR B 1 30 ? 5.75 13.078 26.578 1 88.31 30 THR B N 1
ATOM 2958 C CA . THR B 1 30 ? 5.492 14.148 27.531 1 88.31 30 THR B CA 1
ATOM 2959 C C . THR B 1 30 ? 5.699 15.516 26.875 1 88.31 30 THR B C 1
ATOM 2961 O O . THR B 1 30 ? 6.23 15.602 25.766 1 88.31 30 THR B O 1
ATOM 2964 N N . GLN B 1 31 ? 5.25 16.5 27.641 1 91.31 31 GLN B N 1
ATOM 2965 C CA . GLN B 1 31 ? 5.461 17.859 27.156 1 91.31 31 GLN B CA 1
ATOM 2966 C C . GLN B 1 31 ? 6.949 18.172 27 1 91.31 31 GLN B C 1
ATOM 2968 O O . GLN B 1 31 ? 7.355 18.781 26 1 91.31 31 GLN B O 1
ATOM 2973 N N . LEU B 1 32 ? 7.711 17.719 27.906 1 87.94 32 LEU B N 1
ATOM 2974 C CA . LEU B 1 32 ? 9.148 17.938 27.875 1 87.94 32 LEU B CA 1
ATOM 2975 C C . LEU B 1 32 ? 9.781 17.219 26.672 1 87.94 32 LEU B C 1
ATOM 2977 O O . LEU B 1 32 ? 10.633 17.781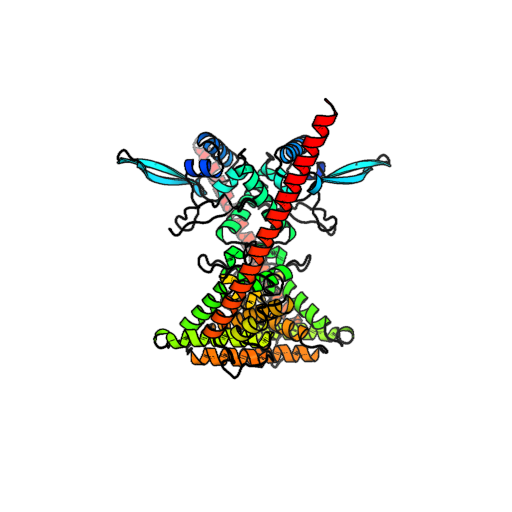 25.984 1 87.94 32 LEU B O 1
ATOM 2981 N N . GLU B 1 33 ? 9.375 16.031 26.438 1 85.69 33 GLU B N 1
ATOM 2982 C CA . GLU B 1 33 ? 9.891 15.258 25.312 1 85.69 33 GLU B CA 1
ATOM 2983 C C . GLU B 1 33 ? 9.508 15.891 23.969 1 85.69 33 GLU B C 1
ATOM 2985 O O . GLU B 1 33 ? 10.297 15.875 23.031 1 85.69 33 GLU B O 1
ATOM 2990 N N . MET B 1 34 ? 8.328 16.469 23.875 1 90.69 34 MET B N 1
ATOM 2991 C CA . MET B 1 34 ? 7.914 17.156 22.672 1 90.69 34 MET B CA 1
ATOM 2992 C C . MET B 1 34 ? 8.742 18.422 22.453 1 90.69 34 MET B C 1
ATOM 2994 O O . MET B 1 34 ? 9.086 18.766 21.312 1 90.69 34 MET B O 1
ATOM 2998 N N . ALA B 1 35 ? 9.031 19.047 23.578 1 92.12 35 ALA B N 1
ATOM 2999 C CA . ALA B 1 35 ? 9.875 20.234 23.516 1 92.12 35 ALA B CA 1
ATOM 3000 C C . ALA B 1 35 ? 11.258 19.875 22.969 1 92.12 35 ALA B C 1
ATOM 3002 O O . ALA B 1 35 ? 11.812 20.609 22.141 1 92.12 35 ALA B O 1
ATOM 3003 N N . GLU B 1 36 ? 11.742 18.766 23.406 1 86.56 36 GLU B N 1
ATOM 3004 C CA . GLU B 1 36 ? 13.031 18.297 22.922 1 86.56 36 GLU B CA 1
ATOM 3005 C C . GLU B 1 36 ? 12.953 17.891 21.453 1 86.56 36 GLU B C 1
ATOM 3007 O O . GLU B 1 36 ? 13.836 18.234 20.656 1 86.56 36 GLU B O 1
ATOM 3012 N N . LEU B 1 37 ? 11.898 17.234 21.094 1 84.88 37 LEU B N 1
ATOM 3013 C CA . LEU B 1 37 ? 11.695 16.766 19.734 1 84.88 37 LEU B CA 1
ATOM 3014 C C . LEU B 1 37 ? 11.688 17.922 18.75 1 84.88 37 LEU B C 1
ATOM 3016 O O . LEU B 1 37 ? 12.32 17.859 17.688 1 84.88 37 LEU B O 1
ATOM 3020 N N . TYR B 1 38 ? 11.031 18.984 19.109 1 90.81 38 TYR B N 1
ATOM 3021 C CA . TYR B 1 38 ? 10.836 20.094 18.172 1 90.81 38 TYR B CA 1
ATOM 3022 C C . TYR B 1 38 ? 11.781 21.25 18.484 1 90.81 38 TYR B C 1
ATOM 3024 O O . TYR B 1 38 ? 11.672 22.328 17.891 1 90.81 38 TYR B O 1
ATOM 3032 N N . GLN B 1 39 ? 12.695 20.984 19.438 1 88.31 39 GLN B N 1
ATOM 3033 C CA . GLN B 1 39 ? 13.719 21.969 19.797 1 88.31 39 GLN B CA 1
ATOM 3034 C C . GLN B 1 39 ? 13.094 23.312 20.141 1 88.31 39 GLN B C 1
ATOM 3036 O O . GLN B 1 39 ? 13.484 24.344 19.578 1 88.31 39 GLN B O 1
ATOM 3041 N N . THR B 1 40 ? 12.211 23.344 21.062 1 94.31 40 THR B N 1
ATOM 3042 C CA . THR B 1 40 ? 11.547 24.531 21.594 1 94.31 40 THR B CA 1
ATOM 3043 C C . THR B 1 40 ? 11.328 24.391 23.094 1 94.31 40 THR B C 1
ATOM 3045 O O . THR B 1 40 ? 11.898 23.516 23.734 1 94.31 40 THR B O 1
ATOM 3048 N N . THR B 1 41 ? 10.664 25.312 23.719 1 96.31 41 THR B N 1
ATOM 3049 C CA . THR B 1 41 ? 10.469 25.297 25.172 1 96.31 41 THR B CA 1
ATOM 3050 C C . THR B 1 41 ? 9.188 24.547 25.531 1 96.31 41 THR B C 1
ATOM 3052 O O . THR B 1 41 ? 8.266 24.469 24.719 1 96.31 41 THR B O 1
ATOM 3055 N N . LYS B 1 42 ? 9.172 23.984 26.734 1 94.81 42 LYS B N 1
ATOM 3056 C CA . LYS B 1 42 ? 7.984 23.312 27.266 1 94.81 42 LYS B CA 1
ATOM 3057 C C . LYS B 1 42 ? 6.785 24.266 27.266 1 94.81 42 LYS B C 1
ATOM 3059 O O . LYS B 1 42 ? 5.668 23.859 26.953 1 94.81 42 LYS B O 1
ATOM 3064 N N . GLN B 1 43 ? 7.051 25.469 27.594 1 96.38 43 GLN B N 1
ATOM 3065 C CA . GLN B 1 43 ? 6.004 26.484 27.625 1 96.38 43 GLN B CA 1
ATOM 3066 C C . GLN B 1 43 ? 5.367 26.672 26.25 1 96.38 43 GLN B C 1
ATOM 3068 O O . GLN B 1 43 ? 4.145 26.75 26.141 1 96.38 43 GLN B O 1
ATOM 3073 N N . ASN B 1 44 ? 6.207 26.734 25.25 1 97.25 44 ASN B N 1
ATOM 3074 C CA . ASN B 1 44 ? 5.715 26.891 23.891 1 97.25 44 ASN B CA 1
ATOM 3075 C C . ASN B 1 44 ? 4.859 25.688 23.453 1 97.25 44 ASN B C 1
ATOM 3077 O O . ASN B 1 44 ? 3.809 25.859 22.844 1 97.25 44 ASN B O 1
ATOM 3081 N N . ILE B 1 45 ? 5.312 24.531 23.812 1 96.69 45 ILE B N 1
ATOM 3082 C CA . ILE B 1 45 ? 4.555 23.328 23.516 1 96.69 45 ILE B CA 1
ATOM 3083 C C . ILE B 1 45 ? 3.182 23.406 24.188 1 96.69 45 ILE B C 1
ATOM 3085 O O . ILE B 1 45 ? 2.162 23.094 23.562 1 96.69 45 ILE B O 1
ATOM 3089 N N . GLY B 1 46 ? 3.164 23.781 25.422 1 96.88 46 GLY B N 1
ATOM 3090 C CA . GLY B 1 46 ? 1.911 23.906 26.141 1 96.88 46 GLY B CA 1
ATOM 3091 C C . GLY B 1 46 ? 0.927 24.859 25.484 1 96.88 46 GLY B C 1
ATOM 3092 O O . GLY B 1 46 ? -0.271 24.562 25.422 1 96.88 46 GLY B O 1
ATOM 3093 N N . LYS B 1 47 ? 1.418 25.969 25.016 1 97.38 47 LYS B N 1
ATOM 3094 C CA . LYS B 1 47 ? 0.586 26.938 24.312 1 97.38 47 LYS B CA 1
ATOM 3095 C C . LYS B 1 47 ? -0.066 26.328 23.078 1 97.38 47 LYS B C 1
ATOM 3097 O O . LYS B 1 47 ? -1.257 26.531 22.828 1 97.38 47 LYS B O 1
ATOM 3102 N N . HIS B 1 48 ? 0.716 25.641 22.297 1 97.12 48 HIS B N 1
ATOM 3103 C CA . HIS B 1 48 ? 0.193 25.016 21.078 1 97.12 48 HIS B CA 1
ATOM 3104 C C . HIS B 1 48 ? -0.855 23.969 21.422 1 97.12 48 HIS B C 1
ATOM 3106 O O . HIS B 1 48 ? -1.892 23.875 20.75 1 97.12 48 HIS B O 1
ATOM 3112 N N . ILE B 1 49 ? -0.565 23.156 22.453 1 97.19 49 ILE B N 1
ATOM 3113 C CA . ILE B 1 49 ? -1.495 22.109 22.859 1 97.19 49 ILE B CA 1
ATOM 3114 C C . ILE B 1 49 ? -2.842 22.719 23.234 1 97.19 49 ILE B C 1
ATOM 3116 O O . ILE B 1 49 ? -3.891 22.25 22.781 1 97.19 49 ILE B O 1
ATOM 3120 N N . GLN B 1 50 ? -2.785 23.766 23.953 1 96.5 50 GLN B N 1
ATOM 3121 C CA . GLN B 1 50 ? -4.012 24.438 24.375 1 96.5 50 GLN B CA 1
ATOM 3122 C C . GLN B 1 50 ? -4.77 24.984 23.172 1 96.5 50 GLN B C 1
ATOM 3124 O O . GLN B 1 50 ? -5.996 24.875 23.094 1 96.5 50 GLN B O 1
ATOM 3129 N N . ALA B 1 51 ? -4.078 25.562 22.266 1 95.5 51 ALA B N 1
ATOM 3130 C CA . ALA B 1 51 ? -4.695 26.125 21.062 1 95.5 51 ALA B CA 1
ATOM 3131 C C . ALA B 1 51 ? -5.359 25.047 20.219 1 95.5 51 ALA B C 1
ATOM 3133 O O . ALA B 1 51 ? -6.461 25.234 19.703 1 95.5 51 ALA B O 1
ATOM 3134 N N . ILE B 1 52 ? -4.719 23.891 20.062 1 96.62 52 ILE B N 1
ATOM 3135 C CA . ILE B 1 52 ? -5.203 22.766 19.266 1 96.62 52 ILE B CA 1
ATOM 3136 C C . ILE B 1 52 ? -6.516 22.25 19.844 1 96.62 52 ILE B C 1
ATOM 3138 O O . ILE B 1 52 ? -7.469 21.984 19.109 1 96.62 52 ILE B O 1
ATOM 3142 N N . ILE B 1 53 ? -6.543 22.156 21.156 1 95.69 53 ILE B N 1
ATOM 3143 C CA . ILE B 1 53 ? -7.73 21.656 21.844 1 95.69 53 ILE B CA 1
ATOM 3144 C C . ILE B 1 53 ? -8.852 22.703 21.75 1 95.69 53 ILE B C 1
ATOM 3146 O O . ILE B 1 53 ? -10 22.359 21.453 1 95.69 53 ILE B O 1
ATOM 3150 N N . ALA B 1 54 ? -8.508 23.922 21.891 1 94.5 54 ALA B N 1
ATOM 3151 C CA . ALA B 1 54 ? -9.477 25.016 21.844 1 94.5 54 ALA B CA 1
ATOM 3152 C C . ALA B 1 54 ? -10.102 25.141 20.453 1 94.5 54 ALA B C 1
ATOM 3154 O O . ALA B 1 54 ? -11.289 25.438 20.328 1 94.5 54 ALA B O 1
ATOM 3155 N N . ASP B 1 55 ? -9.336 24.875 19.391 1 92.12 55 ASP B N 1
ATOM 3156 C CA . ASP B 1 55 ? -9.789 24.969 18 1 92.12 55 ASP B CA 1
ATOM 3157 C C . ASP B 1 55 ? -10.648 23.766 17.625 1 92.12 55 ASP B C 1
ATOM 3159 O O . ASP B 1 55 ? -11.242 23.734 16.547 1 92.12 55 ASP B O 1
ATOM 3163 N N . GLY B 1 56 ? -10.68 22.766 18.5 1 91.75 56 GLY B N 1
ATOM 3164 C CA . GLY B 1 56 ? -11.453 21.562 18.219 1 91.75 56 GLY B CA 1
ATOM 3165 C C . GLY B 1 56 ? -10.797 20.656 17.203 1 91.75 56 GLY B C 1
ATOM 3166 O O . GLY B 1 56 ? -11.461 19.828 16.578 1 91.75 56 GLY B O 1
ATOM 3167 N N . GLU B 1 57 ? -9.516 20.875 16.953 1 93.25 57 GLU B N 1
ATOM 3168 C CA . GLU B 1 57 ? -8.789 20.047 16 1 93.25 57 GLU B CA 1
ATOM 3169 C C . GLU B 1 57 ? -8.641 18.625 16.516 1 93.25 57 GLU B C 1
ATOM 3171 O O . GLU B 1 57 ? -8.734 17.656 15.742 1 93.25 57 GLU B O 1
ATOM 3176 N N . LEU B 1 58 ? -8.398 18.469 17.797 1 95.5 58 LEU B N 1
ATOM 3177 C CA . LEU B 1 58 ? -8.312 17.172 18.469 1 95.5 58 LEU B CA 1
ATOM 3178 C C . LEU B 1 58 ? -9.117 17.188 19.766 1 95.5 58 LEU B C 1
ATOM 3180 O O . LEU B 1 58 ? -9.141 18.188 20.469 1 95.5 58 LEU B O 1
ATOM 3184 N N . ALA B 1 59 ? -9.695 16.078 20.016 1 93.75 59 ALA B N 1
ATOM 3185 C CA . ALA B 1 59 ? -10.406 15.93 21.281 1 93.75 59 ALA B CA 1
ATOM 3186 C C . ALA B 1 59 ? -9.453 15.547 22.406 1 93.75 59 ALA B C 1
ATOM 3188 O O . ALA B 1 59 ? -8.75 14.547 22.312 1 93.75 59 ALA B O 1
ATOM 3189 N N . GLU B 1 60 ? -9.508 16.359 23.469 1 92.25 60 GLU B N 1
ATOM 3190 C CA . GLU B 1 60 ? -8.57 16.172 24.578 1 92.25 60 GLU B CA 1
ATOM 3191 C C . GLU B 1 60 ? -8.633 14.75 25.109 1 92.25 60 GLU B C 1
ATOM 3193 O O . GLU B 1 60 ? -7.602 14.125 25.359 1 92.25 60 GLU B O 1
ATOM 3198 N N . GLY B 1 61 ? -9.766 14.219 25.25 1 90.44 61 GLY B N 1
ATOM 3199 C CA . GLY B 1 61 ? -9.953 12.898 25.812 1 90.44 61 GLY B CA 1
ATOM 3200 C C . GLY B 1 61 ? -9.312 11.797 25 1 90.44 61 GLY B C 1
ATOM 3201 O O . GLY B 1 61 ? -9.008 10.719 25.516 1 90.44 61 GLY B O 1
ATOM 3202 N N . ALA B 1 62 ? -9.016 12.078 23.797 1 89.62 62 ALA B N 1
ATOM 3203 C CA . ALA B 1 62 ? -8.5 11.047 22.891 1 89.62 62 ALA B CA 1
ATOM 3204 C C . ALA B 1 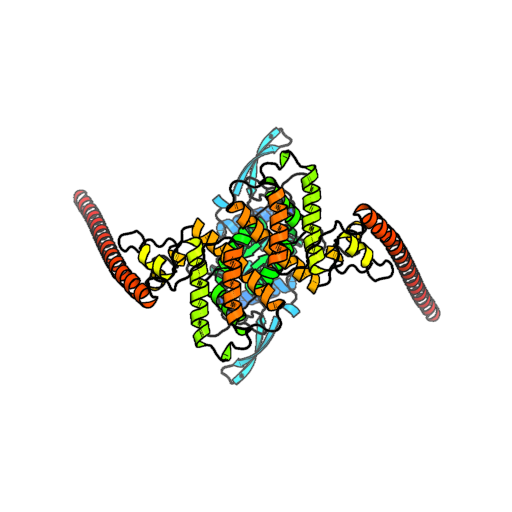62 ? -6.984 11.125 22.781 1 89.62 62 ALA B C 1
ATOM 3206 O O . ALA B 1 62 ? -6.336 10.164 22.359 1 89.62 62 ALA B O 1
ATOM 3207 N N . VAL B 1 63 ? -6.406 12.305 23.203 1 92.69 63 VAL B N 1
ATOM 3208 C CA . VAL B 1 63 ? -5.012 12.484 22.812 1 92.69 63 VAL B CA 1
ATOM 3209 C C . VAL B 1 63 ? -4.18 12.859 24.047 1 92.69 63 VAL B C 1
ATOM 3211 O O . VAL B 1 63 ? -2.965 13.047 23.953 1 92.69 63 VAL B O 1
ATOM 3214 N N . VAL B 1 64 ? -4.836 12.969 25.281 1 92.12 64 VAL B N 1
ATOM 3215 C CA . VAL B 1 64 ? -4.125 13.305 26.516 1 92.12 64 VAL B CA 1
ATOM 3216 C C . VAL B 1 64 ? -4.32 12.195 27.547 1 92.12 64 VAL B C 1
ATOM 3218 O O . VAL B 1 64 ? -5.441 11.727 27.75 1 92.12 64 VAL B O 1
ATOM 3221 N N . ASN B 1 65 ? -3.229 11.695 28.031 1 87.88 65 ASN B N 1
ATOM 3222 C CA . ASN B 1 65 ? -3.232 10.727 29.125 1 87.88 65 ASN B CA 1
ATOM 3223 C C . ASN B 1 65 ? -2.348 11.188 30.281 1 87.88 65 ASN B C 1
ATOM 3225 O O . ASN B 1 65 ? -1.636 12.188 30.156 1 87.88 65 ASN B O 1
ATOM 3229 N N . GLN B 1 66 ? -2.584 10.562 31.438 1 87.06 66 GLN B N 1
ATOM 3230 C CA . GLN B 1 66 ? -1.8 10.953 32.594 1 87.06 66 GLN B CA 1
ATOM 3231 C C . GLN B 1 66 ? -1.152 9.734 33.25 1 87.06 66 GLN B C 1
ATOM 3233 O O . GLN B 1 66 ? -1.731 8.648 33.281 1 87.06 66 GLN B O 1
ATOM 3238 N N . LYS B 1 67 ? 0.084 9.914 33.594 1 79.19 67 LYS B N 1
ATOM 3239 C CA . LYS B 1 67 ? 0.816 8.883 34.344 1 79.19 67 LYS B CA 1
ATOM 3240 C C . LYS B 1 67 ? 1.55 9.477 35.531 1 79.19 67 LYS B C 1
ATOM 3242 O O . LYS B 1 67 ? 2.008 10.617 35.5 1 79.19 67 LYS B O 1
ATOM 3247 N N . PHE B 1 68 ? 1.509 8.656 36.594 1 78.88 68 PHE B N 1
ATOM 3248 C CA . PHE B 1 68 ? 2.273 9.086 37.781 1 78.88 68 PHE B CA 1
ATOM 3249 C C . PHE B 1 68 ? 3.75 8.75 37.594 1 78.88 68 PHE B C 1
ATOM 3251 O O . PHE B 1 68 ? 4.098 7.629 37.219 1 78.88 68 PHE B O 1
ATOM 3258 N N . THR B 1 69 ? 4.578 9.68 37.625 1 75.38 69 THR B N 1
ATOM 3259 C CA . THR B 1 69 ? 6.02 9.461 37.594 1 75.38 69 THR B CA 1
ATOM 3260 C C . THR B 1 69 ? 6.672 9.898 38.906 1 75.38 69 THR B C 1
ATOM 3262 O O . THR B 1 69 ? 6.332 10.945 39.438 1 75.38 69 THR B O 1
ATOM 3265 N N . THR B 1 70 ? 7.438 8.969 39.5 1 77.19 70 THR B N 1
ATOM 3266 C CA . THR B 1 70 ? 8.125 9.273 40.75 1 77.19 70 THR B CA 1
ATOM 3267 C C . THR B 1 70 ? 9.344 10.156 40.5 1 77.19 70 THR B C 1
ATOM 3269 O O . THR B 1 70 ? 10.227 9.797 39.719 1 77.19 70 THR B O 1
ATOM 3272 N N . ALA B 1 71 ? 9.32 11.344 41.062 1 74.25 71 ALA B N 1
ATOM 3273 C CA . ALA B 1 71 ? 10.43 12.281 40.906 1 74.25 71 ALA B CA 1
ATOM 3274 C C . ALA B 1 71 ? 11.586 11.93 41.844 1 74.25 71 ALA B C 1
ATOM 3276 O O . ALA B 1 71 ? 11.484 10.984 42.625 1 74.25 71 ALA B O 1
ATOM 3277 N N . ALA B 1 72 ? 12.727 12.539 41.5 1 75.25 72 ALA B N 1
ATOM 3278 C CA . ALA B 1 72 ? 13.93 12.297 42.281 1 75.25 72 ALA B CA 1
ATOM 3279 C C . ALA B 1 72 ? 13.664 12.477 43.781 1 75.25 72 ALA B C 1
ATOM 3281 O O . ALA B 1 72 ? 14.312 11.844 44.625 1 75.25 72 ALA B O 1
ATOM 3282 N N . ASP B 1 73 ? 12.695 13.219 44.156 1 81 73 ASP B N 1
ATOM 3283 C CA . ASP B 1 73 ? 12.398 13.5 45.562 1 81 73 ASP B CA 1
ATOM 3284 C C . ASP B 1 73 ? 11.5 12.414 46.156 1 81 73 ASP B C 1
ATOM 3286 O O . ASP B 1 73 ? 11.086 12.508 47.312 1 81 73 ASP B O 1
ATOM 3290 N N . GLY B 1 74 ? 11.227 11.445 45.344 1 77.12 74 GLY B N 1
ATOM 3291 C CA . GLY B 1 74 ? 10.453 10.312 45.812 1 77.12 74 GLY B CA 1
ATOM 3292 C C . GLY B 1 74 ? 8.953 10.531 45.719 1 77.12 74 GLY B C 1
ATOM 3293 O O . GLY B 1 74 ? 8.172 9.664 46.125 1 77.12 74 GLY B O 1
ATOM 3294 N N . LYS B 1 75 ? 8.609 11.711 45.281 1 82.94 75 LYS B N 1
ATOM 3295 C CA . LYS B 1 75 ? 7.191 12.039 45.156 1 82.94 75 LYS B CA 1
ATOM 3296 C C . LYS B 1 75 ? 6.656 11.688 43.781 1 82.94 75 LYS B C 1
ATOM 3298 O O . LYS B 1 75 ? 7.395 11.719 42.781 1 82.94 75 LYS B O 1
ATOM 3303 N N . ASP B 1 76 ? 5.398 11.297 43.719 1 80.56 76 ASP B N 1
ATOM 3304 C CA . ASP B 1 76 ? 4.727 10.969 42.469 1 80.56 76 ASP B CA 1
ATOM 3305 C C . ASP B 1 76 ? 4.082 12.203 41.844 1 80.56 76 ASP B C 1
ATOM 3307 O O . ASP B 1 76 ? 3.348 12.93 42.531 1 80.56 76 ASP B O 1
ATOM 3311 N N . TYR B 1 77 ? 4.656 12.578 40.812 1 80.06 77 TYR B N 1
ATOM 3312 C CA . TYR B 1 77 ? 4.039 13.672 40.094 1 80.06 77 TYR B CA 1
ATOM 3313 C C . TYR B 1 77 ? 3.25 13.148 38.875 1 80.06 77 TYR B C 1
ATOM 3315 O O . TYR B 1 77 ? 3.633 12.148 38.281 1 80.06 77 TYR B O 1
ATOM 3323 N N . LEU B 1 78 ? 2.082 13.812 38.75 1 84.94 78 LEU B N 1
ATOM 3324 C CA . LEU B 1 78 ? 1.26 13.469 37.594 1 84.94 78 LEU B CA 1
ATOM 3325 C C . LEU B 1 78 ? 1.817 14.109 36.312 1 84.94 78 LEU B C 1
ATOM 3327 O O . LEU B 1 78 ? 2.004 15.328 36.25 1 84.94 78 LEU B O 1
ATOM 3331 N N . THR B 1 79 ? 2.281 13.305 35.438 1 86.5 79 THR B N 1
ATOM 3332 C CA . THR B 1 79 ? 2.822 13.797 34.188 1 86.5 79 THR B CA 1
ATOM 3333 C C . THR B 1 79 ? 1.859 13.516 33.031 1 86.5 79 THR B C 1
ATOM 3335 O O . THR B 1 79 ? 1.306 12.414 32.938 1 86.5 79 THR B O 1
ATOM 3338 N N . HIS B 1 80 ? 1.612 14.594 32.25 1 90.56 80 HIS B N 1
ATOM 3339 C CA . HIS B 1 80 ? 0.725 14.445 31.109 1 90.56 80 HIS B CA 1
ATOM 3340 C C . HIS B 1 80 ? 1.459 13.836 29.922 1 90.56 80 HIS B C 1
ATOM 3342 O O . HIS B 1 80 ? 2.621 14.156 29.672 1 90.56 80 HIS B O 1
ATOM 3348 N N . LEU B 1 81 ? 0.744 12.891 29.25 1 90.31 81 LEU B N 1
ATOM 3349 C CA . LEU B 1 81 ? 1.221 12.25 28.031 1 90.31 81 LEU B CA 1
ATOM 3350 C C . LEU B 1 81 ? 0.326 12.609 26.844 1 90.31 81 LEU B C 1
ATOM 3352 O O . LEU B 1 81 ? -0.899 12.656 26.984 1 90.31 81 LEU B O 1
ATOM 3356 N N . TYR B 1 82 ? 0.982 12.812 25.766 1 92.62 82 TYR B N 1
ATOM 3357 C CA . TYR B 1 82 ? 0.254 13.219 24.562 1 92.62 82 TYR B CA 1
ATOM 3358 C C . TYR B 1 82 ? 0.445 12.203 23.438 1 92.62 82 TYR B C 1
ATOM 3360 O O . TYR B 1 82 ? 1.567 11.766 23.172 1 92.62 82 TYR B O 1
ATOM 3368 N N . ALA B 1 83 ? -0.665 11.914 22.781 1 91.75 83 ALA B N 1
ATOM 3369 C CA . ALA B 1 83 ? -0.667 10.867 21.766 1 91.75 83 ALA B CA 1
ATOM 3370 C C . ALA B 1 83 ? -0.095 11.391 20.453 1 91.75 83 ALA B C 1
ATOM 3372 O O . ALA B 1 83 ? 0.118 12.594 20.297 1 91.75 83 ALA B O 1
ATOM 3373 N N . LEU B 1 84 ? 0.072 10.492 19.5 1 91.56 84 LEU B N 1
ATOM 3374 C CA . LEU B 1 84 ? 0.704 10.766 18.203 1 91.56 84 LEU B CA 1
ATOM 3375 C C . LEU B 1 84 ? -0.037 11.867 17.453 1 91.56 84 LEU B C 1
ATOM 3377 O O . LEU B 1 84 ? 0.583 12.797 16.953 1 91.56 84 LEU B O 1
ATOM 3381 N N . PRO B 1 85 ? -1.353 11.891 17.438 1 94 85 PRO B N 1
ATOM 3382 C CA . PRO B 1 85 ? -2.035 12.969 16.719 1 94 85 PRO B CA 1
ATOM 3383 C C . PRO B 1 85 ? -1.674 14.352 17.266 1 94 85 PRO B C 1
ATOM 3385 O O . PRO B 1 85 ? -1.499 15.297 16.484 1 94 85 PRO B O 1
ATOM 3388 N N . MET B 1 86 ? -1.548 14.445 18.562 1 95.12 86 MET B N 1
ATOM 3389 C CA . MET B 1 86 ? -1.171 15.719 19.172 1 95.12 86 MET B CA 1
ATOM 3390 C C . MET B 1 86 ? 0.268 16.078 18.828 1 95.12 86 MET B C 1
ATOM 3392 O O . MET B 1 86 ? 0.563 17.25 18.516 1 95.12 86 MET B O 1
ATOM 3396 N N . ILE B 1 87 ? 1.104 15.102 18.844 1 92.38 87 ILE B N 1
ATOM 3397 C CA . ILE B 1 87 ? 2.508 15.312 18.516 1 92.38 87 ILE B CA 1
ATOM 3398 C C . ILE B 1 87 ? 2.621 15.859 17.094 1 92.38 87 ILE B C 1
ATOM 3400 O O . ILE B 1 87 ? 3.369 16.812 16.844 1 92.38 87 ILE B O 1
ATOM 3404 N N . ILE B 1 88 ? 1.855 15.305 16.172 1 93.44 88 ILE B N 1
ATOM 3405 C CA . ILE B 1 88 ? 1.839 15.734 14.781 1 93.44 88 ILE B CA 1
ATOM 3406 C C . ILE B 1 88 ? 1.278 17.156 14.68 1 93.44 88 ILE B C 1
ATOM 3408 O O . ILE B 1 88 ? 1.873 18.016 14.031 1 93.44 88 ILE B O 1
ATOM 3412 N N . ALA B 1 89 ? 0.179 17.375 15.375 1 96.12 89 ALA B N 1
ATOM 3413 C CA . ALA B 1 89 ? -0.496 18.672 15.312 1 96.12 89 ALA B CA 1
ATOM 3414 C C . ALA B 1 89 ? 0.415 19.797 15.812 1 96.12 89 ALA B C 1
ATOM 3416 O O . ALA B 1 89 ? 0.446 20.891 15.234 1 96.12 89 ALA B O 1
ATOM 3417 N N . VAL B 1 90 ? 1.12 19.516 16.844 1 95.88 90 VAL B N 1
ATOM 3418 C CA . VAL B 1 90 ? 2.062 20.5 17.391 1 95.88 90 VAL B CA 1
ATOM 3419 C C . VAL B 1 90 ? 3.16 20.766 16.359 1 95.88 90 VAL B C 1
ATOM 3421 O O . VAL B 1 90 ? 3.592 21.922 16.203 1 95.88 90 VAL B O 1
ATOM 3424 N N . GLY B 1 91 ? 3.559 19.797 15.656 1 93.25 91 GLY B N 1
ATOM 3425 C CA . GLY B 1 91 ? 4.609 19.938 14.656 1 93.25 91 GLY B CA 1
ATOM 3426 C C . GLY B 1 91 ? 4.262 20.906 13.547 1 93.25 91 GLY B C 1
ATOM 3427 O O . GLY B 1 91 ? 5.141 21.578 13 1 93.25 91 GLY B O 1
ATOM 3428 N N . TYR B 1 92 ? 2.994 21.031 13.281 1 94.44 92 TYR B N 1
ATOM 3429 C CA . TYR B 1 92 ? 2.561 21.938 12.227 1 94.44 92 TYR B CA 1
ATOM 3430 C C . TYR B 1 92 ? 2.734 23.391 12.656 1 94.44 92 TYR B C 1
ATOM 3432 O O . TYR B 1 92 ? 2.752 24.297 11.82 1 94.44 92 TYR B O 1
ATOM 3440 N N . ARG B 1 93 ? 2.861 23.594 13.953 1 94.06 93 ARG B N 1
ATOM 3441 C CA . ARG B 1 93 ? 2.729 24.953 14.469 1 94.06 93 ARG B CA 1
ATOM 3442 C C . ARG B 1 93 ? 4.051 25.453 15.031 1 94.06 93 ARG B C 1
ATOM 3444 O O . ARG B 1 93 ? 4.277 26.656 15.117 1 94.06 93 ARG B O 1
ATOM 3451 N N . VAL B 1 94 ? 4.863 24.562 15.422 1 93.88 94 VAL B N 1
ATOM 3452 C CA . VAL B 1 94 ? 6.082 24.953 16.125 1 93.88 94 VAL B CA 1
ATOM 3453 C C . VAL B 1 94 ? 7.039 25.656 15.172 1 93.88 94 VAL B C 1
ATOM 3455 O O . VAL B 1 94 ? 7.258 25.188 14.047 1 93.88 94 VAL B O 1
ATOM 3458 N N . ARG B 1 95 ? 7.555 26.781 15.68 1 91.88 95 ARG B N 1
ATOM 3459 C CA . ARG B 1 95 ? 8.555 27.516 14.906 1 91.88 95 ARG B CA 1
ATOM 3460 C C . ARG B 1 95 ? 9.961 27.172 15.375 1 91.88 95 ARG B C 1
ATOM 3462 O O . ARG B 1 95 ? 10.422 27.656 16.406 1 91.88 95 ARG B O 1
ATOM 3469 N N . SER B 1 96 ? 10.562 26.281 14.758 1 90.44 96 SER B N 1
ATOM 3470 C CA . SER B 1 96 ? 11.922 25.797 15.008 1 90.44 96 SER B CA 1
ATOM 3471 C C . SER B 1 96 ? 12.492 25.094 13.773 1 90.44 96 SER B C 1
ATOM 3473 O O . SER B 1 96 ? 11.766 24.844 12.812 1 90.44 96 SER B O 1
ATOM 3475 N N . THR B 1 97 ? 13.75 24.922 13.812 1 86.75 97 THR B N 1
ATOM 3476 C CA . THR B 1 97 ? 14.391 24.203 12.711 1 86.75 97 THR B CA 1
ATOM 3477 C C . THR B 1 97 ? 13.805 22.812 12.547 1 86.75 97 THR B C 1
ATOM 3479 O O . THR B 1 97 ? 13.492 22.391 11.43 1 86.75 97 THR B O 1
ATOM 3482 N N . ARG B 1 98 ? 13.531 22.156 13.664 1 86.31 98 ARG B N 1
ATOM 3483 C CA . ARG B 1 98 ? 12.969 20.812 13.625 1 86.31 98 ARG B CA 1
ATOM 3484 C C . ARG B 1 98 ? 11.508 20.844 13.203 1 86.31 98 ARG B C 1
ATOM 3486 O O . ARG B 1 98 ? 11.031 19.938 12.516 1 86.31 98 ARG B O 1
ATOM 3493 N N . GLY B 1 99 ? 10.875 21.844 13.641 1 89.25 99 GLY B N 1
ATOM 3494 C CA . GLY B 1 99 ? 9.508 22.031 13.188 1 89.25 99 GLY B CA 1
ATOM 3495 C C . GLY B 1 99 ? 9.398 22.188 11.68 1 89.25 99 GLY B C 1
ATOM 3496 O O . GLY B 1 99 ? 8.508 21.609 11.055 1 89.25 99 GLY B O 1
ATOM 3497 N N . THR B 1 100 ? 10.344 22.906 11.141 1 90.31 100 THR B N 1
ATOM 3498 C CA . THR B 1 100 ? 10.375 23.125 9.695 1 90.31 100 THR B CA 1
ATOM 3499 C C . THR B 1 100 ? 10.656 21.812 8.961 1 90.31 100 THR B C 1
ATOM 3501 O O . THR B 1 100 ? 10.008 21.5 7.957 1 90.31 100 THR B O 1
ATOM 3504 N N . GLN B 1 101 ? 11.531 21.062 9.461 1 88 101 GLN B N 1
ATOM 3505 C CA . GLN B 1 101 ? 11.859 19.766 8.867 1 88 101 GLN B CA 1
ATOM 3506 C C . GLN B 1 101 ? 10.664 18.828 8.914 1 88 101 GLN B C 1
ATOM 3508 O O . GLN B 1 101 ? 10.414 18.078 7.965 1 88 101 GLN B O 1
ATOM 3513 N N . PHE B 1 102 ? 9.992 18.875 10.008 1 89.81 102 PHE B N 1
ATOM 3514 C CA . PHE B 1 102 ? 8.797 18.047 10.133 1 89.81 102 PHE B CA 1
ATOM 3515 C C . PHE B 1 102 ? 7.77 18.422 9.062 1 89.81 102 PHE B C 1
ATOM 3517 O O . PHE B 1 102 ? 7.211 17.547 8.406 1 89.81 102 PHE B O 1
ATOM 3524 N N . ARG B 1 103 ? 7.527 19.719 8.906 1 93.38 103 ARG B N 1
ATOM 3525 C CA . ARG B 1 103 ? 6.531 20.172 7.945 1 93.38 103 ARG B CA 1
ATOM 3526 C C . ARG B 1 103 ? 6.957 19.828 6.52 1 93.38 103 ARG B C 1
ATOM 3528 O O . ARG B 1 103 ? 6.117 19.516 5.672 1 93.38 103 ARG B O 1
ATOM 3535 N N . GLN B 1 104 ? 8.258 19.844 6.246 1 91.88 104 GLN B N 1
ATOM 3536 C CA . GLN B 1 104 ? 8.758 19.422 4.941 1 91.88 104 GLN B CA 1
ATOM 3537 C C . GLN B 1 104 ? 8.445 17.953 4.68 1 91.88 104 GLN B C 1
ATOM 3539 O O . GLN B 1 104 ? 7.945 17.609 3.611 1 91.88 104 GLN B O 1
ATOM 3544 N N . TRP B 1 105 ? 8.727 17.141 5.645 1 90.19 105 TRP B N 1
ATOM 3545 C CA . TRP B 1 105 ? 8.461 15.711 5.539 1 90.19 105 TRP B CA 1
ATOM 3546 C C . TRP B 1 105 ? 6.969 15.445 5.379 1 90.19 105 TRP B C 1
ATOM 3548 O O . TRP B 1 105 ? 6.562 14.664 4.516 1 90.19 105 TRP B O 1
ATOM 3558 N N . ALA B 1 106 ? 6.18 16.109 6.246 1 93.06 106 ALA B N 1
ATOM 3559 C CA . ALA B 1 106 ? 4.73 15.922 6.227 1 93.06 106 ALA B CA 1
ATOM 3560 C C . ALA B 1 106 ? 4.148 16.312 4.871 1 93.06 106 ALA B C 1
ATOM 3562 O O . ALA B 1 106 ? 3.33 15.586 4.305 1 93.06 106 ALA B O 1
ATOM 3563 N N . THR B 1 107 ? 4.605 17.438 4.355 1 93.69 107 THR B N 1
ATOM 3564 C CA . THR B 1 107 ? 4.121 17.938 3.072 1 93.69 107 THR B CA 1
ATOM 3565 C C . THR B 1 107 ? 4.504 16.984 1.943 1 93.69 107 THR B C 1
ATOM 3567 O O . THR B 1 107 ? 3.68 16.672 1.08 1 93.69 107 THR B O 1
ATOM 3570 N N . ARG B 1 108 ? 5.699 16.547 2.016 1 92.56 108 ARG B N 1
ATOM 3571 C CA . ARG B 1 108 ? 6.148 15.594 0.998 1 92.56 108 ARG B CA 1
ATOM 3572 C C . ARG B 1 108 ? 5.328 14.312 1.04 1 92.56 108 ARG B C 1
ATOM 3574 O O . ARG B 1 108 ? 4.895 13.812 0.001 1 92.56 108 ARG B O 1
ATOM 3581 N N . SER B 1 109 ? 5.082 13.75 2.199 1 92.69 109 SER B N 1
ATOM 3582 C CA . SER B 1 109 ? 4.336 12.516 2.383 1 92.69 109 SER B CA 1
ATOM 3583 C C . SER B 1 109 ? 2.887 12.672 1.932 1 92.69 109 SER B C 1
ATOM 3585 O O . SER B 1 109 ? 2.369 11.836 1.187 1 92.69 109 SER B O 1
ATOM 3587 N N . LEU B 1 110 ? 2.283 13.75 2.342 1 92.62 110 LEU B N 1
ATOM 3588 C CA . LEU B 1 110 ? 0.883 13.961 1.989 1 92.62 110 LEU B CA 1
ATOM 3589 C C . LEU B 1 110 ? 0.737 14.25 0.499 1 92.62 110 LEU B C 1
ATOM 3591 O O . LEU B 1 110 ? -0.258 13.867 -0.118 1 92.62 110 LEU B O 1
ATOM 3595 N N . SER B 1 111 ? 1.784 14.945 -0.045 1 90.88 111 SER B N 1
ATOM 3596 C CA . SER B 1 111 ? 1.773 15.195 -1.483 1 90.88 111 SER B CA 1
ATOM 3597 C C . SER B 1 111 ? 1.77 13.883 -2.268 1 90.88 111 SER B C 1
ATOM 3599 O O . SER B 1 111 ? 0.996 13.719 -3.213 1 90.88 111 SER B O 1
ATOM 3601 N N . GLU B 1 112 ? 2.611 12.984 -1.855 1 91.62 112 GLU B N 1
ATOM 3602 C CA . GLU B 1 112 ? 2.66 11.688 -2.516 1 91.62 112 GLU B CA 1
ATOM 3603 C C . GLU B 1 112 ? 1.336 10.938 -2.367 1 91.62 112 GLU B C 1
ATOM 3605 O O . GLU B 1 112 ? 0.821 10.375 -3.334 1 91.62 112 GLU B O 1
ATOM 3610 N N . TYR B 1 113 ? 0.789 10.977 -1.254 1 92.19 113 TYR B N 1
ATOM 3611 C CA . TYR B 1 113 ? -0.489 10.328 -0.986 1 92.19 113 TYR B CA 1
ATOM 3612 C C . TYR B 1 113 ? -1.588 10.898 -1.874 1 92.19 113 TYR B C 1
ATOM 3614 O O . TYR B 1 113 ? -2.355 10.148 -2.48 1 92.19 113 TYR B O 1
ATOM 3622 N N . LEU B 1 114 ? -1.519 12.18 -1.904 1 87.88 114 LEU B N 1
ATOM 3623 C CA . LEU B 1 114 ? -2.578 12.844 -2.658 1 87.88 114 LEU B CA 1
ATOM 3624 C C . LEU B 1 114 ? -2.395 12.625 -4.156 1 87.88 114 LEU B C 1
ATOM 3626 O O . LEU B 1 114 ? -3.375 12.547 -4.902 1 87.88 114 LEU B O 1
ATOM 3630 N N . GLN B 1 115 ? -1.236 12.5 -4.57 1 86.31 115 GLN B N 1
ATOM 3631 C CA . GLN B 1 115 ? -0.96 12.289 -5.988 1 86.31 115 GLN B CA 1
ATOM 3632 C C . GLN B 1 115 ? -1.201 10.836 -6.387 1 86.31 115 GLN B C 1
ATOM 3634 O O . GLN B 1 115 ? -1.851 10.562 -7.398 1 86.31 115 GLN B O 1
ATOM 3639 N N . LYS B 1 116 ? -0.774 9.883 -5.57 1 89.81 116 LYS B N 1
ATOM 3640 C CA . LYS B 1 116 ? -0.722 8.492 -6.012 1 89.81 116 LYS B CA 1
ATOM 3641 C C . LYS B 1 116 ? -1.844 7.668 -5.379 1 89.81 116 LYS B C 1
ATOM 3643 O O . LYS B 1 116 ? -2.135 6.559 -5.828 1 89.81 116 LYS B O 1
ATOM 3648 N N . GLY B 1 117 ? -2.418 8.18 -4.262 1 89.88 117 GLY B N 1
ATOM 3649 C CA . GLY B 1 117 ? -3.43 7.43 -3.533 1 89.88 117 GLY B CA 1
ATOM 3650 C C . GLY B 1 117 ? -2.848 6.551 -2.441 1 89.88 117 GLY B C 1
ATOM 3651 O O . GLY B 1 117 ? -3.578 5.816 -1.773 1 89.88 117 GLY B O 1
ATOM 3652 N N . PHE B 1 118 ? -1.494 6.641 -2.334 1 94.06 118 PHE B N 1
ATOM 3653 C CA . PHE B 1 118 ? -0.841 5.867 -1.284 1 94.06 118 PHE B CA 1
ATOM 3654 C C . PHE B 1 118 ? 0.524 6.457 -0.95 1 94.06 118 PHE B C 1
ATOM 3656 O O . PHE B 1 118 ? 1.097 7.203 -1.748 1 94.06 118 PHE B O 1
ATOM 3663 N N . VAL B 1 119 ? 1.006 6.215 0.19 1 95.25 119 VAL B N 1
ATOM 3664 C CA . VAL B 1 119 ? 2.381 6.461 0.609 1 95.25 119 VAL B CA 1
ATOM 3665 C C . VAL B 1 119 ? 2.848 5.348 1.541 1 95.25 119 VAL B C 1
ATOM 3667 O O . VAL B 1 119 ? 2.08 4.867 2.381 1 95.25 119 VAL B O 1
ATOM 3670 N N . MET B 1 120 ? 4.074 4.844 1.283 1 95 120 MET B N 1
ATOM 3671 C CA . MET B 1 120 ? 4.586 3.699 2.029 1 95 120 MET B CA 1
ATOM 3672 C C . MET B 1 120 ? 6.035 3.926 2.445 1 95 120 MET B C 1
ATOM 3674 O O . MET B 1 120 ? 6.82 4.504 1.689 1 95 120 MET B O 1
ATOM 3678 N N . ASP B 1 121 ? 6.324 3.518 3.547 1 90.88 121 ASP B N 1
ATOM 3679 C CA . ASP B 1 121 ? 7.703 3.428 4.016 1 90.88 121 ASP B CA 1
ATOM 3680 C C . ASP B 1 121 ? 8.289 2.043 3.738 1 90.88 121 ASP B C 1
ATOM 3682 O O . ASP B 1 121 ? 8.234 1.158 4.594 1 90.88 121 ASP B O 1
ATOM 3686 N N . ASP B 1 122 ? 8.906 1.844 2.609 1 92.31 122 ASP B N 1
ATOM 3687 C CA . ASP B 1 122 ? 9.367 0.542 2.137 1 92.31 122 ASP B CA 1
ATOM 3688 C C . ASP B 1 122 ? 10.359 -0.077 3.119 1 92.31 122 ASP B C 1
ATOM 3690 O O . ASP B 1 122 ? 10.281 -1.269 3.426 1 92.31 122 ASP B O 1
ATOM 3694 N N . ALA B 1 123 ? 11.312 0.72 3.545 1 86.94 123 ALA B N 1
ATOM 3695 C CA . ALA B 1 123 ? 12.344 0.225 4.449 1 86.94 123 ALA B CA 1
ATOM 3696 C C . ALA B 1 123 ? 11.727 -0.326 5.734 1 86.94 123 ALA B C 1
ATOM 3698 O O . ALA B 1 123 ? 12.141 -1.384 6.219 1 86.94 123 ALA B O 1
ATOM 3699 N N . ARG B 1 124 ? 10.742 0.389 6.227 1 86.75 124 ARG B N 1
ATOM 3700 C CA . ARG B 1 124 ? 10.078 -0.04 7.453 1 86.75 124 ARG B CA 1
ATOM 3701 C C . ARG B 1 124 ? 9.273 -1.315 7.223 1 86.75 124 ARG B C 1
ATOM 3703 O O . ARG B 1 124 ? 9.281 -2.223 8.062 1 86.75 124 ARG B O 1
ATOM 3710 N N . LEU B 1 125 ? 8.625 -1.363 6.137 1 91.88 125 LEU B N 1
ATOM 3711 C CA . LEU B 1 125 ? 7.754 -2.5 5.844 1 91.88 125 LEU B CA 1
ATOM 3712 C C . LEU B 1 125 ? 8.578 -3.754 5.57 1 91.88 125 LEU B C 1
ATOM 3714 O O . LEU B 1 125 ? 8.055 -4.867 5.629 1 91.88 125 LEU B O 1
ATOM 3718 N N . LYS B 1 126 ? 9.859 -3.598 5.273 1 90.75 126 LYS B N 1
ATOM 3719 C CA . LYS B 1 126 ? 10.75 -4.734 5.066 1 90.75 126 LYS B CA 1
ATOM 3720 C C . LYS B 1 126 ? 11.18 -5.352 6.395 1 90.75 126 LYS B C 1
ATOM 3722 O O . LYS B 1 126 ? 11.719 -6.461 6.426 1 90.75 126 LYS B O 1
ATOM 3727 N N . GLU B 1 127 ? 10.898 -4.656 7.465 1 85.12 127 GLU B N 1
ATOM 3728 C CA . GLU B 1 127 ? 11.219 -5.16 8.797 1 85.12 127 GLU B CA 1
ATOM 3729 C C . GLU B 1 127 ? 10.039 -5.914 9.398 1 85.12 127 GLU B C 1
ATOM 3731 O O . GLU B 1 127 ? 8.992 -5.32 9.688 1 85.12 127 GLU B O 1
ATOM 3736 N N . PRO B 1 128 ? 10.156 -7.199 9.672 1 79.94 128 PRO B N 1
ATOM 3737 C CA . PRO B 1 128 ? 9.023 -8.031 10.086 1 79.94 128 PRO B CA 1
ATOM 3738 C C . PRO B 1 128 ? 8.516 -7.691 11.484 1 79.94 128 PRO B C 1
ATOM 3740 O O . PRO B 1 128 ? 7.426 -8.117 11.875 1 79.94 128 PRO B O 1
ATOM 3743 N N . ARG B 1 129 ? 9.125 -7.047 12.391 1 71 129 ARG B N 1
ATOM 3744 C CA . ARG B 1 129 ? 8.758 -6.832 13.781 1 71 129 ARG B CA 1
ATOM 3745 C C . ARG B 1 129 ? 7.336 -6.281 13.891 1 71 129 ARG B C 1
ATOM 3747 O O . ARG B 1 129 ? 6.535 -6.766 14.695 1 71 129 ARG B O 1
ATOM 3754 N N . TRP B 1 130 ? 6.934 -5.043 13.359 1 64.12 130 TRP B N 1
ATOM 3755 C CA . TRP B 1 130 ? 5.664 -4.332 13.477 1 64.12 130 TRP B CA 1
ATOM 3756 C C . TRP B 1 130 ? 4.754 -4.656 12.297 1 64.12 130 TRP B C 1
ATOM 3758 O O . TRP B 1 130 ? 4.883 -4.062 11.219 1 64.12 130 TRP B O 1
ATOM 3768 N N . ASP B 1 131 ? 3.811 -5.703 12.477 1 73.75 131 ASP B N 1
ATOM 3769 C CA . ASP B 1 131 ? 3.502 -6.273 11.164 1 73.75 131 ASP B CA 1
ATOM 3770 C C . ASP B 1 131 ? 2.131 -5.812 10.68 1 73.75 131 ASP B C 1
ATOM 3772 O O . ASP B 1 131 ? 1.103 -6.336 11.117 1 73.75 131 ASP B O 1
ATOM 3776 N N . TYR B 1 132 ? 2.051 -4.734 10.203 1 88.19 132 TYR B N 1
ATOM 3777 C CA . TYR B 1 132 ? 0.879 -4.254 9.484 1 88.19 132 TYR B CA 1
ATOM 3778 C C . TYR B 1 132 ? 0.973 -4.598 8 1 88.19 132 TYR B C 1
ATOM 3780 O O . TYR B 1 132 ? 0.133 -4.172 7.203 1 88.19 132 TYR B O 1
ATOM 3788 N N . PHE B 1 133 ? 1.953 -5.383 7.727 1 92.56 133 PHE B N 1
ATOM 3789 C CA . PHE B 1 133 ? 2.158 -5.691 6.316 1 92.56 133 PHE B CA 1
ATOM 3790 C C . PHE B 1 133 ? 1.071 -6.629 5.801 1 92.56 133 PHE B C 1
ATOM 3792 O O . PHE B 1 133 ? 0.611 -6.492 4.668 1 92.56 133 PHE B O 1
ATOM 3799 N N . ASP B 1 134 ? 0.655 -7.562 6.598 1 92 134 ASP B N 1
ATOM 3800 C CA . ASP B 1 134 ? -0.422 -8.469 6.203 1 92 134 ASP B CA 1
ATOM 3801 C C . ASP B 1 134 ? -1.718 -7.699 5.949 1 92 134 ASP B C 1
ATOM 3803 O O . ASP B 1 134 ? -2.48 -8.047 5.043 1 92 134 ASP B O 1
ATOM 3807 N N . GLU B 1 135 ? -1.934 -6.715 6.82 1 94.69 135 GLU B N 1
ATOM 3808 C CA . GLU B 1 135 ? -3.086 -5.852 6.582 1 94.69 135 GLU B CA 1
ATOM 3809 C C . GLU B 1 135 ? -2.994 -5.172 5.219 1 94.69 135 GLU B C 1
ATOM 3811 O O . GLU B 1 135 ? -3.982 -5.098 4.488 1 94.69 135 GLU B O 1
ATOM 3816 N N . LEU B 1 136 ? -1.793 -4.68 4.965 1 95.62 136 LEU B N 1
ATOM 3817 C CA . LEU B 1 136 ? -1.556 -4.047 3.67 1 95.62 136 LEU B CA 1
ATOM 3818 C C . LEU B 1 136 ? -1.855 -5.012 2.529 1 95.62 136 LEU B C 1
ATOM 3820 O O . LEU B 1 136 ? -2.568 -4.664 1.586 1 95.62 136 LEU B O 1
ATOM 3824 N N . LEU B 1 137 ? -1.394 -6.246 2.625 1 95.31 137 LEU B N 1
ATOM 3825 C CA . LEU B 1 137 ? -1.598 -7.242 1.579 1 95.31 137 LEU B CA 1
ATOM 3826 C C . LEU B 1 137 ? -3.082 -7.543 1.398 1 95.31 137 LEU B C 1
ATOM 3828 O O . LEU B 1 137 ? -3.555 -7.703 0.271 1 95.31 137 LEU B O 1
ATOM 3832 N N . LYS B 1 138 ? -3.748 -7.629 2.516 1 95.25 138 LYS B N 1
ATOM 3833 C CA . LYS B 1 138 ? -5.184 -7.887 2.459 1 95.25 138 LYS B CA 1
ATOM 3834 C C . LYS B 1 138 ? -5.914 -6.766 1.721 1 95.25 138 LYS B C 1
ATOM 3836 O O . LYS B 1 138 ? -6.777 -7.027 0.88 1 95.25 138 LYS B O 1
ATOM 3841 N N . ARG B 1 139 ? -5.566 -5.535 1.997 1 96.44 139 ARG B N 1
ATOM 3842 C CA . ARG B 1 139 ? -6.184 -4.387 1.343 1 96.44 139 ARG B CA 1
ATOM 3843 C C . ARG B 1 139 ? -5.852 -4.359 -0.146 1 96.44 139 ARG B C 1
ATOM 3845 O O . ARG B 1 139 ? -6.711 -4.047 -0.973 1 96.44 139 ARG B O 1
ATOM 3852 N N . ILE B 1 140 ? -4.629 -4.715 -0.464 1 96.5 140 ILE B N 1
ATOM 3853 C CA . ILE B 1 140 ? -4.203 -4.762 -1.858 1 96.5 140 ILE B CA 1
ATOM 3854 C C . ILE B 1 140 ? -5.02 -5.812 -2.609 1 96.5 140 ILE B C 1
ATOM 3856 O O . ILE B 1 140 ? -5.488 -5.562 -3.725 1 96.5 140 ILE B O 1
ATOM 3860 N N . ARG B 1 141 ? -5.215 -6.957 -1.981 1 95.5 141 ARG B N 1
ATOM 3861 C CA . ARG B 1 141 ? -6.016 -8.016 -2.598 1 95.5 141 ARG B CA 1
ATOM 3862 C C . ARG B 1 141 ? -7.449 -7.551 -2.824 1 95.5 141 ARG B C 1
ATOM 3864 O O . ARG B 1 141 ? -8.047 -7.844 -3.863 1 95.5 141 ARG B O 1
ATOM 3871 N N . ASP B 1 142 ? -7.969 -6.863 -1.865 1 95.38 142 ASP B N 1
ATOM 3872 C CA . ASP B 1 142 ? -9.328 -6.348 -1.975 1 95.38 142 ASP B CA 1
ATOM 3873 C C . ASP B 1 142 ? -9.453 -5.363 -3.135 1 95.38 142 ASP B C 1
ATOM 3875 O O . ASP B 1 142 ? -10.422 -5.414 -3.898 1 95.38 142 ASP B O 1
ATOM 3879 N N . ILE B 1 143 ? -8.492 -4.543 -3.252 1 94.94 143 ILE B N 1
ATOM 3880 C CA . ILE B 1 143 ? -8.492 -3.549 -4.32 1 94.94 143 ILE B CA 1
ATOM 3881 C C . ILE B 1 143 ? -8.383 -4.25 -5.676 1 94.94 143 ILE B C 1
ATOM 3883 O O . ILE B 1 143 ? -9.141 -3.947 -6.602 1 94.94 143 ILE B O 1
ATOM 3887 N N . ARG B 1 144 ? -7.496 -5.195 -5.766 1 94.56 144 ARG B N 1
ATOM 3888 C CA . ARG B 1 144 ? -7.27 -5.922 -7.012 1 94.56 144 ARG B CA 1
ATOM 3889 C C . ARG B 1 144 ? -8.523 -6.684 -7.434 1 94.56 144 ARG B C 1
ATOM 3891 O O . ARG B 1 144 ? -8.797 -6.828 -8.625 1 94.56 144 ARG B O 1
ATOM 3898 N N . ALA B 1 145 ? -9.266 -7.129 -6.441 1 93.69 145 ALA B N 1
ATOM 3899 C CA . ALA B 1 145 ? -10.43 -7.961 -6.707 1 93.69 145 ALA B CA 1
ATOM 3900 C C . ALA B 1 145 ? -11.68 -7.109 -6.902 1 93.69 145 ALA B C 1
ATOM 3902 O O . ALA B 1 145 ? -12.773 -7.641 -7.121 1 93.69 145 ALA B O 1
ATOM 3903 N N . SER B 1 146 ? -11.5 -5.84 -6.785 1 91.62 146 SER B N 1
ATOM 3904 C CA . SER B 1 146 ? -12.648 -4.988 -7.09 1 91.62 146 SER B CA 1
ATOM 3905 C C . SER B 1 146 ? -13.102 -5.172 -8.531 1 91.62 146 SER B C 1
ATOM 3907 O O . SER B 1 146 ? -12.297 -5.5 -9.406 1 91.62 146 SER B O 1
ATOM 3909 N N . GLU B 1 147 ? -14.367 -4.934 -8.742 1 84.31 147 GLU B N 1
ATOM 3910 C CA . GLU B 1 147 ? -14.945 -5.164 -10.07 1 84.31 147 GLU B CA 1
ATOM 3911 C C . GLU B 1 147 ? -14.227 -4.336 -11.133 1 84.31 147 GLU B C 1
ATOM 3913 O O . GLU B 1 147 ? -13.812 -4.867 -12.164 1 84.31 147 GLU B O 1
ATOM 3918 N N . LYS B 1 148 ? -14.078 -3.139 -10.875 1 87.56 148 LYS B N 1
ATOM 3919 C CA . LYS B 1 148 ? -13.484 -2.234 -11.859 1 87.56 148 LYS B CA 1
ATOM 3920 C C . LYS B 1 148 ? -12.039 -2.615 -12.164 1 87.56 148 LYS B C 1
ATOM 3922 O O . LYS B 1 148 ? -11.656 -2.723 -13.328 1 87.56 148 LYS B O 1
ATOM 3927 N N . ARG B 1 149 ? -11.305 -2.877 -11.125 1 90.31 149 ARG B N 1
ATOM 3928 C CA . ARG B 1 149 ? -9.891 -3.197 -11.32 1 90.31 149 ARG B CA 1
ATOM 3929 C C . ARG B 1 149 ? -9.727 -4.566 -11.969 1 90.31 149 ARG B C 1
ATOM 3931 O O . ARG B 1 149 ? -8.898 -4.738 -12.867 1 90.31 149 ARG B O 1
ATOM 3938 N N . PHE B 1 150 ? -10.477 -5.438 -11.484 1 91.69 150 PHE B N 1
ATOM 3939 C CA . PHE B 1 150 ? -10.391 -6.785 -12.039 1 91.69 150 PHE B CA 1
ATOM 3940 C C . PHE B 1 150 ? -10.742 -6.781 -13.523 1 91.69 150 PHE B C 1
ATOM 3942 O O . PHE B 1 150 ? -10.008 -7.332 -14.344 1 91.69 150 PHE B O 1
ATOM 3949 N N . TYR B 1 151 ? -11.789 -6.133 -13.797 1 88.75 151 TYR B N 1
ATOM 3950 C CA . TYR B 1 151 ? -12.234 -6.074 -15.188 1 88.75 151 TYR B CA 1
ATOM 3951 C C . TYR B 1 151 ? -11.195 -5.402 -16.078 1 88.75 151 TYR B C 1
ATOM 3953 O O . TYR B 1 151 ? -10.883 -5.898 -17.156 1 88.75 151 TYR B O 1
ATOM 3961 N N . GLN B 1 152 ? -10.711 -4.375 -15.609 1 91.5 152 GLN B N 1
ATOM 3962 C CA . GLN B 1 152 ? -9.695 -3.65 -16.359 1 91.5 152 GLN B CA 1
ATOM 3963 C C . GLN B 1 152 ? -8.469 -4.52 -16.609 1 91.5 152 GLN B C 1
ATOM 3965 O O . GLN B 1 152 ? -7.953 -4.578 -17.719 1 91.5 152 GLN B O 1
ATOM 3970 N N . LYS B 1 153 ? -7.992 -5.148 -15.594 1 92.38 153 LYS B N 1
ATOM 3971 C CA . LYS B 1 153 ? -6.773 -5.941 -15.711 1 92.38 153 LYS B CA 1
ATOM 3972 C C . LYS B 1 153 ? -6.988 -7.141 -16.625 1 92.38 153 LYS B C 1
ATOM 3974 O O . LYS B 1 153 ? -6.137 -7.453 -17.469 1 92.38 153 LYS B O 1
ATOM 3979 N N . VAL B 1 154 ? -8.117 -7.77 -16.516 1 92 154 VAL B N 1
ATOM 3980 C CA . VAL B 1 154 ? -8.438 -8.914 -17.375 1 92 154 VAL B CA 1
ATOM 3981 C C . VAL B 1 154 ? -8.562 -8.453 -18.828 1 92 154 VAL B C 1
ATOM 3983 O O . VAL B 1 154 ? -8.055 -9.109 -19.734 1 92 154 VAL B O 1
ATOM 3986 N N . ARG B 1 155 ? -9.203 -7.391 -18.969 1 90 155 ARG B N 1
ATOM 3987 C CA . ARG B 1 155 ? -9.32 -6.836 -20.312 1 90 155 ARG B CA 1
ATOM 3988 C C . ARG B 1 155 ? -7.941 -6.547 -20.906 1 90 155 ARG B C 1
ATOM 3990 O O . ARG B 1 155 ? -7.668 -6.902 -22.047 1 90 155 ARG B O 1
ATOM 3997 N N . ASP B 1 156 ? -7.109 -5.887 -20.156 1 91 156 ASP B N 1
ATOM 3998 C CA . ASP B 1 156 ? -5.75 -5.59 -20.609 1 91 156 ASP B CA 1
ATOM 3999 C C . ASP B 1 156 ? -5.023 -6.859 -21.031 1 91 156 ASP B C 1
ATOM 4001 O O . ASP B 1 156 ? -4.309 -6.863 -22.047 1 91 156 ASP B O 1
ATOM 4005 N N . LEU B 1 157 ? -5.227 -7.875 -20.281 1 92.56 157 LEU B N 1
ATOM 4006 C CA . LEU B 1 157 ? -4.586 -9.148 -20.594 1 92.56 157 LEU B CA 1
ATOM 4007 C C . LEU B 1 157 ? -5.137 -9.727 -21.891 1 92.56 157 LEU B C 1
ATOM 4009 O O . LEU B 1 157 ? -4.375 -10.195 -22.734 1 92.56 157 LEU B O 1
ATOM 4013 N N . PHE B 1 158 ? -6.406 -9.586 -22.078 1 90.88 158 PHE B N 1
ATOM 4014 C CA . PHE B 1 158 ? -7.047 -10.125 -23.266 1 90.88 158 PHE B CA 1
ATOM 4015 C C . PHE B 1 158 ? -6.605 -9.352 -24.516 1 90.88 158 PHE B C 1
ATOM 4017 O O . PHE B 1 158 ? -6.465 -9.938 -25.594 1 90.88 158 PHE B O 1
ATOM 4024 N N . THR B 1 159 ? -6.383 -8.07 -24.375 1 91.06 159 THR B N 1
ATOM 4025 C CA . THR B 1 159 ? -5.992 -7.227 -25.5 1 91.06 159 THR B CA 1
ATOM 4026 C C . THR B 1 159 ? -4.621 -7.633 -26.031 1 91.06 159 THR B C 1
ATOM 4028 O O . THR B 1 159 ? -4.254 -7.281 -27.156 1 91.06 159 THR B O 1
ATOM 4031 N N . LEU B 1 160 ? -3.883 -8.352 -25.172 1 91.38 160 LEU B N 1
ATOM 4032 C CA . LEU B 1 160 ? -2.564 -8.805 -25.594 1 91.38 160 LEU B CA 1
ATOM 4033 C C . LEU B 1 160 ? -2.682 -9.984 -26.547 1 91.38 160 LEU B C 1
ATOM 4035 O O . LEU B 1 160 ? -1.708 -10.352 -27.219 1 91.38 160 LEU B O 1
ATOM 4039 N N . ALA B 1 161 ? -3.852 -10.547 -26.609 1 91.19 161 ALA B N 1
ATOM 4040 C CA . ALA B 1 161 ? -4.074 -11.672 -27.516 1 91.19 161 ALA B CA 1
ATOM 4041 C C . ALA B 1 161 ? -4.078 -11.219 -28.969 1 91.19 161 ALA B C 1
ATOM 4043 O O . ALA B 1 161 ? -4.648 -10.172 -29.297 1 91.19 161 ALA B O 1
ATOM 4044 N N . GLU B 1 162 ? -3.506 -11.906 -29.859 1 91.94 162 GLU B N 1
ATOM 4045 C CA . GLU B 1 162 ? -3.375 -11.562 -31.266 1 91.94 162 GLU B CA 1
ATOM 4046 C C . GLU B 1 162 ? -4.738 -11.492 -31.938 1 91.94 162 GLU B C 1
ATOM 4048 O O . GLU B 1 162 ? -4.934 -10.711 -32.875 1 91.94 162 GLU B O 1
ATOM 4053 N N . ASP B 1 163 ? -5.66 -12.25 -31.531 1 90.44 163 ASP B N 1
ATOM 4054 C CA . ASP B 1 163 ? -6.961 -12.328 -32.188 1 90.44 163 ASP B CA 1
ATOM 4055 C C . ASP B 1 163 ? -8.016 -11.531 -31.422 1 90.44 163 ASP B C 1
ATOM 4057 O O . ASP B 1 163 ? -9.211 -11.758 -31.578 1 90.44 163 ASP B O 1
ATOM 4061 N N . TYR B 1 164 ? -7.609 -10.672 -30.547 1 87.5 164 TYR B N 1
ATOM 4062 C CA . TYR B 1 164 ? -8.516 -9.93 -29.672 1 87.5 164 TYR B CA 1
ATOM 4063 C C . TYR B 1 164 ? -9.516 -9.117 -30.484 1 87.5 164 TYR B C 1
ATOM 4065 O O . TYR B 1 164 ? -10.719 -9.172 -30.234 1 87.5 164 TYR B O 1
ATOM 4073 N N . ARG B 1 165 ? -9.062 -8.359 -31.453 1 80.5 165 ARG B N 1
ATOM 4074 C CA . ARG B 1 165 ? -9.898 -7.449 -32.25 1 80.5 165 ARG B CA 1
ATOM 4075 C C . ARG B 1 165 ? -10.922 -8.227 -33.062 1 80.5 165 ARG B C 1
ATOM 4077 O O . ARG B 1 165 ? -12.062 -7.797 -33.219 1 80.5 165 ARG B O 1
ATOM 4084 N N . ALA B 1 166 ? -10.539 -9.32 -33.469 1 79.31 166 ALA B N 1
ATOM 4085 C CA . ALA B 1 166 ? -11.391 -10.133 -34.312 1 79.31 166 ALA B CA 1
ATOM 4086 C C . ALA B 1 166 ? -12.5 -10.812 -33.531 1 79.31 166 ALA B C 1
ATOM 4088 O O . ALA B 1 166 ? -13.523 -11.211 -34.094 1 79.31 166 ALA B O 1
ATOM 4089 N N . ASN B 1 167 ? -12.344 -10.867 -32.25 1 77.62 167 ASN B N 1
ATOM 4090 C CA . ASN B 1 167 ? -13.258 -11.664 -31.453 1 77.62 167 ASN B CA 1
ATOM 4091 C C . ASN B 1 167 ? -13.789 -10.875 -30.266 1 77.62 167 ASN B C 1
ATOM 4093 O O . ASN B 1 167 ? -13.891 -11.406 -29.156 1 77.62 167 ASN B O 1
ATOM 4097 N N . GLU B 1 168 ? -14.164 -9.688 -30.391 1 75.12 168 GLU B N 1
ATOM 4098 C CA . GLU B 1 168 ? -14.586 -8.805 -29.312 1 75.12 168 GLU B CA 1
ATOM 4099 C C . GLU B 1 168 ? -15.789 -9.375 -28.578 1 75.12 168 GLU B C 1
ATOM 4101 O O . GLU B 1 168 ? -15.867 -9.297 -27.344 1 75.12 168 GLU B O 1
ATOM 4106 N N . GLN B 1 169 ? -16.719 -9.922 -29.344 1 76 169 GLN B N 1
ATOM 4107 C CA . GLN B 1 169 ? -17.891 -10.508 -28.719 1 76 169 GLN B CA 1
ATOM 4108 C C . GLN B 1 169 ? -17.516 -11.68 -27.812 1 76 169 GLN B C 1
ATOM 4110 O O . GLN B 1 169 ? -18.078 -11.852 -26.734 1 76 169 GLN B O 1
ATOM 4115 N N . ASP B 1 170 ? -16.531 -12.32 -28.219 1 81.31 170 ASP B N 1
ATOM 4116 C CA . ASP B 1 170 ? -16.078 -13.492 -27.484 1 81.31 170 ASP B CA 1
ATOM 4117 C C . ASP B 1 170 ? -15.367 -13.078 -26.188 1 81.31 170 ASP B C 1
ATOM 4119 O O . ASP B 1 170 ? -15.328 -13.844 -25.219 1 81.31 170 ASP B O 1
ATOM 4123 N N . THR B 1 171 ? -15.008 -11.844 -26.156 1 84.88 171 THR B N 1
ATOM 4124 C CA . THR B 1 171 ? -14.258 -11.383 -25 1 84.88 171 THR B CA 1
ATOM 4125 C C . THR B 1 171 ? -15.18 -11.195 -23.797 1 84.88 171 THR B C 1
ATOM 4127 O O . THR B 1 171 ? -14.805 -11.516 -22.656 1 84.88 171 THR B O 1
ATOM 4130 N N . ALA B 1 172 ? -16.344 -10.719 -24.109 1 83.56 172 ALA B N 1
ATOM 4131 C CA . ALA B 1 172 ? -17.312 -10.555 -23.016 1 83.56 172 ALA B CA 1
ATOM 4132 C C . ALA B 1 172 ? -17.672 -11.906 -22.406 1 83.56 172 ALA B C 1
ATOM 4134 O O . ALA B 1 172 ? -17.781 -12.023 -21.188 1 83.56 172 ALA B O 1
ATOM 4135 N N . ARG B 1 173 ? -17.812 -12.781 -23.266 1 86.25 173 ARG B N 1
ATOM 4136 C CA . ARG B 1 173 ? -18.125 -14.141 -22.812 1 86.25 173 ARG B CA 1
ATOM 4137 C C . ARG B 1 173 ? -16.969 -14.719 -22 1 86.25 173 ARG B C 1
ATOM 4139 O O . ARG B 1 173 ? -17.188 -15.375 -20.984 1 86.25 173 ARG B O 1
ATOM 4146 N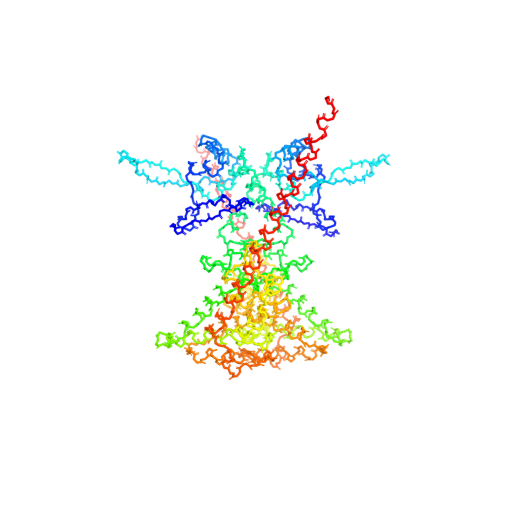 N . LEU B 1 174 ? -15.844 -14.469 -22.469 1 88.06 174 LEU B N 1
ATOM 4147 C CA . LEU B 1 174 ? -14.656 -14.953 -21.766 1 88.06 174 LEU B CA 1
ATOM 4148 C C . LEU B 1 174 ? -14.547 -14.312 -20.391 1 88.06 174 LEU B C 1
ATOM 4150 O O . LEU B 1 174 ? -14.211 -14.992 -19.422 1 88.06 174 LEU B O 1
ATOM 4154 N N . PHE B 1 175 ? -14.898 -13.086 -20.375 1 88 175 PHE B N 1
ATOM 4155 C CA . PHE B 1 175 ? -14.883 -12.375 -19.094 1 88 175 PHE B CA 1
ATOM 4156 C C . PHE B 1 175 ? -15.844 -13.023 -18.109 1 88 175 PHE B C 1
ATOM 4158 O O . PHE B 1 175 ? -15.484 -13.258 -16.953 1 88 175 PHE B O 1
ATOM 4165 N N . ALA B 1 176 ? -16.953 -13.25 -18.531 1 87.56 176 ALA B N 1
ATOM 4166 C CA . ALA B 1 176 ? -17.969 -13.867 -17.688 1 87.56 176 ALA B CA 1
ATOM 4167 C C . ALA B 1 176 ? -17.531 -15.25 -17.219 1 87.56 176 ALA B C 1
ATOM 4169 O O . ALA B 1 176 ? -17.766 -15.633 -16.078 1 87.56 176 ALA B O 1
ATOM 4170 N N . GLU B 1 177 ? -16.906 -15.93 -18.078 1 89.62 177 GLU B N 1
ATOM 4171 C CA . GLU B 1 177 ? -16.406 -17.266 -17.75 1 89.62 177 GLU B CA 1
ATOM 4172 C C . GLU B 1 177 ? -15.367 -17.188 -16.625 1 89.62 177 GLU B C 1
ATOM 4174 O O . GLU B 1 177 ? -15.43 -17.969 -15.672 1 89.62 177 GLU B O 1
ATOM 4179 N N . VAL B 1 178 ? -14.469 -16.266 -16.812 1 90.88 178 VAL B N 1
ATOM 4180 C CA . VAL B 1 178 ? -13.414 -16.094 -15.82 1 90.88 178 VAL B CA 1
ATOM 4181 C C . VAL B 1 178 ? -14.023 -15.758 -14.469 1 90.88 178 VAL B C 1
ATOM 4183 O O . VAL B 1 178 ? -13.703 -16.391 -13.453 1 90.88 178 VAL B O 1
ATOM 4186 N N . GLN B 1 179 ? -14.891 -14.883 -14.516 1 90.44 179 GLN B N 1
ATOM 4187 C CA . GLN B 1 179 ? -15.531 -14.453 -13.281 1 90.44 179 GLN B CA 1
ATOM 4188 C C . GLN B 1 179 ? -16.297 -15.602 -12.625 1 90.44 179 GLN B C 1
ATOM 4190 O O . GLN B 1 179 ? -16.172 -15.828 -11.422 1 90.44 179 GLN B O 1
ATOM 4195 N N . ASN B 1 180 ? -17.047 -16.297 -13.367 1 93.06 180 ASN B N 1
ATOM 4196 C CA . ASN B 1 180 ? -17.875 -17.375 -12.836 1 93.06 180 ASN B CA 1
ATOM 4197 C C . ASN B 1 180 ? -17.016 -18.516 -12.289 1 93.06 180 ASN B C 1
ATOM 4199 O O . ASN B 1 180 ? -17.375 -19.125 -11.281 1 93.06 180 ASN B O 1
ATOM 4203 N N . LYS B 1 181 ? -15.969 -18.812 -12.961 1 93.88 181 LYS B N 1
ATOM 4204 C CA . LYS B 1 181 ? -15.07 -19.844 -12.477 1 93.88 181 LYS B CA 1
ATOM 4205 C C . LYS B 1 181 ? -14.484 -19.484 -11.109 1 93.88 181 LYS B C 1
ATOM 4207 O O . LYS B 1 181 ? -14.391 -20.344 -10.227 1 93.88 181 LYS B O 1
ATOM 4212 N N . LEU B 1 182 ? -14.156 -18.234 -10.945 1 94.5 182 LEU B N 1
ATOM 4213 C CA . LEU B 1 182 ? -13.594 -17.781 -9.68 1 94.5 182 LEU B CA 1
ATOM 4214 C C . LEU B 1 182 ? -14.641 -17.797 -8.57 1 94.5 182 LEU B C 1
ATOM 4216 O O . LEU B 1 182 ? -14.367 -18.234 -7.457 1 94.5 182 LEU B O 1
ATOM 4220 N N . PHE B 1 183 ? -15.867 -17.344 -8.898 1 94.94 183 PHE B N 1
ATOM 4221 C CA . PHE B 1 183 ? -16.953 -17.375 -7.918 1 94.94 183 PHE B CA 1
ATOM 4222 C C . PHE B 1 183 ? -17.297 -18.812 -7.547 1 94.94 183 PHE B C 1
ATOM 4224 O O . PHE B 1 183 ? -17.5 -19.125 -6.371 1 94.94 183 PHE B O 1
ATOM 4231 N N . PHE B 1 184 ? -17.312 -19.641 -8.547 1 95.19 184 PHE B N 1
ATOM 4232 C CA . PHE B 1 184 ? -17.672 -21.031 -8.336 1 95.19 184 PHE B CA 1
ATOM 4233 C C . PHE B 1 184 ? -16.656 -21.719 -7.426 1 95.19 184 PHE B C 1
ATOM 4235 O O . PHE B 1 184 ? -17.031 -22.516 -6.566 1 95.19 184 PHE B O 1
ATOM 4242 N N . ALA B 1 185 ? -15.445 -21.406 -7.609 1 94.06 185 ALA B N 1
ATOM 4243 C CA . ALA B 1 185 ? -14.383 -21.984 -6.809 1 94.06 185 ALA B CA 1
ATOM 4244 C C . ALA B 1 185 ? -14.578 -21.688 -5.324 1 94.06 185 ALA B C 1
ATOM 4246 O O . ALA B 1 185 ? -14.258 -22.516 -4.469 1 94.06 185 ALA B O 1
ATOM 4247 N N . VAL B 1 186 ? -15.148 -20.547 -4.996 1 94.38 186 VAL B N 1
ATOM 4248 C CA . VAL B 1 186 ? -15.227 -20.078 -3.619 1 94.38 186 VAL B CA 1
ATOM 4249 C C . VAL B 1 186 ? -16.578 -20.469 -3.014 1 94.38 186 VAL B C 1
ATOM 4251 O O . VAL B 1 186 ? -16.641 -20.844 -1.843 1 94.38 186 VAL B O 1
ATOM 4254 N N . THR B 1 187 ? -17.641 -20.438 -3.865 1 95.56 187 THR B N 1
ATOM 4255 C CA . THR B 1 187 ? -18.969 -20.547 -3.289 1 95.56 187 THR B CA 1
ATOM 4256 C C . THR B 1 187 ? -19.688 -21.797 -3.795 1 95.56 187 THR B C 1
ATOM 4258 O O . THR B 1 187 ? -20.703 -22.203 -3.236 1 95.56 187 THR B O 1
ATOM 4261 N N . GLY B 1 188 ? -19.203 -22.328 -4.863 1 94.31 188 GLY B N 1
ATOM 4262 C CA . GLY B 1 188 ? -19.891 -23.438 -5.504 1 94.31 188 GLY B CA 1
ATOM 4263 C C . GLY B 1 188 ? -20.984 -23 -6.461 1 94.31 188 GLY B C 1
ATOM 4264 O O . GLY B 1 188 ? -21.688 -23.844 -7.027 1 94.31 188 GLY B O 1
ATOM 4265 N N . HIS B 1 189 ? -21.094 -21.688 -6.629 1 95.25 189 HIS B N 1
ATOM 4266 C CA . HIS B 1 189 ? -22.125 -21.125 -7.492 1 95.25 189 HIS B CA 1
ATOM 4267 C C . HIS B 1 189 ? -21.547 -20.062 -8.43 1 95.25 189 HIS B C 1
ATOM 4269 O O . HIS B 1 189 ? -20.547 -19.422 -8.094 1 95.25 189 HIS B O 1
ATOM 4275 N N . THR B 1 190 ? -22.125 -19.938 -9.625 1 95.31 190 THR B N 1
ATOM 4276 C CA . THR B 1 190 ? -21.812 -18.781 -10.461 1 95.31 190 THR B CA 1
ATOM 4277 C C . THR B 1 190 ? -22.297 -17.5 -9.789 1 95.31 190 THR B C 1
ATOM 4279 O O . THR B 1 190 ? -23.078 -17.547 -8.828 1 95.31 190 THR B O 1
ATOM 4282 N N . ALA B 1 191 ? -21.891 -16.344 -10.328 1 94.25 191 ALA B N 1
ATOM 4283 C CA . ALA B 1 191 ? -22.297 -15.062 -9.766 1 94.25 191 ALA B CA 1
ATOM 4284 C C . ALA B 1 191 ? -23.812 -14.922 -9.766 1 94.25 191 ALA B C 1
ATOM 4286 O O . ALA B 1 191 ? -24.422 -14.531 -8.758 1 94.25 191 ALA B O 1
ATOM 4287 N N . ALA B 1 192 ? -24.391 -15.297 -10.852 1 95.38 192 ALA B N 1
ATOM 4288 C CA . ALA B 1 192 ? -25.844 -15.188 -10.992 1 95.38 192 ALA B CA 1
ATOM 4289 C C . ALA B 1 192 ? -26.562 -16.141 -10.031 1 95.38 192 ALA B C 1
ATOM 4291 O O . ALA B 1 192 ? -27.531 -15.742 -9.375 1 95.38 192 ALA B O 1
ATOM 4292 N N . GLU B 1 193 ? -26.109 -17.359 -9.969 1 96.56 193 GLU B N 1
ATOM 4293 C CA . GLU B 1 193 ? -26.688 -18.344 -9.07 1 96.56 193 GLU B CA 1
ATOM 4294 C C . GLU B 1 193 ? -26.578 -17.891 -7.613 1 96.56 193 GLU B C 1
ATOM 4296 O O . GLU B 1 193 ? -27.531 -18.031 -6.844 1 96.56 193 GLU B O 1
ATOM 4301 N N . LEU B 1 194 ? -25.469 -17.312 -7.289 1 96.56 194 LEU B N 1
ATOM 4302 C CA . LEU B 1 194 ? -25.219 -16.844 -5.93 1 96.56 194 LEU B CA 1
ATOM 4303 C C . LEU B 1 194 ? -26.188 -15.742 -5.531 1 96.56 194 LEU B C 1
ATOM 4305 O O . LEU B 1 194 ? -26.766 -15.781 -4.441 1 96.56 194 LEU B O 1
ATOM 4309 N N . ILE B 1 195 ? -26.391 -14.82 -6.387 1 97.12 195 ILE B N 1
ATOM 4310 C CA . ILE B 1 195 ? -27.266 -13.688 -6.117 1 97.12 195 ILE B CA 1
ATOM 4311 C C . ILE B 1 195 ? -28.703 -14.18 -5.926 1 97.12 195 ILE B C 1
ATOM 4313 O O . ILE B 1 195 ? -29.359 -13.812 -4.949 1 97.12 195 ILE B O 1
ATOM 4317 N N . VAL B 1 196 ? -29.141 -15.055 -6.812 1 96.88 196 VAL B N 1
ATOM 4318 C CA . VAL B 1 196 ? -30.516 -15.547 -6.734 1 96.88 196 VAL B CA 1
ATOM 4319 C C . VAL B 1 196 ? -30.703 -16.375 -5.469 1 96.88 196 VAL B C 1
ATOM 4321 O O . VAL B 1 196 ? -31.75 -16.312 -4.82 1 96.88 196 VAL B O 1
ATOM 4324 N N . GLN B 1 197 ? -29.734 -17.078 -5.121 1 96.38 197 GLN B N 1
ATOM 4325 C CA . GLN B 1 197 ? -29.812 -17.953 -3.953 1 96.38 197 GLN B CA 1
ATOM 4326 C C . GLN B 1 197 ? -29.828 -17.141 -2.66 1 96.38 197 GLN B C 1
ATOM 4328 O O . GLN B 1 197 ? -30.547 -17.469 -1.72 1 96.38 197 GLN B O 1
ATOM 4333 N N . ARG B 1 198 ? -29.047 -16.078 -2.635 1 97.31 198 ARG B N 1
ATOM 4334 C CA . ARG B 1 198 ? -28.812 -15.414 -1.354 1 97.31 198 ARG B CA 1
ATOM 4335 C C . ARG B 1 198 ? -29.641 -14.148 -1.227 1 97.31 198 ARG B C 1
ATOM 4337 O O . ARG B 1 198 ? -29.859 -13.648 -0.12 1 97.31 198 ARG B O 1
ATOM 4344 N N . ALA B 1 199 ? -30.078 -13.609 -2.309 1 96.94 199 ALA B N 1
ATOM 4345 C CA . ALA B 1 199 ? -30.938 -12.43 -2.242 1 96.94 199 ALA B CA 1
ATOM 4346 C C . ALA B 1 199 ? -32.25 -12.766 -1.572 1 96.94 199 ALA B C 1
ATOM 4348 O O . ALA B 1 199 ? -33 -13.633 -2.043 1 96.94 199 ALA B O 1
ATOM 4349 N N . ASP B 1 200 ? -32.531 -12.117 -0.511 1 96.69 200 ASP B N 1
ATOM 4350 C CA . ASP B 1 200 ? -33.719 -12.383 0.278 1 96.69 200 ASP B CA 1
ATOM 4351 C C . ASP B 1 200 ? -34.406 -11.078 0.712 1 96.69 200 ASP B C 1
ATOM 4353 O O . ASP B 1 200 ? -33.906 -10.375 1.59 1 96.69 200 ASP B O 1
ATOM 4357 N N . ALA B 1 201 ? -35.562 -10.883 0.238 1 95.12 201 ALA B N 1
ATOM 4358 C CA . ALA B 1 201 ? -36.281 -9.641 0.498 1 95.12 201 ALA B CA 1
ATOM 4359 C C . ALA B 1 201 ? -36.688 -9.547 1.963 1 95.12 201 ALA B C 1
ATOM 4361 O O . ALA B 1 201 ? -36.969 -8.453 2.471 1 95.12 201 ALA B O 1
ATOM 4362 N N . SER B 1 202 ? -36.781 -10.68 2.578 1 94.31 202 SER B N 1
ATOM 4363 C CA . SER B 1 202 ? -37.25 -10.711 3.955 1 94.31 202 SER B CA 1
ATOM 4364 C C . SER B 1 202 ? -36.094 -10.562 4.949 1 94.31 202 SER B C 1
ATOM 4366 O O . SER B 1 202 ? -36.344 -10.367 6.145 1 94.31 202 SER B O 1
ATOM 4368 N N . ALA B 1 203 ? -34.906 -10.625 4.504 1 95 203 ALA B N 1
ATOM 4369 C CA . ALA B 1 203 ? -33.75 -10.523 5.363 1 95 203 ALA B CA 1
ATOM 4370 C C . ALA B 1 203 ? -33.281 -9.078 5.5 1 95 203 ALA B C 1
ATOM 4372 O O . ALA B 1 203 ? -33.562 -8.25 4.625 1 95 203 ALA B O 1
ATOM 4373 N N . PRO B 1 204 ? -32.625 -8.828 6.625 1 93.38 204 PRO B N 1
ATOM 4374 C CA . PRO B 1 204 ? -32.031 -7.5 6.738 1 93.38 204 PRO B CA 1
ATOM 4375 C C . PRO B 1 204 ? -31.094 -7.188 5.574 1 93.38 204 PRO B C 1
ATOM 4377 O O . PRO B 1 204 ? -30.281 -8.031 5.18 1 93.38 204 PRO B O 1
ATOM 4380 N N . ASN B 1 205 ? -31.328 -5.977 4.949 1 95.25 205 ASN B N 1
ATOM 4381 C CA . ASN B 1 205 ? -30.547 -5.508 3.814 1 95.25 205 ASN B CA 1
ATOM 4382 C C . ASN B 1 205 ? -30.578 -6.504 2.66 1 95.25 205 ASN B C 1
ATOM 4384 O O . ASN B 1 205 ? -29.578 -6.684 1.962 1 95.25 205 ASN B O 1
ATOM 4388 N N . MET B 1 206 ? -31.641 -7.297 2.562 1 95.81 206 MET B N 1
ATOM 4389 C CA . MET B 1 206 ? -31.828 -8.305 1.524 1 95.81 206 MET B CA 1
ATOM 4390 C C . MET B 1 206 ? -30.719 -9.352 1.559 1 95.81 206 MET B C 1
ATOM 4392 O O . MET B 1 206 ? -30.344 -9.898 0.521 1 95.81 206 MET B O 1
ATOM 4396 N N . ASN B 1 207 ? -30.031 -9.461 2.645 1 95.88 207 ASN B N 1
ATOM 4397 C CA . ASN B 1 207 ? -28.984 -10.438 2.9 1 95.88 207 ASN B CA 1
ATOM 4398 C C . ASN B 1 207 ? -27.656 -9.984 2.314 1 95.88 207 ASN B C 1
ATOM 4400 O O . ASN B 1 207 ? -26.734 -10.797 2.139 1 95.88 207 ASN B O 1
ATOM 4404 N N . LEU B 1 208 ? -27.578 -8.703 1.923 1 96.56 208 LEU B N 1
ATOM 4405 C CA . LEU B 1 208 ? -26.297 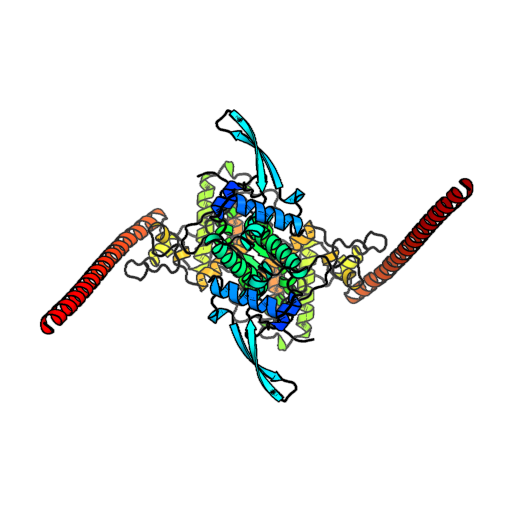-8.148 1.533 1 96.56 208 LEU B CA 1
ATOM 4406 C C . LEU B 1 208 ? -25.406 -7.938 2.752 1 96.56 208 LEU B C 1
ATOM 4408 O O . LEU B 1 208 ? -25.859 -7.469 3.793 1 96.56 208 LEU B O 1
ATOM 4412 N N . LEU B 1 209 ? -24.234 -8.344 2.615 1 94.94 209 LEU B N 1
ATOM 4413 C CA . LEU B 1 209 ? -23.281 -8.18 3.709 1 94.94 209 LEU B CA 1
ATOM 4414 C C . LEU B 1 209 ? -22.391 -6.957 3.486 1 94.94 209 LEU B C 1
ATOM 4416 O O . LEU B 1 209 ? -21.75 -6.473 4.422 1 94.94 209 LEU B O 1
ATOM 4420 N N . SER B 1 210 ? -22.375 -6.477 2.262 1 91.81 210 SER B N 1
ATOM 4421 C CA . SER B 1 210 ? -21.672 -5.25 1.918 1 91.81 210 SER B CA 1
ATOM 4422 C C . SER B 1 210 ? -22.422 -4.453 0.855 1 91.81 210 SER B C 1
ATOM 4424 O O . SER B 1 210 ? -23.062 -5.031 -0.017 1 91.81 210 SER B O 1
ATOM 4426 N N . PHE B 1 211 ? -22.422 -3.16 0.948 1 91.06 211 PHE B N 1
ATOM 4427 C CA . PHE B 1 211 ? -22.984 -2.277 -0.066 1 91.06 211 PHE B CA 1
ATOM 4428 C C . PHE B 1 211 ? -22.484 -0.847 0.127 1 91.06 211 PHE B C 1
ATOM 4430 O O . PHE B 1 211 ? -21.953 -0.509 1.18 1 91.06 211 PHE B O 1
ATOM 4437 N N . LYS B 1 212 ? -22.672 -0.056 -0.89 1 82.75 212 LYS B N 1
ATOM 4438 C CA . LYS B 1 212 ? -22.188 1.324 -0.857 1 82.75 212 LYS B CA 1
ATOM 4439 C C . LYS B 1 212 ? -23.219 2.248 -0.223 1 82.75 212 LYS B C 1
ATOM 4441 O O . LYS B 1 212 ? -24.422 2.102 -0.463 1 82.75 212 LYS B O 1
ATOM 4446 N N . GLY B 1 213 ? -22.766 3.104 0.686 1 80.81 213 GLY B N 1
ATOM 4447 C CA . GLY B 1 213 ? -23.656 4.105 1.233 1 80.81 213 GLY B CA 1
ATOM 4448 C C . GLY B 1 213 ? -24.328 3.668 2.52 1 80.81 213 GLY B C 1
ATOM 4449 O O . GLY B 1 213 ? -23.812 2.809 3.236 1 80.81 213 GLY B O 1
ATOM 4450 N N . ASP B 1 214 ? -25.484 4.367 2.842 1 85.75 214 ASP B N 1
ATOM 4451 C CA . ASP B 1 214 ? -26.141 4.156 4.133 1 85.75 214 ASP B CA 1
ATOM 4452 C C . ASP B 1 214 ? -27.297 3.176 4.008 1 85.75 214 ASP B C 1
ATOM 4454 O O . ASP B 1 214 ? -27.828 2.695 5.012 1 85.75 214 ASP B O 1
ATOM 4458 N N . ARG B 1 215 ? -27.688 2.92 2.75 1 91 215 ARG B N 1
ATOM 4459 C CA . ARG B 1 215 ? -28.766 1.974 2.547 1 91 215 ARG B CA 1
ATOM 4460 C C . ARG B 1 215 ? -28.578 1.191 1.251 1 91 215 ARG B C 1
ATOM 4462 O O . ARG B 1 215 ? -27.875 1.64 0.346 1 91 215 ARG B O 1
ATOM 4469 N N . VAL B 1 216 ? -29.234 0.084 1.229 1 94.5 216 VAL B N 1
ATOM 4470 C CA . VAL B 1 216 ? -29.141 -0.791 0.065 1 94.5 216 VAL B CA 1
ATOM 4471 C C . VAL B 1 216 ? -29.875 -0.154 -1.113 1 94.5 216 VAL B C 1
ATOM 4473 O O . VAL B 1 216 ? -31.016 0.315 -0.966 1 94.5 216 VAL B O 1
ATOM 4476 N N . ARG B 1 217 ? -29.25 -0.079 -2.244 1 94.06 217 ARG B N 1
ATOM 4477 C CA . ARG B 1 217 ? -29.844 0.447 -3.469 1 94.06 217 ARG B CA 1
ATOM 4478 C C . ARG B 1 217 ? -30 -0.651 -4.516 1 94.06 217 ARG B C 1
ATOM 4480 O O . ARG B 1 217 ? -29.453 -1.743 -4.367 1 94.06 217 ARG B O 1
ATOM 4487 N N . LYS B 1 218 ? -30.719 -0.292 -5.543 1 94.75 218 LYS B N 1
ATOM 4488 C CA . LYS B 1 218 ? -31.047 -1.242 -6.602 1 94.75 218 LYS B CA 1
ATOM 4489 C C . LYS B 1 218 ? -29.781 -1.742 -7.301 1 94.75 218 LYS B C 1
ATOM 4491 O O . LYS B 1 218 ? -29.703 -2.906 -7.699 1 94.75 218 LYS B O 1
ATOM 4496 N N . ALA B 1 219 ? -28.844 -0.927 -7.371 1 93 219 ALA B N 1
ATOM 4497 C CA . ALA B 1 219 ? -27.609 -1.279 -8.055 1 93 219 ALA B CA 1
ATOM 4498 C C . ALA B 1 219 ? -26.781 -2.246 -7.223 1 93 219 ALA B C 1
ATOM 4500 O O . ALA B 1 219 ? -25.938 -2.975 -7.758 1 93 219 ALA B O 1
ATOM 4501 N N . ASP B 1 220 ? -26.953 -2.291 -5.953 1 95.25 220 ASP B N 1
ATOM 4502 C CA . ASP B 1 220 ? -26.141 -3.104 -5.047 1 95.25 220 ASP B CA 1
ATOM 4503 C C . ASP B 1 220 ? -26.547 -4.574 -5.121 1 95.25 220 ASP B C 1
ATOM 4505 O O . ASP B 1 220 ? -25.734 -5.465 -4.859 1 95.25 220 ASP B O 1
ATOM 4509 N N . VAL B 1 221 ? -27.797 -4.809 -5.438 1 96.44 221 VAL B N 1
ATOM 4510 C CA . VAL B 1 221 ? -28.359 -6.137 -5.227 1 96.44 221 VAL B CA 1
ATOM 4511 C C . VAL B 1 221 ? -27.984 -7.051 -6.391 1 96.44 221 VAL B C 1
ATOM 4513 O O . VAL B 1 221 ? -28.219 -8.266 -6.328 1 96.44 221 VAL B O 1
ATOM 4516 N N . VAL B 1 222 ? -27.328 -6.496 -7.43 1 95.25 222 VAL B N 1
ATOM 4517 C CA . VAL B 1 222 ? -26.953 -7.32 -8.57 1 95.25 222 VAL B CA 1
ATOM 4518 C C . VAL B 1 222 ? -25.438 -7.562 -8.555 1 95.25 222 VAL B C 1
ATOM 4520 O O . VAL B 1 222 ? -24.875 -8.055 -9.539 1 95.25 222 VAL B O 1
ATOM 4523 N N . VAL B 1 223 ? -24.766 -7.195 -7.523 1 93.56 223 VAL B N 1
ATOM 4524 C CA . VAL B 1 223 ? -23.344 -7.418 -7.359 1 93.56 223 VAL B CA 1
ATOM 4525 C C . VAL B 1 223 ? -23.094 -8.625 -6.457 1 93.56 223 VAL B C 1
ATOM 4527 O O . VAL B 1 223 ? -23.328 -8.562 -5.25 1 93.56 223 VAL B O 1
ATOM 4530 N N . ALA B 1 224 ? -22.547 -9.68 -7.016 1 95 224 ALA B N 1
ATOM 4531 C CA . ALA B 1 224 ? -22.406 -10.961 -6.324 1 95 224 ALA B CA 1
ATOM 4532 C C . ALA B 1 224 ? -21.5 -10.82 -5.098 1 95 224 ALA B C 1
ATOM 4534 O O . ALA B 1 224 ? -21.766 -11.438 -4.059 1 95 224 ALA B O 1
ATOM 4535 N N . LYS B 1 225 ? -20.5 -10.008 -5.156 1 94.38 225 LYS B N 1
ATOM 4536 C CA . LYS B 1 225 ? -19.531 -9.836 -4.074 1 94.38 225 LYS B CA 1
ATOM 4537 C C . LYS B 1 225 ? -20.203 -9.32 -2.807 1 94.38 225 LYS B C 1
ATOM 4539 O O . LYS B 1 225 ? -19.75 -9.602 -1.696 1 94.38 225 LYS B O 1
ATOM 4544 N N . ASN B 1 226 ? -21.281 -8.602 -2.998 1 95.88 226 ASN B N 1
ATOM 4545 C CA . ASN B 1 226 ? -21.984 -7.996 -1.875 1 95.88 226 ASN B CA 1
ATOM 4546 C C . ASN B 1 226 ? -22.656 -9.055 -0.993 1 95.88 226 ASN B C 1
ATOM 4548 O O . ASN B 1 226 ? -23.062 -8.758 0.133 1 95.88 226 ASN B O 1
ATOM 4552 N N . TYR B 1 227 ? -22.766 -10.266 -1.504 1 97.06 227 TYR B N 1
ATOM 4553 C CA . TYR B 1 227 ? -23.438 -11.336 -0.78 1 97.06 227 TYR B CA 1
ATOM 4554 C C . TYR B 1 227 ? -22.422 -12.258 -0.104 1 97.06 227 TYR B C 1
ATOM 4556 O O . TYR B 1 227 ? -22.812 -13.18 0.622 1 97.06 227 TYR B O 1
ATOM 4564 N N . LEU B 1 228 ? -21.141 -12.055 -0.319 1 96.94 228 LEU B N 1
ATOM 4565 C CA . LEU B 1 228 ? -20.094 -12.93 0.199 1 96.94 228 LEU B CA 1
ATOM 4566 C C . LEU B 1 228 ? -19.797 -12.609 1.658 1 96.94 228 LEU B C 1
ATOM 4568 O O . LEU B 1 228 ? -19.75 -11.445 2.047 1 96.94 228 LEU B O 1
ATOM 4572 N N . ASN B 1 229 ? -19.688 -13.648 2.467 1 96.12 229 ASN B N 1
ATOM 4573 C CA . ASN B 1 229 ? -19.219 -13.43 3.828 1 96.12 229 ASN B CA 1
ATOM 4574 C C . ASN B 1 229 ? -17.703 -13.172 3.861 1 96.12 229 ASN B C 1
ATOM 4576 O O . ASN B 1 229 ? -17.047 -13.227 2.824 1 96.12 229 ASN B O 1
ATOM 4580 N N . ALA B 1 230 ? -17.203 -12.906 5 1 94.94 230 ALA B N 1
ATOM 4581 C CA . ALA B 1 230 ? -15.82 -12.461 5.145 1 94.94 230 ALA B CA 1
ATOM 4582 C C . ALA B 1 230 ? -14.852 -13.531 4.641 1 94.94 230 ALA B C 1
ATOM 4584 O O . ALA B 1 230 ? -13.875 -13.219 3.951 1 94.94 230 ALA B O 1
ATOM 4585 N N . GLU B 1 231 ? -15.094 -14.734 4.934 1 94.75 231 GLU B N 1
ATOM 4586 C CA . GLU B 1 231 ? -14.227 -15.836 4.523 1 94.75 231 GLU B CA 1
ATOM 4587 C C . GLU B 1 231 ? -14.25 -16.016 3.01 1 94.75 231 GLU B C 1
ATOM 4589 O O . GLU B 1 231 ? -13.203 -16.172 2.379 1 94.75 231 GLU B O 1
ATOM 4594 N N . GLU B 1 232 ? -15.438 -16 2.475 1 96.12 232 GLU B N 1
ATOM 4595 C CA . GLU B 1 232 ? -15.594 -16.141 1.031 1 96.12 232 GLU B CA 1
ATOM 4596 C C . GLU B 1 232 ? -14.906 -15.008 0.286 1 96.12 232 GLU B C 1
ATOM 4598 O O . GLU B 1 232 ? -14.234 -15.234 -0.726 1 96.12 232 GLU B O 1
ATOM 4603 N N . LEU B 1 233 ? -15.094 -13.875 0.83 1 95.88 233 LEU B N 1
ATOM 4604 C CA . LEU B 1 233 ? -14.508 -12.695 0.202 1 95.88 233 LEU B CA 1
ATOM 4605 C C . LEU B 1 233 ? -12.984 -12.773 0.225 1 95.88 233 LEU B C 1
ATOM 4607 O O . LEU B 1 233 ? -12.328 -12.461 -0.771 1 95.88 233 LEU B O 1
ATOM 4611 N N . ASP B 1 234 ? -12.469 -13.18 1.308 1 94.88 234 ASP B N 1
ATOM 4612 C CA . ASP B 1 234 ? -11.023 -13.312 1.435 1 94.88 234 ASP B CA 1
ATOM 4613 C C . ASP B 1 234 ? -10.477 -14.336 0.44 1 94.88 234 ASP B C 1
ATOM 4615 O O . ASP B 1 234 ? -9.461 -14.086 -0.216 1 94.88 234 ASP B O 1
ATOM 4619 N N . GLN B 1 235 ? -11.133 -15.422 0.329 1 94.69 235 GLN B N 1
ATOM 4620 C CA . GLN B 1 235 ? -10.719 -16.469 -0.599 1 94.69 235 GLN B CA 1
ATOM 4621 C C . GLN B 1 235 ? -10.789 -15.984 -2.043 1 94.69 235 GLN B C 1
ATOM 4623 O O . GLN B 1 235 ? -9.867 -16.219 -2.828 1 94.69 235 GLN B O 1
ATOM 4628 N N . LEU B 1 236 ? -11.859 -15.328 -2.352 1 96.12 236 LEU B N 1
ATOM 4629 C CA . LEU B 1 236 ? -12.008 -14.797 -3.703 1 96.12 236 LEU B CA 1
ATOM 4630 C C . LEU B 1 236 ? -10.898 -13.805 -4.02 1 96.12 236 LEU B C 1
ATOM 4632 O O . LEU B 1 236 ? -10.273 -13.891 -5.082 1 96.12 236 LEU B O 1
ATOM 4636 N N . ASN B 1 237 ? -10.664 -12.93 -3.07 1 96.44 237 ASN B N 1
ATOM 4637 C CA . ASN B 1 237 ? -9.633 -11.914 -3.262 1 96.44 237 ASN B CA 1
ATOM 4638 C C . ASN B 1 237 ? -8.258 -12.547 -3.471 1 96.44 237 ASN B C 1
ATOM 4640 O O . ASN B 1 237 ? -7.477 -12.086 -4.309 1 96.44 237 ASN B O 1
ATOM 4644 N N . ARG B 1 238 ? -7.996 -13.555 -2.764 1 95.44 238 ARG B N 1
ATOM 4645 C CA . ARG B 1 238 ? -6.727 -14.258 -2.895 1 95.44 238 ARG B CA 1
ATOM 4646 C C . ARG B 1 238 ? -6.605 -14.922 -4.262 1 95.44 238 ARG B C 1
ATOM 4648 O O . ARG B 1 238 ? -5.582 -14.789 -4.934 1 95.44 238 ARG B O 1
ATOM 4655 N N . LEU B 1 239 ? -7.641 -15.602 -4.645 1 95.88 239 LEU B N 1
ATOM 4656 C CA . LEU B 1 239 ? -7.633 -16.297 -5.926 1 95.88 239 LEU B CA 1
ATOM 4657 C C . LEU B 1 239 ? -7.48 -15.312 -7.082 1 95.88 239 LEU B C 1
ATOM 4659 O O . LEU B 1 239 ? -6.723 -15.57 -8.023 1 95.88 239 LEU B O 1
ATOM 4663 N N . VAL B 1 240 ? -8.188 -14.25 -6.945 1 96.06 240 VAL B N 1
ATOM 4664 C CA . VAL B 1 240 ? -8.109 -13.234 -7.984 1 96.06 240 VAL B CA 1
ATOM 4665 C C . VAL B 1 240 ? -6.68 -12.703 -8.086 1 96.06 240 VAL B C 1
ATOM 4667 O O . VAL B 1 240 ? -6.117 -12.625 -9.18 1 96.06 240 VAL B O 1
ATOM 4670 N N . GLY B 1 241 ? -6.121 -12.383 -6.957 1 95.81 241 GLY B N 1
ATOM 4671 C CA . GLY B 1 241 ? -4.75 -11.898 -6.938 1 95.81 241 GLY B CA 1
ATOM 4672 C C . GLY B 1 241 ? -3.76 -12.883 -7.531 1 95.81 241 GLY B C 1
ATOM 4673 O O . GLY B 1 241 ? -2.934 -12.516 -8.367 1 95.81 241 GLY B O 1
ATOM 4674 N N . MET B 1 242 ? -3.883 -14.086 -7.172 1 95.94 242 MET B N 1
ATOM 4675 C CA . MET B 1 242 ? -2.994 -15.133 -7.66 1 95.94 242 MET B CA 1
ATOM 4676 C C . MET B 1 242 ? -3.174 -15.344 -9.164 1 95.94 242 MET B C 1
ATOM 4678 O O . MET B 1 242 ? -2.195 -15.508 -9.891 1 95.94 242 MET B O 1
ATOM 4682 N N . PHE B 1 243 ? -4.395 -15.359 -9.625 1 96.19 243 PHE B N 1
ATOM 4683 C CA . PHE B 1 243 ? -4.668 -15.555 -11.047 1 96.19 243 PHE B CA 1
ATOM 4684 C C . PHE B 1 243 ? -4.07 -14.43 -11.875 1 96.19 243 PHE B C 1
ATOM 4686 O O . PHE B 1 243 ? -3.439 -14.68 -12.906 1 96.19 243 PHE B O 1
ATOM 4693 N N . LEU B 1 244 ? -4.312 -13.211 -11.391 1 95.5 244 LEU B N 1
ATOM 4694 C CA . LEU B 1 244 ? -3.814 -12.062 -12.133 1 95.5 244 LEU B CA 1
ATOM 4695 C C . LEU B 1 244 ? -2.291 -12.094 -12.227 1 95.5 244 LEU B C 1
ATOM 4697 O O . LEU B 1 244 ? -1.724 -11.812 -13.281 1 95.5 244 LEU B O 1
ATOM 4701 N N . ASP B 1 245 ? -1.657 -12.398 -11.141 1 95.12 245 ASP B N 1
ATOM 4702 C CA . ASP B 1 245 ? -0.201 -12.508 -11.156 1 95.12 245 ASP B CA 1
ATOM 4703 C C . ASP B 1 245 ? 0.256 -13.602 -12.117 1 95.12 245 ASP B C 1
ATOM 4705 O O . ASP B 1 245 ? 1.192 -13.406 -12.891 1 95.12 245 ASP B O 1
ATOM 4709 N N . PHE B 1 246 ? -0.403 -14.719 -12.102 1 95.31 246 PHE B N 1
ATOM 4710 C CA . PHE B 1 246 ? -0.125 -15.836 -12.992 1 95.31 246 PHE B CA 1
ATOM 4711 C C . PHE B 1 246 ? -0.307 -15.43 -14.453 1 95.31 246 PHE B C 1
ATOM 4713 O O . PHE B 1 246 ? 0.576 -15.656 -15.281 1 95.31 246 PHE B O 1
ATOM 4720 N N . ALA B 1 247 ? -1.417 -14.828 -14.656 1 94.25 247 ALA B N 1
ATOM 4721 C CA . ALA B 1 247 ? -1.752 -14.43 -16.016 1 94.25 247 ALA B CA 1
ATOM 4722 C C . ALA B 1 247 ? -0.76 -13.398 -16.547 1 94.25 247 ALA B C 1
ATOM 4724 O O . ALA B 1 247 ? -0.343 -13.461 -17.703 1 94.25 247 ALA B O 1
ATOM 4725 N N . GLU B 1 248 ? -0.388 -12.5 -15.727 1 93.44 248 GLU B N 1
ATOM 4726 C CA . GLU B 1 248 ? 0.582 -11.477 -16.125 1 93.44 248 GLU B CA 1
ATOM 4727 C C . GLU B 1 248 ? 1.938 -12.102 -16.438 1 93.44 248 GLU B C 1
ATOM 4729 O O . GLU B 1 248 ? 2.586 -11.719 -17.422 1 93.44 248 GLU B O 1
ATOM 4734 N N . LEU B 1 249 ? 2.316 -13.016 -15.617 1 92.69 249 LEU B N 1
ATOM 4735 C CA . LEU B 1 249 ? 3.584 -13.703 -15.852 1 92.69 249 LEU B CA 1
ATOM 4736 C C . LEU B 1 249 ? 3.553 -14.469 -17.172 1 92.69 249 LEU B C 1
ATOM 4738 O O . LEU B 1 249 ? 4.512 -14.414 -17.953 1 92.69 249 LEU B O 1
ATOM 4742 N N . ARG B 1 250 ? 2.43 -15.133 -17.5 1 92.12 250 ARG B N 1
ATOM 4743 C CA . ARG B 1 250 ? 2.281 -15.867 -18.75 1 92.12 250 ARG B CA 1
ATOM 4744 C C . ARG B 1 250 ? 2.346 -14.922 -19.938 1 92.12 250 ARG B C 1
ATOM 4746 O O . ARG B 1 250 ? 3.004 -15.227 -20.938 1 92.12 250 ARG B O 1
ATOM 4753 N N . ALA B 1 251 ? 1.696 -13.836 -19.766 1 92.38 251 ALA B N 1
ATOM 4754 C CA . ALA B 1 251 ? 1.666 -12.859 -20.844 1 92.38 251 ALA B CA 1
ATOM 4755 C C . ALA B 1 251 ? 3.062 -12.312 -21.125 1 92.38 251 ALA B C 1
ATOM 4757 O O . ALA B 1 251 ? 3.408 -12.047 -22.281 1 92.38 251 ALA B O 1
ATOM 4758 N N . GLU B 1 252 ? 3.836 -12.156 -20.109 1 89.56 252 GLU B N 1
ATOM 4759 C CA . GLU B 1 252 ? 5.191 -11.641 -20.266 1 89.56 252 GLU B CA 1
ATOM 4760 C C . GLU B 1 252 ? 6.105 -12.672 -20.922 1 89.56 252 GLU B C 1
ATOM 4762 O O . GLU B 1 252 ? 7.039 -12.305 -21.641 1 89.56 252 GLU B O 1
ATOM 4767 N N . GLN B 1 253 ? 5.816 -13.875 -20.719 1 87.81 253 GLN B N 1
ATOM 4768 C CA . GLN B 1 253 ? 6.719 -14.938 -21.141 1 87.81 253 GLN B CA 1
ATOM 4769 C C . GLN B 1 253 ? 6.332 -15.469 -22.516 1 87.81 253 GLN B C 1
ATOM 4771 O O . GLN B 1 253 ? 7.148 -16.094 -23.203 1 87.81 253 GLN B O 1
ATOM 4776 N N . ARG B 1 254 ? 5.098 -15.234 -22.891 1 86.94 254 ARG B N 1
ATOM 4777 C CA . ARG B 1 254 ? 4.629 -15.805 -24.156 1 86.94 254 ARG B CA 1
ATOM 4778 C C . ARG B 1 254 ? 4.582 -14.734 -25.25 1 86.94 254 ARG B C 1
ATOM 4780 O O . ARG B 1 254 ? 4.051 -13.641 -25.031 1 86.94 254 ARG B O 1
ATOM 4787 N N . LYS B 1 255 ? 5.156 -14.992 -26.312 1 83.44 255 LYS B N 1
ATOM 4788 C CA . LYS B 1 255 ? 5.215 -14.047 -27.422 1 83.44 255 LYS B CA 1
ATOM 4789 C C . LYS B 1 255 ? 3.945 -14.109 -28.266 1 83.44 255 LYS B C 1
ATOM 4791 O O . LYS B 1 255 ? 3.525 -13.102 -28.844 1 83.44 255 LYS B O 1
ATOM 4796 N N . HIS B 1 256 ? 3.332 -15.297 -28.359 1 89.56 256 HIS B N 1
ATOM 4797 C CA . HIS B 1 256 ? 2.15 -15.445 -29.203 1 89.56 256 HIS B CA 1
ATOM 4798 C C . HIS B 1 256 ? 0.958 -15.938 -28.391 1 89.56 256 HIS B C 1
ATOM 4800 O O . HIS B 1 256 ? 0.806 -17.141 -28.172 1 89.56 256 HIS B O 1
ATOM 4806 N N . LEU B 1 257 ? 0.183 -15.008 -27.938 1 91.56 257 LEU B N 1
ATOM 4807 C CA . LEU B 1 257 ? -0.979 -15.336 -27.125 1 91.56 257 LEU B CA 1
ATOM 4808 C C . LEU B 1 257 ? -2.264 -15.227 -27.938 1 91.56 257 LEU B C 1
ATOM 4810 O O . LEU B 1 257 ? -2.416 -14.312 -28.75 1 91.56 257 LEU B O 1
ATOM 4814 N N . MET B 1 258 ? -3.141 -16.219 -27.797 1 92.12 258 MET B N 1
ATOM 4815 C CA . MET B 1 258 ? -4.496 -16.203 -28.344 1 92.12 258 MET B CA 1
ATOM 4816 C C . MET B 1 258 ? -5.531 -16.172 -27.219 1 92.12 258 MET B C 1
ATOM 4818 O O . MET B 1 258 ? -5.211 -16.484 -26.062 1 92.12 258 MET B O 1
ATOM 4822 N N . LEU B 1 259 ? -6.73 -15.789 -27.531 1 90 259 LEU B N 1
ATOM 4823 C CA . LEU B 1 259 ? -7.789 -15.758 -26.531 1 90 259 LEU B CA 1
ATOM 4824 C C . LEU B 1 259 ? -8.039 -17.141 -25.953 1 90 259 LEU B C 1
ATOM 4826 O O . LEU B 1 259 ? -8.359 -17.281 -24.766 1 90 259 LEU B O 1
ATOM 4830 N N . ALA B 1 260 ? -7.871 -18.125 -26.766 1 89.44 260 ALA B N 1
ATOM 4831 C CA . ALA B 1 260 ? -8.047 -19.5 -26.328 1 89.44 260 ALA B CA 1
ATOM 4832 C C . ALA B 1 260 ? -7.031 -19.875 -25.25 1 89.44 260 ALA B C 1
ATOM 4834 O O . ALA B 1 260 ? -7.328 -20.672 -24.359 1 89.44 260 ALA B O 1
ATOM 4835 N N . ASP B 1 261 ? -5.879 -19.312 -25.312 1 91.88 261 ASP B N 1
ATOM 4836 C CA . ASP B 1 261 ? -4.852 -19.547 -24.297 1 91.88 261 ASP B CA 1
ATOM 4837 C C . ASP B 1 261 ? -5.305 -19.062 -22.922 1 91.88 261 ASP B C 1
ATOM 4839 O O . ASP B 1 261 ? -5.055 -19.719 -21.906 1 91.88 261 ASP B O 1
ATOM 4843 N N . TRP B 1 262 ? -5.965 -17.938 -22.953 1 90.81 262 TRP B N 1
ATOM 4844 C CA . TRP B 1 262 ? -6.438 -17.375 -21.688 1 90.81 262 TRP B CA 1
ATOM 4845 C C . TRP B 1 262 ? -7.453 -18.297 -21.031 1 90.81 262 TRP B C 1
ATOM 4847 O O . TRP B 1 262 ? -7.453 -18.453 -19.797 1 90.81 262 TRP B O 1
ATOM 4857 N N . ARG B 1 263 ? -8.297 -18.922 -21.781 1 88.5 263 ARG B N 1
ATOM 4858 C CA . ARG B 1 263 ? -9.242 -19.906 -21.266 1 88.5 263 ARG B CA 1
ATOM 4859 C C . ARG B 1 263 ? -8.516 -21.094 -20.641 1 88.5 263 ARG B C 1
ATOM 4861 O O . ARG B 1 263 ? -8.883 -21.547 -19.562 1 88.5 263 ARG B O 1
ATOM 4868 N N . GLN B 1 264 ? -7.555 -21.469 -21.359 1 90.62 264 GLN B N 1
ATOM 4869 C CA . GLN B 1 264 ? -6.758 -22.594 -20.859 1 90.62 264 GLN B CA 1
ATOM 4870 C C . GLN B 1 264 ? -6.008 -22.219 -19.578 1 90.62 264 GLN B C 1
ATOM 4872 O O . GLN B 1 264 ? -5.871 -23.031 -18.672 1 90.62 264 GLN B O 1
ATOM 4877 N N . TYR B 1 265 ? -5.531 -20.953 -19.531 1 92.06 265 TYR B N 1
ATOM 4878 C CA . TYR B 1 265 ? -4.77 -20.484 -18.375 1 92.06 265 TYR B CA 1
ATOM 4879 C C . TYR B 1 265 ? -5.633 -20.484 -17.125 1 92.06 265 TYR B C 1
ATOM 4881 O O . TYR B 1 265 ? -5.188 -20.906 -16.047 1 92.06 265 TYR B O 1
ATOM 4889 N N . ILE B 1 266 ? -6.859 -20.047 -17.281 1 92.81 266 ILE B N 1
ATOM 4890 C CA . ILE B 1 266 ? -7.719 -20 -16.109 1 92.81 266 ILE B CA 1
ATOM 4891 C C . ILE B 1 266 ? -8.031 -21.422 -15.641 1 92.81 266 ILE B C 1
ATOM 4893 O O . ILE B 1 266 ? -8.031 -21.703 -14.438 1 92.81 266 ILE B O 1
ATOM 4897 N N . ASP B 1 267 ? -8.25 -22.297 -16.516 1 92.81 267 ASP B N 1
ATOM 4898 C CA . ASP B 1 267 ? -8.539 -23.688 -16.172 1 92.81 267 ASP B CA 1
ATOM 4899 C C . ASP B 1 267 ? -7.336 -24.344 -15.508 1 92.81 267 ASP B C 1
ATOM 4901 O O . ASP B 1 267 ? -7.48 -25.016 -14.484 1 92.81 267 ASP B O 1
ATOM 4905 N N . SER B 1 268 ? -6.25 -24.156 -16.109 1 93.69 268 SER B N 1
ATOM 4906 C CA . SER B 1 268 ? -5.031 -24.734 -15.555 1 93.69 268 SER B CA 1
ATOM 4907 C C . SER B 1 268 ? -4.746 -24.172 -14.164 1 93.69 268 SER B C 1
ATOM 4909 O O . SER B 1 268 ? -4.324 -24.906 -13.266 1 93.69 268 SER B O 1
ATOM 4911 N N . PHE B 1 269 ? -4.953 -22.906 -14.016 1 95.88 269 PHE B N 1
ATOM 4912 C CA . PHE B 1 269 ? -4.742 -22.25 -12.734 1 95.88 269 PHE B CA 1
ATOM 4913 C C . PHE B 1 269 ? -5.652 -22.828 -11.664 1 95.88 269 PHE B C 1
ATOM 4915 O O . PHE B 1 269 ? -5.199 -23.125 -10.555 1 95.88 269 PHE B O 1
ATOM 4922 N N . MET B 1 270 ? -6.941 -22.953 -12.016 1 94.12 270 MET B N 1
ATOM 4923 C CA . MET B 1 270 ? -7.906 -23.5 -11.062 1 94.12 270 MET B CA 1
ATOM 4924 C C . MET B 1 270 ? -7.551 -24.938 -10.695 1 94.12 270 MET B C 1
ATOM 4926 O O . MET B 1 270 ? -7.613 -25.312 -9.523 1 94.12 270 MET B O 1
ATOM 4930 N N . ALA B 1 271 ? -7.141 -25.688 -11.68 1 93.06 271 ALA B N 1
ATOM 4931 C CA . ALA B 1 271 ? -6.766 -27.078 -11.461 1 93.06 271 ALA B CA 1
ATOM 4932 C C . ALA B 1 271 ? -5.523 -27.188 -10.578 1 93.06 271 ALA B C 1
ATOM 4934 O O . ALA B 1 271 ? -5.484 -27.984 -9.641 1 93.06 271 ALA B O 1
ATOM 4935 N N . PHE B 1 272 ? -4.598 -26.406 -10.836 1 93.5 272 PHE B N 1
ATOM 4936 C CA . PHE B 1 272 ? -3.342 -26.406 -10.094 1 93.5 272 PHE B CA 1
ATOM 4937 C C . PHE B 1 272 ? -3.58 -26.062 -8.625 1 93.5 272 PHE B C 1
ATOM 4939 O O . PHE B 1 272 ? -2.922 -26.625 -7.742 1 93.5 272 PHE B O 1
ATOM 4946 N N . ASN B 1 273 ? -4.488 -25.172 -8.406 1 92.31 273 ASN B N 1
ATOM 4947 C CA . ASN B 1 273 ? -4.762 -24.75 -7.043 1 92.31 273 ASN B CA 1
ATOM 4948 C C . ASN B 1 273 ? -5.844 -25.609 -6.391 1 92.31 273 ASN B C 1
ATOM 4950 O O . ASN B 1 273 ? -6.355 -25.266 -5.324 1 92.31 273 ASN B O 1
ATOM 4954 N N . GLU B 1 274 ? -6.137 -26.703 -7.082 1 90.25 274 GLU B N 1
ATOM 4955 C CA . GLU B 1 274 ? -7.051 -27.703 -6.559 1 90.25 274 GLU B CA 1
ATOM 4956 C C . GLU B 1 274 ? -8.414 -27.109 -6.234 1 90.25 274 GLU B C 1
ATOM 4958 O O . GLU B 1 274 ? -9 -27.391 -5.188 1 90.25 274 GLU B O 1
ATOM 4963 N N . GLN B 1 275 ? -8.781 -26.141 -7.086 1 89.19 275 GLN B N 1
ATOM 4964 C CA . GLN B 1 275 ? -10.094 -25.516 -6.945 1 89.19 275 GLN B CA 1
ATOM 4965 C C . GLN B 1 275 ? -11.125 -26.219 -7.828 1 89.19 275 GLN B C 1
ATOM 4967 O O . GLN B 1 275 ? -10.797 -26.734 -8.898 1 89.19 275 GLN B O 1
ATOM 4972 N N . PRO B 1 276 ? -12.359 -26.219 -7.336 1 87.94 276 PRO B N 1
ATOM 4973 C CA . PRO B 1 276 ? -13.398 -26.797 -8.18 1 87.94 276 PRO B CA 1
ATOM 4974 C C . PRO B 1 276 ? -13.562 -26.078 -9.508 1 87.94 276 PRO B C 1
ATOM 4976 O O . PRO B 1 276 ? -13.484 -24.844 -9.555 1 87.94 276 PRO B O 1
ATOM 4979 N N . LEU B 1 277 ? -13.688 -26.844 -10.531 1 87 277 LEU B N 1
ATOM 4980 C CA . LEU B 1 277 ? -13.781 -26.281 -11.875 1 87 277 LEU B CA 1
ATOM 4981 C C . LEU B 1 277 ? -15.234 -26.203 -12.328 1 87 277 LEU B C 1
ATOM 4983 O O . LEU B 1 277 ? -16 -27.141 -12.133 1 87 277 LEU B O 1
ATOM 4987 N N . LEU B 1 278 ? -15.609 -25.094 -12.828 1 85.19 278 LEU B N 1
ATOM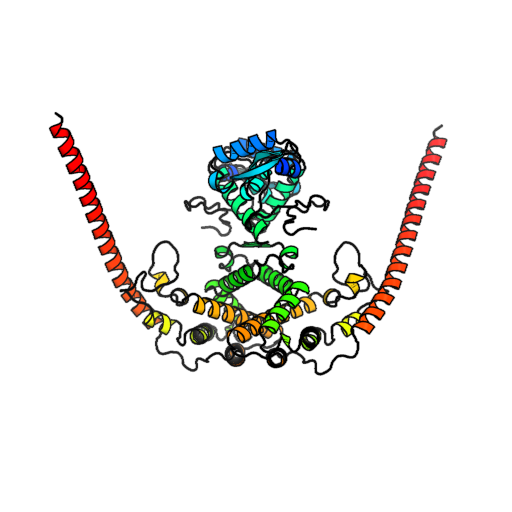 4988 C CA . LEU B 1 278 ? -16.906 -24.922 -13.469 1 85.19 278 LEU B CA 1
ATOM 4989 C C . LEU B 1 278 ? -16.891 -25.469 -14.883 1 85.19 278 LEU B C 1
ATOM 4991 O O . LEU B 1 278 ? -16.094 -25.031 -15.719 1 85.19 278 LEU B O 1
ATOM 4995 N N . ARG B 1 279 ? -17.734 -26.438 -15.102 1 81.5 279 ARG B N 1
ATOM 4996 C CA . ARG B 1 279 ? -17.703 -27.109 -16.391 1 81.5 279 ARG B CA 1
ATOM 4997 C C . ARG B 1 279 ? -18.906 -26.719 -17.25 1 81.5 279 ARG B C 1
ATOM 4999 O O . ARG B 1 279 ? -18.953 -27.031 -18.438 1 81.5 279 ARG B O 1
ATOM 5006 N N . THR B 1 280 ? -19.859 -25.984 -16.609 1 80.62 280 THR B N 1
ATOM 5007 C CA . THR B 1 280 ? -21.062 -25.578 -17.312 1 80.62 280 THR B CA 1
ATOM 5008 C C . THR B 1 280 ? -21.281 -24.078 -17.188 1 80.62 280 THR B C 1
ATOM 5010 O O . THR B 1 280 ? -20.594 -23.406 -16.438 1 80.62 280 THR B O 1
ATOM 5013 N N . ALA B 1 281 ? -22.172 -23.516 -18 1 80.19 281 ALA B N 1
ATOM 5014 C CA . ALA B 1 281 ? -22.484 -22.094 -17.969 1 80.19 281 ALA B CA 1
ATOM 5015 C C . ALA B 1 281 ? -23.344 -21.734 -16.766 1 80.19 281 ALA B C 1
ATOM 5017 O O . ALA B 1 281 ? -23.609 -20.562 -16.516 1 80.19 281 ALA B O 1
ATOM 5018 N N . GLY B 1 282 ? -23.594 -22.547 -15.914 1 81.69 282 GLY B N 1
ATOM 5019 C CA . GLY B 1 282 ? -24.484 -22.266 -14.805 1 81.69 282 GLY B CA 1
ATOM 5020 C C . GLY B 1 282 ? -25.953 -22.438 -15.172 1 81.69 282 GLY B C 1
ATOM 5021 O O . GLY B 1 282 ? -26.281 -22.672 -16.328 1 81.69 282 GLY B O 1
ATOM 5022 N N . SER B 1 283 ? -26.812 -22.328 -14.164 1 88.56 283 SER B N 1
ATOM 5023 C CA . SER B 1 283 ? -28.234 -22.625 -14.367 1 88.56 283 SER B CA 1
ATOM 5024 C C . SER B 1 283 ? -29.047 -21.344 -14.43 1 88.56 283 SER B C 1
ATOM 5026 O O . SER B 1 283 ? -30.234 -21.375 -14.789 1 88.56 283 SER B O 1
ATOM 5028 N N . ILE B 1 284 ? -28.469 -20.266 -14.086 1 92.5 284 ILE B N 1
ATOM 5029 C CA . ILE B 1 284 ? -29.188 -19 -14.055 1 92.5 284 ILE B CA 1
ATOM 5030 C C . ILE B 1 284 ? -28.469 -17.969 -14.93 1 92.5 284 ILE B C 1
ATOM 5032 O O . ILE B 1 284 ? -27.266 -17.766 -14.789 1 92.5 284 ILE B O 1
ATOM 5036 N N . SER B 1 285 ? -29.219 -17.375 -15.812 1 91.12 285 SER B N 1
ATOM 5037 C CA . SER B 1 285 ? -28.641 -16.344 -16.672 1 91.12 285 SER B CA 1
ATOM 5038 C C . SER B 1 285 ? -28.562 -15 -15.961 1 91.12 285 SER B C 1
ATOM 5040 O O . SER B 1 285 ? -29.203 -14.805 -14.93 1 91.12 285 SER B O 1
ATOM 5042 N N . HIS B 1 286 ? -27.719 -14.125 -16.547 1 91.25 286 HIS B N 1
ATOM 5043 C CA . HIS B 1 286 ? -27.578 -12.789 -15.992 1 91.25 286 HIS B CA 1
ATOM 5044 C C . HIS B 1 286 ? -28.906 -12.039 -16 1 91.25 286 HIS B C 1
ATOM 5046 O O . HIS B 1 286 ? -29.266 -11.383 -15.016 1 91.25 286 HIS B O 1
ATOM 5052 N N . GLU B 1 287 ? -29.594 -12.188 -17.047 1 93.25 287 GLU B N 1
ATOM 5053 C CA . GLU B 1 287 ? -30.875 -11.508 -17.188 1 93.25 287 GLU B CA 1
ATOM 5054 C C . GLU B 1 287 ? -31.891 -12.023 -16.172 1 93.25 287 GLU B C 1
ATOM 5056 O O . GLU B 1 287 ? -32.625 -11.242 -15.57 1 93.25 287 GLU B O 1
ATOM 5061 N N . GLN B 1 288 ? -31.938 -13.258 -16.109 1 95 288 GLN B N 1
ATOM 5062 C CA . GLN B 1 288 ? -32.812 -13.859 -15.117 1 95 288 GLN B CA 1
ATOM 5063 C C . GLN B 1 288 ? -32.469 -13.406 -13.703 1 95 288 GLN B C 1
ATOM 5065 O O . GLN B 1 288 ? -33.344 -13.086 -12.906 1 95 288 GLN B O 1
ATOM 5070 N N . MET B 1 289 ? -31.203 -13.398 -13.43 1 95.25 289 MET B N 1
ATOM 5071 C CA . MET B 1 289 ? -30.703 -12.953 -12.125 1 95.25 289 MET B CA 1
ATOM 5072 C C . MET B 1 289 ? -31.125 -11.516 -11.844 1 95.25 289 MET B C 1
ATOM 5074 O O . MET B 1 289 ? -31.641 -11.219 -10.766 1 95.25 289 MET B O 1
ATOM 5078 N N . LYS B 1 290 ? -30.953 -10.664 -12.805 1 96.25 290 LYS B N 1
ATOM 5079 C CA . LYS B 1 290 ? -31.312 -9.258 -12.641 1 96.25 290 LYS B CA 1
ATOM 5080 C C . LYS B 1 290 ? -32.812 -9.102 -12.359 1 96.25 290 LYS B C 1
ATOM 5082 O O . LYS B 1 290 ? -33.188 -8.344 -11.477 1 96.25 290 LYS B O 1
ATOM 5087 N N . GLN B 1 291 ? -33.562 -9.844 -13.078 1 96.69 291 GLN B N 1
ATOM 5088 C CA . GLN B 1 291 ? -35 -9.797 -12.906 1 96.69 291 GLN B CA 1
ATOM 5089 C C . GLN B 1 291 ? -35.406 -10.227 -11.5 1 96.69 291 GLN B C 1
ATOM 5091 O O . GLN B 1 291 ? -36.188 -9.539 -10.828 1 96.69 291 GLN B O 1
ATOM 5096 N N . VAL B 1 292 ? -34.938 -11.312 -11.086 1 97.06 292 VAL B N 1
ATOM 5097 C CA . VAL B 1 292 ? -35.25 -11.859 -9.773 1 97.06 292 VAL B CA 1
ATOM 5098 C C . VAL B 1 292 ? -34.781 -10.906 -8.68 1 97.06 292 VAL B C 1
ATOM 5100 O O . VAL B 1 292 ? -35.531 -10.578 -7.758 1 97.06 292 VAL B O 1
ATOM 5103 N N . ALA B 1 293 ? -33.531 -10.477 -8.766 1 97.31 293 ALA B N 1
ATOM 5104 C CA . ALA B 1 293 ? -32.938 -9.602 -7.758 1 97.31 293 ALA B CA 1
ATOM 5105 C C . ALA B 1 293 ? -33.688 -8.273 -7.672 1 97.31 293 ALA B C 1
ATOM 5107 O O . ALA B 1 293 ? -33.938 -7.773 -6.574 1 97.31 293 ALA B O 1
ATOM 5108 N N . HIS B 1 294 ? -34.062 -7.785 -8.789 1 97.38 294 HIS B N 1
ATOM 5109 C CA . HIS B 1 294 ? -34.75 -6.508 -8.82 1 97.38 294 HIS B CA 1
ATOM 5110 C C . HIS B 1 294 ? -36.188 -6.648 -8.266 1 97.38 294 HIS B C 1
ATOM 5112 O O . HIS B 1 294 ? -36.688 -5.754 -7.574 1 97.38 294 HIS B O 1
ATOM 5118 N N . GLU B 1 295 ? -36.812 -7.688 -8.586 1 97 295 GLU B N 1
ATOM 5119 C CA . GLU B 1 295 ? -38.125 -7.957 -8.023 1 97 295 GLU B CA 1
ATOM 5120 C C . GLU B 1 295 ? -38.062 -8.047 -6.5 1 97 295 GLU B C 1
ATOM 5122 O O . GLU B 1 295 ? -38.906 -7.465 -5.805 1 97 295 GLU B O 1
ATOM 5127 N N . ARG B 1 296 ? -37.188 -8.727 -6.055 1 97.38 296 ARG B N 1
ATOM 5128 C CA . ARG B 1 296 ? -37 -8.867 -4.613 1 97.38 296 ARG B CA 1
ATOM 5129 C C . ARG B 1 296 ? -36.594 -7.539 -3.973 1 97.38 296 ARG B C 1
ATOM 5131 O O . ARG B 1 296 ? -37.031 -7.242 -2.852 1 97.38 296 ARG B O 1
ATOM 5138 N N . TYR B 1 297 ? -35.812 -6.812 -4.707 1 97.5 297 TYR B N 1
ATOM 5139 C CA . TYR B 1 297 ? -35.469 -5.488 -4.203 1 97.5 297 TYR B CA 1
ATOM 5140 C C . TYR B 1 297 ? -36.688 -4.609 -4.055 1 97.5 297 TYR B C 1
ATOM 5142 O O . TYR B 1 297 ? -36.812 -3.877 -3.072 1 97.5 297 TYR B O 1
ATOM 5150 N N . GLU B 1 298 ? -37.562 -4.664 -5.043 1 96.31 298 GLU B N 1
ATOM 5151 C CA . GLU B 1 298 ? -38.781 -3.863 -4.996 1 96.31 298 GLU B CA 1
ATOM 5152 C C . GLU B 1 298 ? -39.656 -4.227 -3.783 1 96.31 298 GLU B C 1
ATOM 5154 O O . GLU B 1 298 ? -40.188 -3.348 -3.117 1 96.31 298 GLU B O 1
ATOM 5159 N N . GLN B 1 299 ? -39.75 -5.449 -3.535 1 96 299 GLN B N 1
ATOM 5160 C CA . GLN B 1 299 ? -40.469 -5.91 -2.35 1 96 299 GLN B CA 1
ATOM 5161 C C . GLN B 1 299 ? -39.781 -5.41 -1.073 1 96 299 GLN B C 1
ATOM 5163 O O . GLN B 1 299 ? -40.469 -4.906 -0.171 1 96 299 GLN B O 1
ATOM 5168 N N . PHE B 1 300 ? -38.531 -5.617 -1.01 1 96 300 PHE B N 1
ATOM 5169 C CA . PHE B 1 300 ? -37.75 -5.184 0.136 1 96 300 PHE B CA 1
ATOM 5170 C C . PHE B 1 300 ? -37.875 -3.682 0.36 1 96 300 PHE B C 1
ATOM 5172 O O . PHE B 1 300 ? -38.125 -3.236 1.484 1 96 300 PHE B O 1
ATOM 5179 N N . ASP B 1 301 ? -37.719 -2.965 -0.682 1 94.25 301 ASP B N 1
ATOM 5180 C CA . ASP B 1 301 ? -37.781 -1.507 -0.621 1 94.25 301 ASP B CA 1
ATOM 5181 C C . ASP B 1 301 ? -39.156 -1.021 -0.191 1 94.25 301 ASP B C 1
ATOM 5183 O O . ASP B 1 301 ? -39.281 -0.039 0.543 1 94.25 301 ASP B O 1
ATOM 5187 N N . GLN B 1 302 ? -40.188 -1.674 -0.659 1 93.31 302 GLN B N 1
ATOM 5188 C CA . GLN B 1 302 ? -41.562 -1.346 -0.257 1 93.31 302 GLN B CA 1
ATOM 5189 C C . GLN B 1 302 ? -41.75 -1.553 1.242 1 93.31 302 GLN B C 1
ATOM 5191 O O . GLN B 1 302 ? -42.344 -0.704 1.92 1 93.31 302 GLN B O 1
ATOM 5196 N N . HIS B 1 303 ? -41.312 -2.652 1.714 1 92.5 303 HIS B N 1
ATOM 5197 C CA . HIS B 1 303 ? -41.406 -2.938 3.141 1 92.5 303 HIS B CA 1
ATOM 5198 C C . HIS B 1 303 ? -40.625 -1.911 3.957 1 92.5 303 HIS B C 1
ATOM 5200 O O . HIS B 1 303 ? -41.094 -1.479 5.02 1 92.5 303 HIS B O 1
ATOM 5206 N N . ARG B 1 304 ? -39.438 -1.557 3.451 1 91.44 304 ARG B N 1
ATOM 5207 C CA . ARG B 1 304 ? -38.594 -0.571 4.129 1 91.44 304 ARG B CA 1
ATOM 5208 C C . ARG B 1 304 ? -39.312 0.781 4.207 1 91.44 304 ARG B C 1
ATOM 5210 O O . ARG B 1 304 ? -39.312 1.419 5.262 1 91.44 304 ARG B O 1
ATOM 5217 N N . ARG B 1 305 ? -39.875 1.201 3.109 1 90.56 305 ARG B N 1
ATOM 5218 C CA . ARG B 1 305 ? -40.562 2.479 3.047 1 90.56 305 ARG B CA 1
ATOM 5219 C C . ARG B 1 305 ? -41.781 2.482 3.977 1 90.56 305 ARG B C 1
ATOM 5221 O O . ARG B 1 305 ? -42.062 3.482 4.645 1 90.56 305 ARG B O 1
ATOM 5228 N N . GLN B 1 306 ? -42.438 1.387 4.047 1 90.88 306 GLN B N 1
ATOM 5229 C CA . GLN B 1 306 ? -43.594 1.261 4.934 1 90.88 306 GLN B CA 1
ATOM 5230 C C . GLN B 1 306 ? -43.188 1.32 6.398 1 90.88 306 GLN B C 1
ATOM 5232 O O . GLN B 1 306 ? -43.812 2.008 7.203 1 90.88 306 GLN B O 1
ATOM 5237 N N . ALA B 1 307 ? -42.188 0.574 6.703 1 90 307 ALA B N 1
ATOM 5238 C CA . ALA B 1 307 ? -41.688 0.568 8.07 1 90 307 ALA B CA 1
ATOM 5239 C C . ALA B 1 307 ? -41.219 1.959 8.484 1 90 307 ALA B C 1
ATOM 5241 O O . ALA B 1 307 ? -41.406 2.381 9.625 1 90 307 ALA B O 1
ATOM 5242 N N . GLU B 1 308 ? -40.531 2.646 7.555 1 88.19 308 GLU B N 1
ATOM 5243 C CA . GLU B 1 308 ? -40.031 3.998 7.816 1 88.19 308 GLU B CA 1
ATOM 5244 C C . GLU B 1 308 ? -41.188 4.969 8.016 1 88.19 308 GLU B C 1
ATOM 5246 O O . GLU B 1 308 ? -41.125 5.855 8.875 1 88.19 308 GLU B O 1
ATOM 5251 N N . ALA B 1 309 ? -42.188 4.727 7.266 1 88.69 309 ALA B N 1
ATOM 5252 C CA . ALA B 1 309 ? -43.375 5.555 7.391 1 88.69 309 ALA B CA 1
ATOM 5253 C C . ALA B 1 309 ? -44.062 5.324 8.734 1 88.69 309 ALA B C 1
ATOM 5255 O O . ALA B 1 309 ? -44.469 6.281 9.398 1 88.69 309 ALA B O 1
ATOM 5256 N N . LEU B 1 310 ? -44.188 4.105 9.117 1 88.44 310 LEU B N 1
ATOM 5257 C CA . LEU B 1 310 ? -44.812 3.756 10.391 1 88.44 310 LEU B CA 1
ATOM 5258 C C . LEU B 1 310 ? -44 4.301 11.555 1 88.44 310 LEU B C 1
ATOM 5260 O O . LEU B 1 310 ? -44.562 4.801 12.539 1 88.44 310 LEU B O 1
ATOM 5264 N N . ALA B 1 311 ? -42.719 4.184 11.461 1 88.12 311 ALA B N 1
ATOM 5265 C CA . ALA B 1 311 ? -41.844 4.695 12.5 1 88.12 311 ALA B CA 1
ATOM 5266 C C . ALA B 1 311 ? -41.938 6.211 12.617 1 88.12 311 ALA B C 1
ATOM 5268 O O . ALA B 1 311 ? -41.938 6.754 13.727 1 88.12 311 ALA B O 1
ATOM 5269 N N . ALA B 1 312 ? -42.031 6.895 11.477 1 87.62 312 ALA B N 1
ATOM 5270 C CA . ALA B 1 312 ? -42.188 8.344 11.453 1 87.62 312 ALA B CA 1
ATOM 5271 C C . ALA B 1 312 ? -43.531 8.758 12.094 1 87.62 312 ALA B C 1
ATOM 5273 O O . ALA B 1 312 ? -43.562 9.727 12.852 1 87.62 312 ALA B O 1
ATOM 5274 N N . ASP B 1 313 ? -44.594 7.953 11.828 1 88.25 313 ASP B N 1
ATOM 5275 C CA . ASP B 1 313 ? -45.906 8.203 12.398 1 88.25 313 ASP B CA 1
ATOM 5276 C C . ASP B 1 313 ? -45.875 8.023 13.914 1 88.25 313 ASP B C 1
ATOM 5278 O O . ASP B 1 313 ? -46.438 8.844 14.656 1 88.25 313 ASP B O 1
ATOM 5282 N N . THR B 1 314 ? -45.25 6.941 14.281 1 88.06 314 THR B N 1
ATOM 5283 C CA . THR B 1 314 ? -45.156 6.648 15.711 1 88.06 314 THR B CA 1
ATOM 5284 C C . THR B 1 314 ? -44.375 7.742 16.438 1 88.06 314 THR B C 1
ATOM 5286 O O . THR B 1 314 ? -44.719 8.148 17.531 1 88.06 314 THR B O 1
ATOM 5289 N N . GLN B 1 315 ? -43.312 8.141 15.789 1 87.19 315 GLN B N 1
ATOM 5290 C CA . GLN B 1 315 ? -42.5 9.211 16.375 1 87.19 315 GLN B CA 1
ATOM 5291 C C . GLN B 1 315 ? -43.281 10.516 16.453 1 87.19 315 GLN B C 1
ATOM 5293 O O . GLN B 1 315 ? -43.188 11.234 17.453 1 87.19 315 GLN B O 1
ATOM 5298 N N . GLU B 1 316 ? -44.031 10.781 15.383 1 87.56 316 GLU B N 1
ATOM 5299 C CA . GLU B 1 316 ? -44.875 11.969 15.367 1 87.56 316 GLU B CA 1
ATOM 5300 C C . GLU B 1 316 ? -45.938 11.891 16.438 1 87.56 316 GLU B C 1
ATOM 5302 O O . GLU B 1 316 ? -46.219 12.875 17.125 1 87.56 316 GLU B O 1
ATOM 5307 N N . LEU B 1 317 ? -46.5 10.766 16.547 1 87.5 317 LEU B N 1
ATOM 5308 C CA . LEU B 1 317 ? -47.531 10.562 17.578 1 87.5 317 LEU B CA 1
ATOM 5309 C C . LEU B 1 317 ? -46.938 10.719 18.969 1 87.5 317 LEU B C 1
ATOM 5311 O O . LEU B 1 317 ? -47.562 11.336 19.844 1 87.5 317 LEU B O 1
ATOM 5315 N N . ALA B 1 318 ? -45.75 10.094 19.141 1 87.94 318 ALA B N 1
ATOM 5316 C CA . ALA B 1 318 ? -45.062 10.203 20.422 1 87.94 318 ALA B CA 1
ATOM 5317 C C . ALA B 1 318 ? -44.75 11.656 20.75 1 87.94 318 ALA B C 1
ATOM 5319 O O . ALA B 1 318 ? -44.875 12.094 21.906 1 87.94 318 ALA B O 1
ATOM 5320 N N . GLU B 1 319 ? -44.375 12.344 19.719 1 87.62 319 GLU B N 1
ATOM 5321 C CA . GLU B 1 319 ? -44.062 13.766 19.891 1 87.62 319 GLU B CA 1
ATOM 5322 C C . GLU B 1 319 ? -45.312 14.562 20.203 1 87.62 319 GLU B C 1
ATOM 5324 O O . GLU B 1 319 ? -45.312 15.469 21.047 1 87.62 319 GLU B O 1
ATOM 5329 N N . LEU B 1 320 ? -46.406 14.211 19.594 1 87.38 320 LEU B N 1
ATOM 5330 C CA . LEU B 1 320 ? -47.688 14.859 19.844 1 87.38 320 LEU B CA 1
ATOM 5331 C C . LEU B 1 320 ? -48.188 14.57 21.266 1 87.38 320 LEU B C 1
ATOM 5333 O O . LEU B 1 320 ? -48.688 15.461 21.938 1 87.38 320 LEU B O 1
ATOM 5337 N N . GLU B 1 321 ? -47.969 13.398 21.656 1 86.75 321 GLU B N 1
ATOM 5338 C CA . GLU B 1 321 ? -48.344 13.016 23.016 1 86.75 321 GLU B CA 1
ATOM 5339 C C . GLU B 1 321 ? -47.531 13.758 24.047 1 86.75 321 GLU B C 1
ATOM 5341 O O . GLU B 1 321 ? -48.031 14.203 25.078 1 86.75 321 GLU B O 1
ATOM 5346 N N . ARG B 1 322 ? -46.25 13.844 23.734 1 86.94 322 ARG B N 1
ATOM 5347 C CA . ARG B 1 322 ? -45.375 14.586 24.625 1 86.94 322 ARG B CA 1
ATOM 5348 C C . ARG B 1 322 ? -45.75 16.062 24.703 1 86.94 322 ARG B C 1
ATOM 5350 O O . ARG B 1 322 ? -45.781 16.656 25.781 1 86.94 322 ARG B O 1
ATOM 5357 N N . LEU B 1 323 ? -46.156 16.516 23.562 1 87.06 323 LEU B N 1
ATOM 5358 C CA . LEU B 1 323 ? -46.625 17.891 23.5 1 87.06 323 LEU B CA 1
ATOM 5359 C C . LEU B 1 323 ? -47.938 18.062 24.266 1 87.06 323 LEU B C 1
ATOM 5361 O O . LEU B 1 323 ? -48.094 19.062 24.969 1 87.06 323 LEU B O 1
ATOM 5365 N N . GLU B 1 324 ? -48.781 17.156 24.078 1 86.62 324 GLU B N 1
ATOM 5366 C CA . GLU B 1 324 ? -50.062 17.188 24.781 1 86.62 324 GLU B CA 1
ATOM 5367 C C . GLU B 1 324 ? -49.875 17.125 26.297 1 86.62 324 GLU B C 1
ATOM 5369 O O . GLU B 1 324 ? -50.531 17.844 27.047 1 86.62 324 GLU B O 1
ATOM 5374 N N . LYS B 1 325 ? -48.969 16.359 26.734 1 86.56 325 LYS B N 1
ATOM 5375 C CA . LYS B 1 325 ? -48.656 16.234 28.156 1 86.56 325 LYS B CA 1
ATOM 5376 C C . LYS B 1 325 ? -48.031 17.516 28.703 1 86.56 325 LYS B C 1
ATOM 5378 O O . LYS B 1 325 ? -48.375 17.938 29.812 1 86.56 325 LYS B O 1
ATOM 5383 N N . ARG B 1 326 ? -47.25 18.109 27.906 1 86.31 326 ARG B N 1
ATOM 5384 C CA . ARG B 1 326 ? -46.625 19.375 28.297 1 86.31 326 ARG B CA 1
ATOM 5385 C C . ARG B 1 326 ? -47.656 20.484 28.391 1 86.31 326 ARG B C 1
ATOM 5387 O O . ARG B 1 326 ? -47.625 21.297 29.328 1 86.31 326 ARG B O 1
ATOM 5394 N N . LEU B 1 327 ? -48.594 20.406 27.516 1 87.56 327 LEU B N 1
ATOM 5395 C CA . LEU B 1 327 ? -49.656 21.422 27.484 1 87.56 327 LEU B CA 1
ATOM 5396 C C . LEU B 1 327 ? -50.656 21.219 28.625 1 87.56 327 LEU B C 1
ATOM 5398 O O . LEU B 1 327 ? -51.094 22.188 29.234 1 87.56 327 LEU B O 1
ATOM 5402 N N . SER B 1 328 ? -50.938 20.062 28.906 1 86.75 328 SER B N 1
ATOM 5403 C CA . SER B 1 328 ? -51.844 19.75 29.984 1 86.75 328 SER B CA 1
ATOM 5404 C C . SER B 1 328 ? -51.25 20.078 31.344 1 86.75 328 SER B C 1
ATOM 5406 O O . SER B 1 328 ? -51.969 20.531 32.25 1 86.75 328 SER B O 1
ATOM 5408 N N . SER B 1 329 ? -50.031 19.938 31.531 1 83.31 329 SER B N 1
ATOM 5409 C CA . SER B 1 329 ? -49.344 20.234 32.781 1 83.31 329 SER B CA 1
ATOM 5410 C C . SER B 1 329 ? -49.219 21.75 33 1 83.31 329 SER B C 1
ATOM 5412 O O . SER B 1 329 ? -49.312 22.219 34.125 1 83.31 329 SER B O 1
ATOM 5414 N N . GLN B 1 330 ? -49.188 22.484 32.125 1 77.81 330 GLN B N 1
ATOM 5415 C CA . GLN B 1 330 ? -49.156 23.938 32.188 1 77.81 330 GLN B CA 1
ATOM 5416 C C . GLN B 1 330 ? -50.5 24.531 32.562 1 77.81 330 GLN B C 1
ATOM 5418 O O . GLN B 1 330 ? -50.594 25.547 33.25 1 77.81 330 GLN B O 1
ATOM 5423 N N . LYS B 1 331 ? -51.531 23.953 32.188 1 77 331 LYS B N 1
ATOM 5424 C CA . LYS B 1 331 ? -52.875 24.422 32.531 1 77 331 LYS B CA 1
ATOM 5425 C C . LYS B 1 331 ? -53.188 24.172 34 1 77 331 LYS B C 1
ATOM 5427 O O . LYS B 1 331 ? -53.875 24.969 34.625 1 77 331 LYS B O 1
ATOM 5432 N N . LYS B 1 332 ? -52.656 23.25 34.625 1 69.94 332 LYS B N 1
ATOM 5433 C CA . LYS B 1 332 ? -52.906 23 36.062 1 69.94 332 LYS B CA 1
ATOM 5434 C C . LYS B 1 332 ? -52.156 23.984 36.938 1 69.94 332 LYS B C 1
ATOM 5436 O O . LYS B 1 332 ? -52.594 24.328 38.031 1 69.94 332 LYS B O 1
ATOM 5441 N N . LYS B 1 333 ? -51.188 24.469 36.562 1 69.44 333 LYS B N 1
ATOM 5442 C CA . LYS B 1 333 ? -50.406 25.391 37.375 1 69.44 333 LYS B CA 1
ATOM 5443 C C . LYS B 1 333 ? -50.938 26.812 37.281 1 69.44 333 LYS B C 1
ATOM 5445 O O . LYS B 1 333 ? -50.594 27.688 38.094 1 69.44 333 LYS B O 1
ATOM 5450 N N . ARG B 1 334 ? -51.969 27.047 36.5 1 59.5 334 ARG B N 1
ATOM 5451 C CA . ARG B 1 334 ? -52.625 28.344 36.5 1 59.5 334 ARG B CA 1
ATOM 5452 C C . ARG B 1 334 ? -54 28.266 37.188 1 59.5 334 ARG B C 1
ATOM 5454 O O . ARG B 1 334 ? -54.719 27.266 37.062 1 59.5 334 ARG B O 1
#

Sequence (668 aa):
MASGDLILYSTDDGLAQFTLREMDGQVWLTQLEMAELYQTTKQNIGKHIQAIIADGELAEGAVVNQKFTTAADGKDYLTHLYALPMIIAVGYRVRSTRGTQFRQWATRSLSEYLQKGFVMDDARLKEPRWDYFDELLKRIRDIRASEKRFYQKVRDLFTLAEDYRANEQDTARLFAEVQNKLFFAVTGHTAAELIVQRADASAPNMNLLSFKGDRVRKADVVVAKNYLNAEELDQLNRLVGMFLDFAELRAEQRKHLMLADWRQYIDSFMAFNEQPLLRTAGSISHEQMKQVAHERYEQFDQHRRQAEALAADTQELAELERLEKRLSSQKKKRMASGDLILYSTDDGLAQFTLREMDGQVWLTQLEMAELYQTTKQNIGKHIQAIIADGELAEGAVVNQKFTTAADGKDYLTHLYALPMIIAVGYRVRSTRGTQFRQWATRSLSEYLQKGFVMDDARLKEPRWDYFDELLKRIRDIRASEKRFYQKVRDLFTLAEDYRANEQDTARLFAEVQNKLFFAVTGHTAAELIVQRADASAPNMNLLSFKGDRVRKADVVVAKNYLNAEELDQLNRLVGMFLDFAELRAEQRKHLMLADWRQYIDSFMAFNEQPLLRTAGSISHEQMKQVAHERYEQFDQHRRQAEALAADTQELAELERLEKRLSSQKKKR

Organism: Aquipseudomonas alcaligenes (strain ATCC 14909 / DSM 50342 / CCUG 1425 / JCM 20561 / NBRC 14159 / NCIMB 9945 / NCTC 10367 / 1577) (NCBI:txid1215092)

pLDDT: mean 87.42, std 12.75, range [25.33, 97.5]

Foldseek 3Di:
DDDQQQQDDCDPVSPQRRGFDADPNWGKDFLVSLCVQQVHDSVLLVVQLVVCCVVVVDPCVVFKDWDWDQDPVRDTDITIIGTPVSSLSSLCPDPGPSSVRSVVVVCVQVVCCVVPVDGDDVVVCVDPPPHCPVVVVLVVLLVCLDPVNLVVLLVVLQVLAPCCVVPVVVSVVLVQQLQQFLLCLLPVAGLLRQLLVQQQLPDVLSQFCDDDDDHRDLVGSLGSLRNDDPRSNSSSSVLSVVLSVQSVVCSVVDPHHHNVVNVVSSVVSCVVVVTDGDPDPGDADSVNSSVSSNVSVVSSVVVVVVVVVVVVVVVVVVVVVVVVVVVVVVVVVD/DDDQQPQPQCPPVNPDRQGFGADPNWGKDFLVSLCVQQVHDSVLLVVQLVVCCVVVVDPCVVFKDWDFDQDPVRDTDITIIGTPVSSLSSLCPDPGPSSVSSVVRVCVQVVCCVVPVDGDDVVVCVDPPPHCPVVVVLVVLLVCLDPVNLVVLLVVLQVLAPCCVVPVVVSVVLVQQLQQFLLCLLPVAGLLRQLLVQQQLPDVLSQFCDDDDDHRDLVGSLGSLRNDDPRSNSSSSVLSVVLSVQSVVCSVVDPHHHNVVNVVSSVVSCVVVVTDGDPDPGDADSVRSSVSSNVSVVSSVVVVVVVVVVVVVVVVVVVVVVVVVVVVVVVVVD